Protein 3BM3 (pdb70)

Foldseek 3Di:
DDQFDADLVDQLCVRQDALVVLLVVLCVVVVLVVLLVQAQHADPVGDHSFLLVSLVSLVSSVVSRVVSLVSSLVVCVVVVHDPVSSVVVVVVVCQVSSFVNSLVSVVVNCVSLVWAWDAPDADDLDPPDRHHAGQRIKTRYVVVCVVPQLQIEGEHEEEAPPPVLVVQLVNQVSCCVRPNLSHAYEYEYNHLPDALVSQVCVVRRHQAYEYSQNNLVVSLVVLVPPPPVVRDSVSRNVRYYYPRCVNVVSVVSNVVD/DDWDADVVDDLCVSQDALLVLLVVLCVVVVVVVLLVQAQHADPVRHHSFLLVSLCSLVSSVVVRVVSLVNSLVVVVVVVHDNVVSVVVVVVVCQVSSFVNSLSSVVVNLVSLVWAWDAQDFDDLDPPDPHHAGQRIKGNYPVVCQVPQLLIEGEHEEEAPPPVLVVQLVSQCSCCVRPNLSHAYEYEYNHLPDALVSLVCVVRRHQAYEYNQNNLVVSLVVLVPDDDPVRPSVSSNVRYYYPRCVNVVSVVSNVVD

B-factor: mean 18.1, std 7.59, range [2.66, 56.76]

Sequence (513 aa):
VRNLVIDITKKPTQNIPPTNEIIEEAITELNVDELLDRRLFEKDESGEVITPSRIAKLEEEKAFEIYKEYEKQVREAYLSAGYSREKLEQSFQQARFSSRGGKAFEIIFTKLLNKKFGIRYEHDRVIKKIYDYITEGEKKPAFIIPSVRTFLNDPSSAILITTVKRKVRERWREAVGEAQILRNKFGDEINFWFVGFDEEFTIYSAIIALDNGIDRRVYVIDGRYDSLIEEIKRISDPNFNEEDKYIQKIRRFSDIFDDIIQFLNKHRNLVIDITKKPTQNIPPTNEEIIEEEEAITELNVDELLDRLFEKDESGEVITPSRRIAKLEEEKKAFEIYKKEEYEKQVREAYLSSAGYSREKLEQSFQQARFSRGGKAFEIIFTKLLNKFGIRYEHDRVIKIYDYITEEGEKPAFIIPSVVRTFLNDPSSSAILITVKRKVRERWREAVGEAQILRNKFGDEINFWFVGFDEEFTIYSAIALDNGIDRVYVIDGRYDSLIEEIKRISDPNFNEDKYIQKIRRFSDIFDDIIQQFLNKH

Structure (mmCIF, N/CA/C/O backbone):
data_3BM3
#
_entry.id   3BM3
#
_cell.length_a   46.884
_cell.length_b   96.060
_cell.length_c   127.069
_cell.angle_alpha   90.00
_cell.angle_beta   90.00
_cell.angle_gamma   90.00
#
_symmetry.space_group_name_H-M   'P 21 21 21'
#
loop_
_entity.id
_entity.type
_entity.pdbx_description
1 polymer "DNA (5'-D(*CP*AP*TP*CP*CP*AP*GP*GP*TP*AP*C)-3')"
2 polymer "DNA (5'-D(*GP*GP*TP*AP*CP*CP*TP*GP*GP*AP*T)-3')"
3 polymer 'PspGI restriction endonuclease'
4 non-polymer 'CITRIC ACID'
5 water water
#
loop_
_atom_site.group_PDB
_atom_site.id
_atom_site.type_symbol
_atom_site.label_atom_id
_atom_site.label_alt_id
_atom_site.label_comp_id
_atom_site.label_asym_id
_atom_site.label_entity_id
_atom_site.label_seq_id
_atom_site.pdbx_PDB_ins_code
_atom_site.Cartn_x
_atom_site.Cartn_y
_atom_site.Cartn_z
_atom_site.occupancy
_atom_site.B_iso_or_equiv
_atom_site.auth_seq_id
_atom_site.auth_comp_id
_atom_site.auth_asym_id
_atom_site.auth_atom_id
_atom_site.pdbx_PDB_model_num
ATOM 446 N N . VAL C 3 2 ? 3.478 36.705 31.750 1.00 34.27 2 VAL A N 1
ATOM 447 C CA . VAL C 3 2 ? 3.088 37.152 30.380 1.00 33.47 2 VAL A CA 1
ATOM 448 C C . VAL C 3 2 ? 1.931 36.307 29.854 1.00 32.97 2 VAL A C 1
ATOM 449 O O . VAL C 3 2 ? 1.714 35.184 30.324 1.00 33.54 2 VAL A O 1
ATOM 453 N N . ARG C 3 3 ? 1.193 36.826 28.872 1.00 31.38 3 ARG A N 1
ATOM 454 C CA . ARG C 3 3 ? 0.099 36.035 28.294 1.00 30.10 3 ARG A CA 1
ATOM 455 C C . ARG C 3 3 ? 0.593 34.837 27.481 1.00 28.64 3 ARG A C 1
ATOM 456 O O . ARG C 3 3 ? 1.717 34.807 27.016 1.00 26.86 3 ARG A O 1
ATOM 464 N N . ASN C 3 4 ? -0.268 33.835 27.339 1.00 27.05 4 ASN A N 1
ATOM 465 C CA . ASN C 3 4 ? -0.003 32.725 26.451 1.00 26.56 4 ASN A CA 1
ATOM 466 C C . ASN C 3 4 ? -0.301 33.146 25.028 1.00 24.70 4 ASN A C 1
ATOM 467 O O . ASN C 3 4 ? -1.444 33.400 24.675 1.00 23.83 4 ASN A O 1
ATOM 472 N N . LEU C 3 5 ? 0.738 33.237 24.207 1.00 23.02 5 LEU A N 1
ATOM 473 C CA . LEU C 3 5 ? 0.570 33.673 22.830 1.00 21.30 5 LEU A CA 1
ATOM 474 C C . LEU C 3 5 ? -0.120 32.622 21.999 1.00 21.31 5 LEU A C 1
ATOM 475 O O . LEU C 3 5 ? 0.081 31.436 22.206 1.00 20.23 5 LEU A O 1
ATOM 480 N N . VAL C 3 6 ? -0.904 33.082 21.036 1.00 20.91 6 VAL A N 1
ATOM 481 C CA . VAL C 3 6 ? -1.373 32.248 19.959 1.00 21.58 6 VAL A CA 1
ATOM 482 C C . VAL C 3 6 ? -0.317 32.401 18.893 1.00 20.84 6 VAL A C 1
ATOM 483 O O . VAL C 3 6 ? -0.018 33.509 18.416 1.00 21.71 6 VAL A O 1
ATOM 487 N N . ILE C 3 7 ? 0.314 31.294 18.590 1.00 20.00 7 ILE A N 1
ATOM 488 C CA . ILE C 3 7 ? 1.473 31.315 17.737 1.00 19.75 7 ILE A CA 1
ATOM 489 C C . ILE C 3 7 ? 1.091 30.703 16.416 1.00 19.63 7 ILE A C 1
ATOM 490 O O . ILE C 3 7 ? 0.663 29.549 16.361 1.00 21.04 7 ILE A O 1
ATOM 495 N N . ASP C 3 8 ? 1.231 31.483 15.355 1.00 17.93 8 ASP A N 1
ATOM 496 C CA . ASP C 3 8 ? 0.968 31.013 14.016 1.00 18.06 8 ASP A CA 1
ATOM 497 C C . ASP C 3 8 ? 2.292 30.672 13.383 1.00 17.14 8 ASP A C 1
ATOM 498 O O . ASP C 3 8 ? 3.032 31.540 12.991 1.00 16.59 8 ASP A O 1
ATOM 503 N N . ILE C 3 9 ? 2.589 29.378 13.276 1.00 18.07 9 ILE A N 1
ATOM 504 C CA . ILE C 3 9 ? 3.894 28.945 12.784 1.00 18.77 9 ILE A CA 1
ATOM 505 C C . ILE C 3 9 ? 4.079 29.143 11.285 1.00 18.77 9 ILE A C 1
ATOM 506 O O . ILE C 3 9 ? 5.159 28.891 10.784 1.00 20.55 9 ILE A O 1
ATOM 511 N N . THR C 3 10 ? 3.046 29.598 10.575 1.00 19.83 10 THR A N 1
ATOM 512 C CA . THR C 3 10 ? 3.195 29.933 9.160 1.00 19.77 10 THR A CA 1
ATOM 513 C C . THR C 3 10 ? 3.755 31.354 8.971 1.00 19.87 10 THR A C 1
ATOM 514 O O . THR C 3 10 ? 4.035 31.768 7.851 1.00 20.74 10 THR A O 1
ATOM 518 N N . LYS C 3 11 ? 3.895 32.097 10.059 1.00 19.46 11 LYS A N 1
ATOM 519 C CA . LYS C 3 11 ? 4.551 33.424 10.017 1.00 19.37 11 LYS A CA 1
ATOM 520 C C . LYS C 3 11 ? 6.037 33.295 10.333 1.00 18.66 11 LYS A C 1
ATOM 521 O O . LYS C 3 11 ? 6.483 32.245 10.777 1.00 18.74 11 LYS A O 1
ATOM 527 N N . LYS C 3 12 ? 6.794 34.365 10.082 1.00 17.93 12 LYS A N 1
ATOM 528 C CA . LYS C 3 12 ? 8.167 34.429 10.567 1.00 17.68 12 LYS A CA 1
ATOM 529 C C . LYS C 3 12 ? 8.044 34.331 12.090 1.00 16.13 12 LYS A C 1
ATOM 530 O O . LYS C 3 12 ? 7.088 34.847 12.682 1.00 17.01 12 LYS A O 1
ATOM 536 N N . PRO C 3 13 ? 8.958 33.610 12.734 1.00 14.80 13 PRO A N 1
ATOM 537 C CA . PRO C 3 13 ? 8.787 33.376 14.167 1.00 14.07 13 PRO A CA 1
ATOM 538 C C . PRO C 3 13 ? 8.605 34.647 14.988 1.00 13.57 13 PRO A C 1
ATOM 539 O O . PRO C 3 13 ? 7.745 34.727 15.842 1.00 13.62 13 PRO A O 1
ATOM 543 N N . THR C 3 14 ? 9.392 35.671 14.686 1.00 13.28 14 THR A N 1
ATOM 544 C CA . THR C 3 14 ? 9.365 36.859 15.488 1.00 12.56 14 THR A CA 1
ATOM 545 C C . THR C 3 14 ? 8.104 37.669 15.276 1.00 12.86 14 THR A C 1
ATOM 546 O O . THR C 3 14 ? 7.789 38.571 16.077 1.00 13.95 14 THR A O 1
ATOM 550 N N . GLN C 3 15 ? 7.385 37.385 14.195 1.00 13.81 15 GLN A N 1
ATOM 551 C CA . GLN C 3 15 ? 6.093 38.068 13.954 1.00 14.71 15 GLN A CA 1
ATOM 552 C C . GLN C 3 15 ? 5.011 37.624 14.924 1.00 14.50 15 GLN A C 1
ATOM 553 O O . GLN C 3 15 ? 3.943 38.248 14.984 1.00 15.54 15 GLN A O 1
ATOM 559 N N . ASN C 3 16 ? 5.290 36.550 15.657 1.00 12.78 16 ASN A N 1
ATOM 560 C CA . ASN C 3 16 ? 4.457 36.078 16.752 1.00 13.49 16 ASN A CA 1
ATOM 561 C C . ASN C 3 16 ? 4.758 36.701 18.107 1.00 14.79 16 ASN A C 1
ATOM 562 O O . ASN C 3 16 ? 4.024 36.472 19.082 1.00 15.37 16 ASN A O 1
ATOM 567 N N . ILE C 3 17 ? 5.829 37.475 18.175 1.00 13.94 17 ILE A N 1
ATOM 568 C CA . ILE C 3 17 ? 6.213 38.135 19.402 1.00 14.47 17 ILE A CA 1
ATOM 569 C C . ILE C 3 17 ? 5.624 39.537 19.405 1.00 14.37 17 ILE A C 1
ATOM 570 O O . ILE C 3 17 ? 5.867 40.316 18.485 1.00 13.90 17 ILE A O 1
ATOM 575 N N . PRO C 3 18 ? 4.851 39.872 20.439 1.00 14.50 18 PRO A N 1
ATOM 576 C CA . PRO C 3 18 ? 4.255 41.189 20.504 1.00 14.78 18 PRO A CA 1
ATOM 577 C C . PRO C 3 18 ? 5.271 42.310 20.298 1.00 14.68 18 PRO A C 1
ATOM 578 O O . PRO C 3 18 ? 6.441 42.151 20.659 1.00 13.86 18 PRO A O 1
ATOM 582 N N . PRO C 3 19 ? 4.846 43.401 19.664 1.00 14.89 19 PRO A N 1
ATOM 583 C CA . PRO C 3 19 ? 5.833 44.452 19.383 1.00 15.14 19 PRO A CA 1
ATOM 584 C C . PRO C 3 19 ? 6.379 45.112 20.637 1.00 14.92 19 PRO A C 1
ATOM 585 O O . PRO C 3 19 ? 5.769 45.069 21.700 1.00 15.14 19 PRO A O 1
ATOM 589 N N . THR C 3 20 ? 7.548 45.704 20.495 1.00 14.64 20 THR A N 1
ATOM 590 C CA . THR C 3 20 ? 8.248 46.284 21.623 1.00 14.12 20 THR A CA 1
ATOM 591 C C . THR C 3 20 ? 7.376 47.293 22.374 1.00 14.02 20 THR A C 1
ATOM 592 O O . THR C 3 20 ? 7.384 47.304 23.593 1.00 14.44 20 THR A O 1
ATOM 596 N N . ASN C 3 21 ? 6.638 48.118 21.654 1.00 15.65 21 ASN A N 1
ATOM 597 C CA . ASN C 3 21 ? 5.782 49.113 22.315 1.00 17.07 21 ASN A CA 1
ATOM 598 C C . ASN C 3 21 ? 4.821 48.430 23.284 1.00 16.22 21 ASN A C 1
ATOM 599 O O . ASN C 3 21 ? 4.644 48.874 24.427 1.00 17.72 21 ASN A O 1
ATOM 604 N N . GLU C 3 22 ? 4.227 47.317 22.852 1.00 15.99 22 GLU A N 1
ATOM 605 C CA . GLU C 3 22 ? 3.301 46.579 23.704 1.00 16.38 22 GLU A CA 1
ATOM 606 C C . GLU C 3 22 ? 3.993 45.977 24.912 1.00 15.05 22 GLU A C 1
ATOM 607 O O . GLU C 3 22 ? 3.462 46.015 26.028 1.00 14.69 22 GLU A O 1
ATOM 613 N N . ILE C 3 23 ? 5.192 45.449 24.693 1.00 14.13 23 ILE A N 1
ATOM 614 C CA . ILE C 3 23 ? 5.956 44.855 25.758 1.00 14.52 23 ILE A CA 1
ATOM 615 C C . ILE C 3 23 ? 6.373 45.916 26.758 1.00 14.37 23 ILE A C 1
ATOM 616 O O . ILE C 3 23 ? 6.317 45.683 27.954 1.00 15.11 23 ILE A O 1
ATOM 621 N N . ILE C 3 24 ? 6.768 47.086 26.262 1.00 14.93 24 ILE A N 1
ATOM 622 C CA . ILE C 3 24 ? 7.156 48.190 27.136 1.00 16.05 24 ILE A CA 1
ATOM 623 C C . ILE C 3 24 ? 5.948 48.609 27.984 1.00 16.03 24 ILE A C 1
ATOM 624 O O . ILE C 3 24 ? 6.062 48.849 29.211 1.00 14.64 24 ILE A O 1
ATOM 629 N N . GLU C 3 25 ? 4.784 48.686 27.344 1.00 16.67 25 GLU A N 1
ATOM 630 C CA . GLU C 3 25 ? 3.553 49.038 28.101 1.00 18.64 25 GLU A CA 1
ATOM 631 C C . GLU C 3 25 ? 3.263 47.991 29.160 1.00 18.24 25 GLU A C 1
ATOM 632 O O . GLU C 3 25 ? 2.909 48.334 30.286 1.00 18.76 25 GLU A O 1
ATOM 638 N N . GLU C 3 26 ? 3.436 46.718 28.814 1.00 18.03 26 GLU A N 1
ATOM 639 C CA . GLU C 3 26 ? 3.253 45.639 29.770 1.00 18.99 26 GLU A CA 1
ATOM 640 C C . GLU C 3 26 ? 4.198 45.802 30.957 1.00 18.18 26 GLU A C 1
ATOM 641 O O . GLU C 3 26 ? 3.789 45.666 32.125 1.00 18.59 26 GLU A O 1
ATOM 647 N N . ALA C 3 27 ? 5.454 46.098 30.646 1.00 17.60 27 ALA A N 1
ATOM 648 C CA . ALA C 3 27 ? 6.486 46.307 31.654 1.00 16.89 27 ALA A CA 1
ATOM 649 C C . ALA C 3 27 ? 6.139 47.509 32.525 1.00 16.98 27 ALA A C 1
ATOM 650 O O . ALA C 3 27 ? 6.329 47.458 33.724 1.00 16.99 27 ALA A O 1
ATOM 652 N N . ILE C 3 28 ? 5.706 48.597 31.890 1.00 17.10 28 ILE A N 1
ATOM 653 C CA . ILE C 3 28 ? 5.306 49.809 32.624 1.00 17.78 28 ILE A CA 1
ATOM 654 C C . ILE C 3 28 ? 4.237 49.469 33.663 1.00 18.01 28 ILE A C 1
ATOM 655 O O . ILE C 3 28 ? 4.306 49.915 34.830 1.00 18.09 28 ILE A O 1
ATOM 660 N N . THR C 3 29 ? 3.248 48.690 33.241 1.00 18.60 29 THR A N 1
ATOM 661 C CA . THR C 3 29 ? 2.161 48.276 34.122 1.00 20.32 29 THR A CA 1
ATOM 662 C C . THR C 3 29 ? 2.706 47.432 35.266 1.00 21.70 29 THR A C 1
ATOM 663 O O . THR C 3 29 ? 2.493 47.739 36.446 1.00 22.40 29 THR A O 1
ATOM 667 N N . GLU C 3 30 ? 3.449 46.398 34.900 1.00 22.61 30 GLU A N 1
ATOM 668 C CA . GLU C 3 30 ? 4.026 45.477 35.864 1.00 23.75 30 GLU A CA 1
ATOM 669 C C . GLU C 3 30 ? 4.890 46.140 36.922 1.00 23.27 30 GLU A C 1
ATOM 670 O O . GLU C 3 30 ? 4.756 45.814 38.107 1.00 23.82 30 GLU A O 1
ATOM 676 N N . LEU C 3 31 ? 5.722 47.097 36.510 1.00 22.31 31 LEU A N 1
ATOM 677 C CA . LEU C 3 31 ? 6.622 47.814 37.411 1.00 22.14 31 LEU A CA 1
ATOM 678 C C . LEU C 3 31 ? 5.976 49.029 38.083 1.00 21.81 31 LEU A C 1
ATOM 679 O O . LEU C 3 31 ? 6.617 49.701 38.883 1.00 22.27 31 LEU A O 1
ATOM 684 N N . ASN C 3 32 ? 4.733 49.316 37.741 1.00 21.25 32 ASN A N 1
ATOM 685 C CA . ASN C 3 32 ? 4.108 50.594 38.078 1.00 21.76 32 ASN A CA 1
ATOM 686 C C . ASN C 3 32 ? 5.070 51.762 37.867 1.00 21.38 32 ASN A C 1
ATOM 687 O O . ASN C 3 32 ? 5.331 52.587 38.752 1.00 20.33 32 ASN A O 1
ATOM 692 N N . VAL C 3 33 ? 5.591 51.822 36.657 1.00 20.04 33 VAL A N 1
ATOM 693 C CA . VAL C 3 33 ? 6.492 52.895 36.260 1.00 20.17 33 VAL A CA 1
ATOM 694 C C . VAL C 3 33 ? 5.836 54.270 36.347 1.00 20.22 33 VAL A C 1
ATOM 695 O O . VAL C 3 33 ? 6.504 55.257 36.613 1.00 20.01 33 VAL A O 1
ATOM 699 N N . ASP C 3 34 ? 4.535 54.347 36.132 1.00 20.90 34 ASP A N 1
ATOM 700 C CA . ASP C 3 34 ? 3.877 55.638 36.205 1.00 22.02 34 ASP A CA 1
ATOM 701 C C . ASP C 3 34 ? 3.960 56.181 37.622 1.00 21.88 34 ASP A C 1
ATOM 702 O O . ASP C 3 34 ? 4.116 57.376 37.803 1.00 21.40 34 ASP A O 1
ATOM 707 N N . GLU C 3 35 ? 3.948 55.297 38.610 1.00 21.74 35 GLU A N 1
ATOM 708 C CA . GLU C 3 35 ? 4.116 55.743 39.993 1.00 22.48 35 GLU A CA 1
ATOM 709 C C . GLU C 3 35 ? 5.576 56.078 40.301 1.00 21.72 35 GLU A C 1
ATOM 710 O O . GLU C 3 35 ? 5.845 57.006 41.066 1.00 21.46 35 GLU A O 1
ATOM 716 N N . LEU C 3 36 ? 6.521 55.345 39.724 1.00 20.78 36 LEU A N 1
ATOM 717 C CA . LEU C 3 36 ? 7.944 55.704 39.816 1.00 21.00 36 LEU A CA 1
ATOM 718 C C . LEU C 3 36 ? 8.214 57.084 39.204 1.00 20.27 36 LEU A C 1
ATOM 719 O O . LEU C 3 36 ? 8.912 57.909 39.783 1.00 19.08 36 LEU A O 1
ATOM 724 N N . LEU C 3 37 ? 7.669 57.327 38.015 1.00 20.01 37 LEU A N 1
ATOM 725 C CA . LEU C 3 37 ? 7.863 58.620 37.362 1.00 20.19 37 LEU A CA 1
ATOM 726 C C . LEU C 3 37 ? 7.289 59.759 38.205 1.00 20.07 37 LEU A C 1
ATOM 727 O O . LEU C 3 37 ? 7.867 60.838 38.257 1.00 19.52 37 LEU A O 1
ATOM 732 N N . ASP C 3 38 ? 6.172 59.510 38.880 1.00 20.23 38 ASP A N 1
ATOM 733 C CA . ASP C 3 38 ? 5.591 60.483 39.825 1.00 20.81 38 ASP A CA 1
ATOM 734 C C . ASP C 3 38 ? 6.546 60.848 40.963 1.00 20.91 38 ASP A C 1
ATOM 735 O O . ASP C 3 38 ? 6.395 61.898 41.595 1.00 21.27 38 ASP A O 1
ATOM 740 N N A ARG C 3 39 ? 7.497 59.958 41.227 0.50 21.02 39 ARG A N 1
ATOM 741 N N B ARG C 3 39 ? 7.491 59.955 41.241 0.50 20.96 39 ARG A N 1
ATOM 742 C CA A ARG C 3 39 ? 8.439 60.095 42.326 0.50 21.31 39 ARG A CA 1
ATOM 743 C CA B ARG C 3 39 ? 8.438 60.107 42.339 0.50 21.19 39 ARG A CA 1
ATOM 744 C C A ARG C 3 39 ? 9.856 60.413 41.825 0.50 20.64 39 ARG A C 1
ATOM 745 C C B ARG C 3 39 ? 9.855 60.419 41.829 0.50 20.57 39 ARG A C 1
ATOM 746 O O A ARG C 3 39 ? 10.830 60.222 42.543 0.50 20.33 39 ARG A O 1
ATOM 747 O O B ARG C 3 39 ? 10.831 60.226 42.544 0.50 20.26 39 ARG A O 1
ATOM 762 N N . LEU C 3 40 ? 9.956 60.914 40.601 1.00 20.59 40 LEU A N 1
ATOM 763 C CA . LEU C 3 40 ? 11.257 61.178 39.965 1.00 20.69 40 LEU A CA 1
ATOM 764 C C . LEU C 3 40 ? 12.081 62.146 40.833 1.00 20.96 40 LEU A C 1
ATOM 765 O O . LEU C 3 40 ? 11.554 63.167 41.302 1.00 20.27 40 LEU A O 1
ATOM 770 N N . PHE C 3 41 ? 13.338 61.765 41.063 1.00 20.76 41 PHE A N 1
ATOM 771 C CA . PHE C 3 41 ? 14.345 62.537 41.812 1.00 21.84 41 PHE A CA 1
ATOM 772 C C . PHE C 3 41 ? 14.097 62.560 43.315 1.00 23.57 41 PHE A C 1
ATOM 773 O O . PHE C 3 41 ? 14.769 63.289 44.062 1.00 23.85 41 PHE A O 1
ATOM 781 N N . GLU C 3 42 ? 13.157 61.726 43.748 1.00 24.90 42 GLU A N 1
ATOM 782 C CA . GLU C 3 42 ? 12.873 61.534 45.150 1.00 26.73 42 GLU A CA 1
ATOM 783 C C . GLU C 3 42 ? 13.440 60.168 45.537 1.00 28.04 42 GLU A C 1
ATOM 784 O O . GLU C 3 42 ? 13.709 59.330 44.680 1.00 26.08 42 GLU A O 1
ATOM 790 N N . LYS C 3 43 ? 13.668 59.951 46.827 1.00 30.05 43 LYS A N 1
ATOM 791 C CA . LYS C 3 43 ? 14.142 58.650 47.303 1.00 32.38 43 LYS A CA 1
ATOM 792 C C . LYS C 3 43 ? 13.023 57.613 47.231 1.00 33.64 43 LYS A C 1
ATOM 793 O O . LYS C 3 43 ? 11.863 57.936 47.481 1.00 34.47 43 LYS A O 1
ATOM 799 N N . ASP C 3 44 ? 13.371 56.380 46.869 1.00 35.07 44 ASP A N 1
ATOM 800 C CA . ASP C 3 44 ? 12.435 55.249 46.946 1.00 36.41 44 ASP A CA 1
ATOM 801 C C . ASP C 3 44 ? 12.489 54.619 48.348 1.00 37.44 44 ASP A C 1
ATOM 802 O O . ASP C 3 44 ? 13.268 55.059 49.201 1.00 37.65 44 ASP A O 1
ATOM 807 N N . GLU C 3 45 ? 11.671 53.591 48.573 1.00 38.81 45 GLU A N 1
ATOM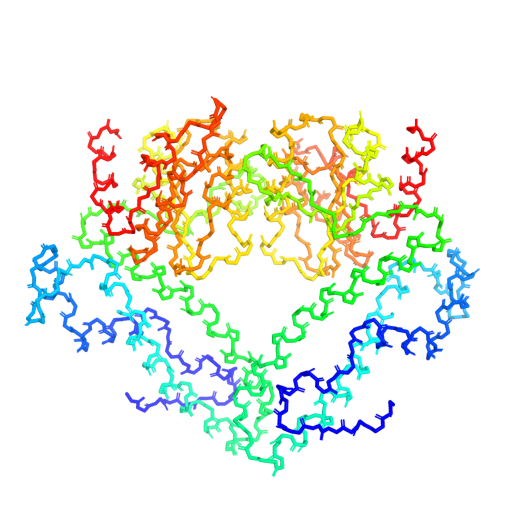 808 C CA . GLU C 3 45 ? 11.647 52.887 49.871 1.00 39.61 45 GLU A CA 1
ATOM 809 C C . GLU C 3 45 ? 13.043 52.348 50.253 1.00 39.79 45 GLU A C 1
ATOM 810 O O . GLU C 3 45 ? 13.493 52.524 51.394 1.00 40.48 45 GLU A O 1
ATOM 816 N N . SER C 3 46 ? 13.736 51.735 49.295 1.00 39.92 46 SER A N 1
ATOM 817 C CA . SER C 3 46 ? 15.074 51.162 49.537 1.00 39.59 46 SER A CA 1
ATOM 818 C C . SER C 3 46 ? 16.138 52.218 49.898 1.00 38.76 46 SER A C 1
ATOM 819 O O . SER C 3 46 ? 17.189 51.878 50.432 1.00 38.98 46 SER A O 1
ATOM 822 N N . GLY C 3 47 ? 15.874 53.487 49.597 1.00 37.77 47 GLY A N 1
ATOM 823 C CA . GLY C 3 47 ? 16.808 54.566 49.918 1.00 36.64 47 GLY A CA 1
ATOM 824 C C . GLY C 3 47 ? 17.464 55.232 48.713 1.00 35.70 47 GLY A C 1
ATOM 825 O O . GLY C 3 47 ? 17.998 56.343 48.839 1.00 36.04 47 GLY A O 1
ATOM 826 N N . GLU C 3 48 ? 17.421 54.572 47.550 1.00 34.01 48 GLU A N 1
ATOM 827 C CA . GLU C 3 48 ? 18.059 55.098 46.334 1.00 32.34 48 GLU A CA 1
ATOM 828 C C . GLU C 3 48 ? 17.140 56.106 45.671 1.00 29.89 48 GLU A C 1
ATOM 829 O O . GLU C 3 48 ? 15.937 55.866 45.560 1.00 29.20 48 GLU A O 1
ATOM 835 N N . VAL C 3 49 ? 17.720 57.211 45.202 1.00 26.61 49 VAL A N 1
ATOM 836 C CA . VAL C 3 49 ? 16.999 58.214 44.428 1.00 23.97 49 VAL A CA 1
ATOM 837 C C . VAL C 3 49 ? 16.466 57.595 43.146 1.00 21.09 49 VAL A C 1
ATOM 838 O O . VAL C 3 49 ? 17.168 56.855 42.467 1.00 19.67 49 VAL A O 1
ATOM 842 N N . ILE C 3 50 ? 15.212 57.901 42.844 1.00 18.55 50 ILE A N 1
ATOM 843 C CA . ILE C 3 50 ? 14.574 57.485 41.599 1.00 16.46 50 ILE A CA 1
ATOM 844 C C . ILE C 3 50 ? 15.038 58.408 40.499 1.00 15.75 50 ILE A C 1
ATOM 845 O O . ILE C 3 50 ? 14.647 59.562 40.426 1.00 16.76 50 ILE A O 1
ATOM 850 N N . THR C 3 51 ? 15.923 57.902 39.667 1.00 13.05 51 THR A N 1
ATOM 851 C CA . THR C 3 51 ? 16.455 58.712 38.584 1.00 12.34 51 THR A CA 1
ATOM 852 C C . THR C 3 51 ? 15.937 58.197 37.247 1.00 11.29 51 THR A C 1
ATOM 853 O O . THR C 3 51 ? 15.547 57.030 37.139 1.00 11.56 51 THR A O 1
ATOM 857 N N . PRO C 3 52 ? 15.964 59.062 36.211 1.00 12.16 52 PRO A N 1
ATOM 858 C CA . PRO C 3 52 ? 15.641 58.586 34.882 1.00 11.77 52 PRO A CA 1
ATOM 859 C C . PRO C 3 52 ? 16.449 57.364 34.478 1.00 12.71 52 PRO A C 1
ATOM 860 O O . PRO C 3 52 ? 15.898 56.436 33.878 1.00 12.77 52 PRO A O 1
ATOM 864 N N . SER C 3 53 ? 17.748 57.355 34.778 1.00 12.11 53 SER A N 1
ATOM 865 C CA . SER C 3 53 ? 18.595 56.249 34.332 1.00 12.19 53 SER A CA 1
ATOM 866 C C . SER C 3 53 ? 18.132 54.962 35.036 1.00 12.09 53 SER A C 1
ATOM 867 O O . SER C 3 53 ? 18.041 53.918 34.410 1.00 12.95 53 SER A O 1
ATOM 870 N N . ARG C 3 54 ? 17.840 55.037 36.332 1.00 12.48 54 ARG A N 1
ATOM 871 C CA . ARG C 3 54 ? 17.375 53.850 37.030 1.00 13.32 54 ARG A CA 1
ATOM 872 C C . ARG C 3 54 ? 16.036 53.346 36.516 1.00 12.68 54 ARG A C 1
ATOM 873 O O . ARG C 3 54 ? 15.840 52.156 36.401 1.00 13.68 54 ARG A O 1
ATOM 881 N N . ILE C 3 55 ? 15.111 54.248 36.224 1.00 12.41 55 ILE A N 1
ATOM 882 C CA . ILE C 3 55 ? 13.828 53.852 35.697 1.00 13.33 55 ILE A CA 1
ATOM 883 C C . ILE C 3 55 ? 14.030 53.246 34.338 1.00 12.84 55 ILE A C 1
ATOM 884 O O . ILE C 3 55 ? 13.435 52.202 34.001 1.00 14.15 55 ILE A O 1
ATOM 889 N N . ALA C 3 56 ? 14.865 53.888 33.537 1.00 13.99 56 ALA A N 1
ATOM 890 C CA . ALA C 3 56 ? 15.143 53.390 32.183 1.00 14.10 56 ALA A CA 1
ATOM 891 C C . ALA C 3 56 ? 15.740 52.004 32.207 1.00 15.08 56 ALA A C 1
ATOM 892 O O . ALA C 3 56 ? 15.288 51.119 31.480 1.00 16.32 56 ALA A O 1
ATOM 894 N N . LYS C 3 57 ? 16.698 51.797 33.099 1.00 15.07 57 LYS A N 1
ATOM 895 C CA . LYS C 3 57 ? 17.378 50.519 33.194 1.00 16.67 57 LYS A CA 1
ATOM 896 C C . LYS C 3 57 ? 16.411 49.443 33.691 1.00 17.01 57 LYS A C 1
ATOM 897 O O . LYS C 3 57 ? 16.400 48.331 33.167 1.00 16.19 57 LYS A O 1
ATOM 919 N N . LEU C 3 59 ? 13.100 49.458 33.529 1.00 16.96 59 LEU A N 1
ATOM 920 C CA . LEU C 3 59 ? 12.078 49.253 32.531 1.00 16.73 59 LEU A CA 1
ATOM 921 C C . LEU C 3 59 ? 12.634 48.435 31.363 1.00 16.33 59 LEU A C 1
ATOM 922 O O . LEU C 3 59 ? 11.972 47.510 30.851 1.00 16.61 59 LEU A O 1
ATOM 927 N N A GLU C 3 60 ? 13.838 48.782 30.960 0.50 16.21 60 GLU A N 1
ATOM 928 N N B GLU C 3 60 ? 13.849 48.767 30.921 0.50 16.67 60 GLU A N 1
ATOM 929 C CA A GLU C 3 60 ? 14.512 48.058 29.916 0.50 15.91 60 GLU A CA 1
ATOM 930 C CA B GLU C 3 60 ? 14.508 48.007 29.841 0.50 16.80 60 GLU A CA 1
ATOM 931 C C A GLU C 3 60 ? 14.643 46.574 30.288 0.50 16.09 60 GLU A C 1
ATOM 932 C C B GLU C 3 60 ? 14.693 46.545 30.261 0.50 16.56 60 GLU A C 1
ATOM 933 O O A GLU C 3 60 ? 14.305 45.692 29.505 0.50 15.64 60 GLU A O 1
ATOM 934 O O B GLU C 3 60 ? 14.457 45.636 29.469 0.50 16.23 60 GLU A O 1
ATOM 945 N N . GLU C 3 61 ? 15.090 46.317 31.512 1.00 15.74 61 GLU A N 1
ATOM 946 C CA . GLU C 3 61 ? 15.337 44.951 31.971 1.00 16.23 61 GLU A CA 1
ATOM 947 C C . GLU C 3 61 ? 14.032 44.163 32.026 1.00 15.93 61 GLU A C 1
ATOM 948 O O . GLU C 3 61 ? 13.967 43.020 31.561 1.00 15.83 61 GLU A O 1
ATOM 954 N N . LYS C 3 62 ? 12.975 44.777 32.547 1.00 15.81 62 LYS A N 1
ATOM 955 C CA . LYS C 3 62 ? 11.684 44.116 32.657 1.00 15.34 62 LYS A CA 1
ATOM 956 C C . LYS C 3 62 ? 11.099 43.813 31.294 1.00 15.47 62 LYS A C 1
ATOM 957 O O . LYS C 3 62 ? 10.610 42.695 31.065 1.00 15.48 62 LYS A O 1
ATOM 963 N N . ALA C 3 63 ? 11.190 44.775 30.376 1.00 14.69 63 ALA A N 1
ATOM 964 C CA . ALA C 3 63 ? 10.695 44.573 29.001 1.00 14.61 63 ALA A CA 1
ATOM 965 C C . ALA C 3 63 ? 11.470 43.439 28.376 1.00 14.53 63 ALA A C 1
ATOM 966 O O . ALA C 3 63 ? 10.887 42.617 27.684 1.00 15.12 63 ALA A O 1
ATOM 968 N N . PHE C 3 64 ? 12.770 43.382 28.633 1.00 14.36 64 PHE A N 1
ATOM 969 C CA . PHE C 3 64 ? 13.611 42.272 28.081 1.00 14.94 64 PHE A CA 1
ATOM 970 C C . PHE C 3 64 ? 13.156 40.925 28.646 1.00 14.94 64 PHE A C 1
ATOM 971 O O . PHE C 3 64 ? 12.993 39.941 27.930 1.00 14.39 64 PHE A O 1
ATOM 979 N N . GLU C 3 65 ? 12.918 40.881 29.939 1.00 14.55 65 GLU A N 1
ATOM 980 C CA . GLU C 3 65 ? 12.418 39.664 30.544 1.00 15.35 65 GLU A CA 1
ATOM 981 C C . GLU C 3 65 ? 11.083 39.210 29.929 1.00 14.14 65 GLU A C 1
ATOM 982 O O . GLU C 3 65 ? 10.894 38.019 29.636 1.00 14.78 65 GLU A O 1
ATOM 988 N N . ILE C 3 66 ? 10.167 40.137 29.695 1.00 13.02 66 ILE A N 1
ATOM 989 C CA . ILE C 3 66 ? 8.910 39.812 29.062 1.00 12.91 66 ILE A CA 1
ATOM 990 C C . ILE C 3 66 ? 9.147 39.311 27.649 1.00 12.67 66 ILE A C 1
ATOM 991 O O . ILE C 3 66 ? 8.605 38.263 27.246 1.00 12.99 66 ILE A O 1
ATOM 996 N N . TYR C 3 67 ? 9.951 40.059 26.909 1.00 12.40 67 TYR A N 1
ATOM 997 C CA . TYR C 3 67 ? 10.330 39.642 25.570 1.00 11.87 67 TYR A CA 1
ATOM 998 C C . TYR C 3 67 ? 10.829 38.184 25.621 1.00 13.17 67 TYR A C 1
ATOM 999 O O . TYR C 3 67 ? 10.444 37.351 24.827 1.00 12.63 67 TYR A O 1
ATOM 1008 N N . LYS C 3 68 ? 11.733 37.889 26.537 1.00 13.34 68 LYS A N 1
ATOM 1009 C CA . LYS C 3 68 ? 12.319 36.536 26.536 1.00 14.62 68 LYS A CA 1
ATOM 1010 C C . LYS C 3 68 ? 11.298 35.458 26.824 1.00 14.60 68 LYS A C 1
ATOM 1011 O O . LYS C 3 68 ? 11.403 34.349 26.315 1.00 13.36 68 LYS A O 1
ATOM 1017 N N . GLU C 3 69 ? 10.316 35.771 27.660 1.00 14.36 69 GLU A N 1
ATOM 1018 C CA . GLU C 3 69 ? 9.237 34.838 27.919 1.00 15.65 69 GLU A CA 1
ATOM 1019 C C . GLU C 3 69 ? 8.458 34.573 26.656 1.00 14.67 69 GLU A C 1
ATOM 1020 O O . GLU C 3 69 ? 8.104 33.436 26.363 1.00 14.77 69 GLU A O 1
ATOM 1026 N N . TYR C 3 70 ? 8.176 35.622 25.906 1.00 13.46 70 TYR A N 1
ATOM 1027 C CA . TYR C 3 70 ? 7.497 35.456 24.622 1.00 13.24 70 TYR A CA 1
ATOM 1028 C C . TYR C 3 70 ? 8.372 34.708 23.630 1.00 12.64 70 TYR A C 1
ATOM 1029 O O . TYR C 3 70 ? 7.907 33.825 22.927 1.00 12.72 70 TYR A O 1
ATOM 1038 N N . GLU C 3 71 ? 9.647 35.054 23.603 1.00 12.21 71 GLU A N 1
ATOM 1039 C CA . GLU C 3 71 ? 10.596 34.389 22.702 1.00 12.98 71 GLU A CA 1
ATOM 1040 C C . GLU C 3 71 ? 10.595 32.891 22.984 1.00 12.84 71 GLU A C 1
ATOM 1041 O O . GLU C 3 71 ? 10.641 32.082 22.074 1.00 11.76 71 GLU A O 1
ATOM 1047 N N . LYS C 3 72 ? 10.548 32.525 24.266 1.00 12.64 72 LYS A N 1
ATOM 1048 C CA . LYS C 3 72 ? 10.572 31.118 24.682 1.00 13.34 72 LYS A CA 1
ATOM 1049 C C . LYS C 3 72 ? 9.321 30.420 24.193 1.00 12.47 72 LYS A C 1
ATOM 1050 O O . LYS C 3 72 ? 9.369 29.308 23.662 1.00 12.51 72 LYS A O 1
ATOM 1056 N N . GLN C 3 73 ? 8.175 31.075 24.329 1.00 12.80 73 GLN A N 1
ATOM 1057 C CA . GLN C 3 73 ? 6.949 30.496 23.797 1.00 13.25 73 GLN A CA 1
ATOM 1058 C C . GLN C 3 73 ? 7.036 30.234 22.307 1.00 12.97 73 GLN A C 1
ATOM 1059 O O . GLN C 3 73 ? 6.639 29.178 21.808 1.00 13.12 73 GLN A O 1
ATOM 1065 N N . VAL C 3 74 ? 7.544 31.223 21.587 1.00 12.38 74 VAL A N 1
ATOM 1066 C CA . VAL C 3 74 ? 7.666 31.133 20.149 1.00 12.52 74 VAL A CA 1
ATOM 1067 C C . VAL C 3 74 ? 8.686 30.057 19.773 1.00 11.68 74 VAL A C 1
ATOM 1068 O O . VAL C 3 74 ? 8.449 29.235 18.891 1.00 12.20 74 VAL A O 1
ATOM 1072 N N . ARG C 3 75 ? 9.799 30.019 20.493 1.00 11.90 75 ARG A N 1
ATOM 1073 C CA . ARG C 3 75 ? 10.808 29.001 20.277 1.00 11.97 75 ARG A CA 1
ATOM 1074 C C . ARG C 3 75 ? 10.215 27.605 20.394 1.00 12.82 75 ARG A C 1
ATOM 1075 O O . ARG C 3 75 ? 10.370 26.740 19.505 1.00 13.88 75 ARG A O 1
ATOM 1083 N N . GLU C 3 76 ? 9.513 27.378 21.495 1.00 12.75 76 GLU A N 1
ATOM 1084 C CA . GLU C 3 76 ? 8.924 26.064 21.710 1.00 14.41 76 GLU A CA 1
ATOM 1085 C C . GLU C 3 76 ? 7.972 25.674 20.582 1.00 14.08 76 GLU A C 1
ATOM 1086 O O . GLU C 3 76 ? 7.970 24.528 20.121 1.00 14.41 76 GLU A O 1
ATOM 1092 N N . ALA C 3 77 ? 7.175 26.619 20.107 1.00 13.05 77 ALA A N 1
ATOM 1093 C CA . ALA C 3 77 ? 6.207 26.343 19.055 1.00 13.60 77 ALA A CA 1
ATOM 1094 C C . ALA C 3 77 ? 6.914 25.983 17.773 1.00 13.85 77 ALA A C 1
ATOM 1095 O O . ALA C 3 77 ? 6.517 25.017 17.097 1.00 14.67 77 ALA A O 1
ATOM 1097 N N . TYR C 3 78 ? 7.960 26.746 17.428 1.00 14.11 78 TYR A N 1
ATOM 1098 C CA . TYR C 3 78 ? 8.700 26.501 16.185 1.00 13.23 78 TYR A CA 1
ATOM 1099 C C . TYR C 3 78 ? 9.527 25.224 16.258 1.00 13.86 78 TYR A C 1
ATOM 1100 O O . TYR C 3 78 ? 9.648 24.521 15.270 1.00 14.85 78 TYR A O 1
ATOM 1109 N N . LEU C 3 79 ? 10.061 24.902 17.425 1.00 13.60 79 LEU A N 1
ATOM 1110 C CA . LEU C 3 79 ? 10.817 23.649 17.559 1.00 14.08 79 LEU A CA 1
ATOM 1111 C C . LEU C 3 79 ? 9.851 22.485 17.401 1.00 14.04 79 LEU A C 1
ATOM 1112 O O . LEU C 3 79 ? 10.181 21.476 16.746 1.00 14.10 79 LEU A O 1
ATOM 1117 N N . SER C 3 80 ? 8.659 22.609 17.974 1.00 14.81 80 SER A N 1
ATOM 1118 C CA . SER C 3 80 ? 7.643 21.542 17.795 1.00 16.45 80 SER A CA 1
ATOM 1119 C C . SER C 3 80 ? 7.281 21.317 16.335 1.00 17.29 80 SER A C 1
ATOM 1120 O O . SER C 3 80 ? 6.959 20.186 15.921 1.00 18.08 80 SER A O 1
ATOM 1123 N N . ALA C 3 81 ? 7.299 22.402 15.568 1.00 16.91 81 ALA A N 1
ATOM 1124 C CA . ALA C 3 81 ? 7.082 22.403 14.116 1.00 17.99 81 ALA A CA 1
ATOM 1125 C C . ALA C 3 81 ? 8.283 21.956 13.285 1.00 18.14 81 ALA A C 1
ATOM 1126 O O . ALA C 3 81 ? 8.192 21.889 12.046 1.00 20.16 81 ALA A O 1
ATOM 1128 N N . GLY C 3 82 ? 9.428 21.693 13.909 1.00 17.81 82 GLY A N 1
ATOM 1129 C CA . GLY C 3 82 ? 10.606 21.255 13.155 1.00 18.06 82 GLY A CA 1
ATOM 1130 C C . GLY C 3 82 ? 11.346 22.352 12.408 1.00 17.73 82 GLY A C 1
ATOM 1131 O O . GLY C 3 82 ? 12.187 22.083 11.536 1.00 18.93 82 GLY A O 1
ATOM 1132 N N . TYR C 3 83 ? 11.116 23.606 12.805 1.00 17.36 83 TYR A N 1
ATOM 1133 C CA . TYR C 3 83 ? 11.752 24.742 12.172 1.00 16.84 83 TYR A CA 1
ATOM 1134 C C . TYR C 3 83 ? 13.273 24.772 12.386 1.00 16.12 83 TYR A C 1
ATOM 1135 O O . TYR C 3 83 ? 13.748 24.416 13.440 1.00 16.06 83 TYR A O 1
ATOM 1144 N N . SER C 3 84 ? 14.012 25.252 11.394 1.00 16.24 84 SER A N 1
ATOM 1145 C CA . SER C 3 84 ? 15.484 25.327 11.469 1.00 15.92 84 SER A CA 1
ATOM 1146 C C . SER C 3 84 ? 15.896 26.062 12.727 1.00 15.60 84 SER A C 1
ATOM 1147 O O . SER C 3 84 ? 15.583 27.244 12.875 1.00 15.41 84 SER A O 1
ATOM 1150 N N . ARG C 3 85 ? 16.590 25.371 13.616 1.00 15.03 85 ARG A N 1
ATOM 1151 C CA . ARG C 3 85 ? 17.020 25.998 14.869 1.00 15.24 85 ARG A CA 1
ATOM 1152 C C . ARG C 3 85 ? 17.991 27.137 14.647 1.00 14.43 85 ARG A C 1
ATOM 1153 O O . ARG C 3 85 ? 17.929 28.146 15.340 1.00 14.71 85 ARG A O 1
ATOM 1161 N N . GLU C 3 86 ? 18.927 26.932 13.727 1.00 14.45 86 GLU A N 1
ATOM 1162 C CA . GLU C 3 86 ? 19.904 27.948 13.407 1.00 15.22 86 GLU A CA 1
ATOM 1163 C C . GLU C 3 86 ? 19.180 29.201 12.900 1.00 13.95 86 GLU A C 1
ATOM 1164 O O . GLU C 3 86 ? 19.498 30.312 13.295 1.00 14.00 86 GLU A O 1
ATOM 1170 N N . LYS C 3 87 ? 18.206 29.012 12.022 1.00 13.21 87 LYS A N 1
ATOM 1171 C CA . LYS C 3 87 ? 17.498 30.167 11.476 1.00 13.25 87 LYS A CA 1
ATOM 1172 C C . LYS C 3 87 ? 16.634 30.833 12.534 1.00 12.10 87 LYS A C 1
ATOM 1173 O O . LYS C 3 87 ? 16.590 32.047 12.629 1.00 10.98 87 LYS A O 1
ATOM 1179 N N . LEU C 3 88 ? 16.015 30.023 13.370 1.00 11.55 88 LEU A N 1
ATOM 1180 C CA . LEU C 3 88 ? 15.188 30.523 14.449 1.00 11.13 88 LEU A CA 1
ATOM 1181 C C . LEU C 3 88 ? 16.008 31.404 15.395 1.00 10.64 88 LEU A C 1
ATOM 1182 O O . LEU C 3 88 ? 15.633 32.538 15.741 1.00 10.63 88 LEU A O 1
ATOM 1187 N N . GLU C 3 89 ? 17.127 30.865 15.827 1.00 10.72 89 GLU A N 1
ATOM 1188 C CA . GLU C 3 89 ? 17.971 31.583 16.776 1.00 11.13 89 GLU A CA 1
ATOM 1189 C C . GLU C 3 89 ? 18.600 32.810 16.139 1.00 10.76 89 GLU A C 1
ATOM 1190 O O . GLU C 3 89 ? 18.781 33.833 16.811 1.00 10.32 89 GLU A O 1
ATOM 1196 N N . GLN C 3 90 ? 18.868 32.746 14.836 1.00 9.58 90 GLN A N 1
ATOM 1197 C CA . GLN C 3 90 ? 19.433 33.922 14.181 1.00 10.08 90 GLN A CA 1
ATOM 1198 C C . GLN C 3 90 ? 18.355 34.993 14.180 1.00 8.55 90 GLN A C 1
ATOM 1199 O O . GLN C 3 90 ? 18.610 36.161 14.478 1.00 10.24 90 GLN A O 1
ATOM 1205 N N . SER C 3 91 ? 17.146 34.585 13.811 1.00 9.04 91 SER A N 1
ATOM 1206 C CA . SER C 3 91 ? 16.003 35.505 13.772 1.00 9.42 91 SER A CA 1
ATOM 1207 C C . SER C 3 91 ? 15.753 36.151 15.118 1.00 8.78 91 SER A C 1
ATOM 1208 O O . SER C 3 91 ? 15.542 37.361 15.204 1.00 9.95 91 SER A O 1
ATOM 1211 N N . PHE C 3 92 ? 15.846 35.370 16.187 1.00 9.81 92 PHE A N 1
ATOM 1212 C CA . PHE C 3 92 ? 15.674 35.918 17.496 1.00 9.69 92 PHE A CA 1
ATOM 1213 C C . PHE C 3 92 ? 16.792 36.900 17.847 1.00 10.37 92 PHE A C 1
ATOM 1214 O O . PHE C 3 92 ? 16.501 37.932 18.404 1.00 10.30 92 PHE A O 1
ATOM 1222 N N . GLN C 3 93 ? 18.052 36.569 17.534 1.00 9.31 93 GLN A N 1
ATOM 1223 C CA . GLN C 3 93 ? 19.163 37.487 17.811 1.00 9.99 93 GLN A CA 1
ATOM 1224 C C . GLN C 3 93 ? 18.917 38.794 17.082 1.00 9.26 93 GLN A C 1
ATOM 1225 O O . GLN C 3 93 ? 19.101 39.853 17.634 1.00 9.56 93 GLN A O 1
ATOM 1231 N N . GLN C 3 94 ? 18.527 38.699 15.820 1.00 8.58 94 GLN A N 1
ATOM 1232 C CA . GLN C 3 94 ? 18.270 39.888 15.013 1.00 8.90 94 GLN A CA 1
ATOM 1233 C C . GLN C 3 94 ? 17.116 40.711 15.589 1.00 10.03 94 GLN A C 1
ATOM 1234 O O . GLN C 3 94 ? 17.169 41.937 15.630 1.00 10.23 94 GLN A O 1
ATOM 1240 N N . ALA C 3 95 ? 16.079 40.020 16.048 1.00 9.96 95 ALA A N 1
ATOM 1241 C CA . ALA C 3 95 ? 14.982 40.666 16.795 1.00 10.39 95 ALA A CA 1
ATOM 1242 C C . ALA C 3 95 ? 15.484 41.352 18.034 1.00 10.67 95 ALA A C 1
ATOM 1243 O O . ALA C 3 95 ? 15.100 42.471 18.326 1.00 11.97 95 ALA A O 1
ATOM 1245 N N . ARG C 3 96 ? 16.377 40.704 18.787 1.00 9.71 96 ARG A N 1
ATOM 1246 C CA . ARG C 3 96 ? 16.892 41.261 20.016 1.00 10.46 96 ARG A CA 1
ATOM 1247 C C . ARG C 3 96 ? 17.695 42.511 19.744 1.00 9.99 96 ARG A C 1
ATOM 1248 O O . ARG C 3 96 ? 17.570 43.432 20.498 1.00 11.64 96 ARG A O 1
ATOM 1256 N N . PHE C 3 97 ? 18.494 42.545 18.677 1.00 10.14 97 PHE A N 1
ATOM 1257 C CA . PHE C 3 97 ? 19.257 43.747 18.351 1.00 10.18 97 PHE A CA 1
ATOM 1258 C C . PHE C 3 97 ? 18.274 44.876 18.067 1.00 10.36 97 PHE A C 1
ATOM 1259 O O . PHE C 3 97 ? 18.326 45.935 18.674 1.00 10.98 97 PHE A O 1
ATOM 1267 N N A SER C 3 98 ? 17.374 44.636 17.125 0.50 10.57 98 SER A N 1
ATOM 1268 N N B SER C 3 98 ? 17.368 44.628 17.132 0.50 10.69 98 SER A N 1
ATOM 1269 C CA A SER C 3 98 ? 16.446 45.686 16.696 0.50 10.52 98 SER A CA 1
ATOM 1270 C CA B SER C 3 98 ? 16.428 45.660 16.666 0.50 10.81 98 SER A CA 1
ATOM 1271 C C A SER C 3 98 ? 15.567 46.132 17.876 0.50 10.88 98 SER A C 1
ATOM 1272 C C B SER C 3 98 ? 15.491 46.124 17.801 0.50 11.07 98 SER A C 1
ATOM 1273 O O A SER C 3 98 ? 15.458 47.333 18.181 0.50 10.95 98 SER A O 1
ATOM 1274 O O B SER C 3 98 ? 15.241 47.334 17.979 0.50 11.20 98 SER A O 1
ATOM 1279 N N . ARG C 3 99 ? 14.978 45.164 18.563 1.00 10.66 99 ARG A N 1
ATOM 1280 C CA . ARG C 3 99 ? 14.097 45.454 19.705 1.00 10.37 99 ARG A CA 1
ATOM 1281 C C . ARG C 3 99 ? 14.771 46.085 20.897 1.00 10.60 99 ARG A C 1
ATOM 1282 O O . ARG C 3 99 ? 14.201 46.942 21.546 1.00 11.13 99 ARG A O 1
ATOM 1290 N N . GLY C 3 100 ? 16.007 45.697 21.171 1.00 10.85 100 GLY A N 1
ATOM 1291 C CA . GLY C 3 100 ? 16.707 46.254 22.285 1.00 11.96 100 GLY A CA 1
ATOM 1292 C C . GLY C 3 100 ? 16.928 47.734 21.984 1.00 11.47 100 GLY A C 1
ATOM 1293 O O . GLY C 3 100 ? 16.796 48.566 22.882 1.00 12.34 100 GLY A O 1
ATOM 1294 N N . GLY C 3 101 ? 17.263 48.066 20.743 1.00 10.68 101 GLY A N 1
ATOM 1295 C CA . GLY C 3 101 ? 17.413 49.491 20.390 1.00 11.20 101 GLY A CA 1
ATOM 1296 C C . GLY C 3 101 ? 16.096 50.209 20.485 1.00 11.80 101 GLY A C 1
ATOM 1297 O O . GLY C 3 101 ? 15.975 51.299 21.084 1.00 11.74 101 GLY A O 1
ATOM 1298 N N . LYS C 3 102 ? 15.071 49.611 19.919 1.00 11.89 102 LYS A N 1
ATOM 1299 C CA . LYS C 3 102 ? 13.763 50.259 19.925 1.00 13.06 102 LYS A CA 1
ATOM 1300 C C . LYS C 3 102 ? 13.280 50.449 21.357 1.00 13.89 102 LYS A C 1
ATOM 1301 O O . LYS C 3 102 ? 12.698 51.483 21.697 1.00 12.52 102 LYS A O 1
ATOM 1307 N N . ALA C 3 103 ? 13.480 49.447 22.198 1.00 13.60 103 ALA A N 1
ATOM 1308 C CA . ALA C 3 103 ? 13.014 49.516 23.583 1.00 14.06 103 ALA A CA 1
ATOM 1309 C C . ALA C 3 103 ? 13.612 50.734 24.286 1.00 12.97 103 ALA A C 1
ATOM 1310 O O . ALA C 3 103 ? 12.898 51.504 24.960 1.00 11.83 103 ALA A O 1
ATOM 1312 N N . PHE C 3 104 ? 14.903 50.965 24.072 1.00 12.86 104 PHE A N 1
ATOM 1313 C CA . PHE C 3 104 ? 15.564 52.075 24.723 1.00 13.41 104 PHE A CA 1
ATOM 1314 C C . PHE C 3 104 ? 14.997 53.420 24.234 1.00 13.25 104 PHE A C 1
ATOM 1315 O O . PHE C 3 104 ? 14.683 54.301 25.020 1.00 12.55 104 PHE A O 1
ATOM 1323 N N . GLU C 3 105 ? 14.727 53.496 22.938 1.00 12.55 105 GLU A N 1
ATOM 1324 C CA . GLU C 3 105 ? 14.183 54.687 22.341 1.00 12.98 105 GLU A CA 1
ATOM 1325 C C . GLU C 3 105 ? 12.784 54.933 22.865 1.00 11.98 105 GLU A C 1
ATOM 1326 O O . GLU C 3 105 ? 12.428 56.054 23.216 1.00 12.08 105 GLU A O 1
ATOM 1332 N N . ILE C 3 106 ? 11.988 53.872 22.998 1.00 11.62 106 ILE A N 1
ATOM 1333 C CA . ILE C 3 106 ? 10.655 54.046 23.583 1.00 11.61 106 ILE A CA 1
ATOM 1334 C C . ILE C 3 106 ? 10.686 54.536 25.027 1.00 11.80 106 ILE A C 1
ATOM 1335 O O . ILE C 3 106 ? 9.963 55.455 25.405 1.00 11.40 106 ILE A O 1
ATOM 1340 N N . ILE C 3 107 ? 11.538 53.905 25.816 1.00 11.03 107 ILE A N 1
ATOM 1341 C CA . ILE C 3 107 ? 11.740 54.291 27.191 1.00 12.59 107 ILE A CA 1
ATOM 1342 C C . ILE C 3 107 ? 12.126 55.764 27.273 1.00 13.15 107 ILE A C 1
ATOM 1343 O O . ILE C 3 107 ? 11.568 56.515 28.064 1.00 13.30 107 ILE A O 1
ATOM 1348 N N . PHE C 3 108 ? 13.038 56.188 26.405 1.00 11.46 108 PHE A N 1
ATOM 1349 C CA . PHE C 3 108 ? 13.458 57.568 26.350 1.00 12.62 108 PHE A CA 1
ATOM 1350 C C . PHE C 3 108 ? 12.244 58.473 26.125 1.00 12.97 108 PHE A C 1
ATOM 1351 O O . PHE C 3 108 ? 12.110 59.500 26.811 1.00 13.78 108 PHE A O 1
ATOM 1359 N N . THR C 3 109 ? 11.350 58.103 25.201 1.00 11.91 109 THR A N 1
ATOM 1360 C CA . THR C 3 109 ? 10.156 58.912 24.939 1.00 14.03 109 THR A CA 1
ATOM 1361 C C . THR C 3 109 ? 9.242 59.014 26.149 1.00 13.61 109 THR A C 1
ATOM 1362 O O . THR C 3 109 ? 8.614 60.026 26.373 1.00 13.30 109 THR A O 1
ATOM 1366 N N . LYS C 3 110 ? 9.145 57.936 26.904 1.00 13.94 110 LYS A N 1
ATOM 1367 C CA . LYS C 3 110 ? 8.310 57.934 28.089 1.00 14.89 110 LYS A CA 1
ATOM 1368 C C . LYS C 3 110 ? 8.805 58.974 29.067 1.00 14.31 110 LYS A C 1
ATOM 1369 O O . LYS C 3 110 ? 8.002 59.664 29.731 1.00 14.90 110 LYS A O 1
ATOM 1375 N N . LEU C 3 111 ? 10.130 59.056 29.177 1.00 13.73 111 LEU A N 1
ATOM 1376 C CA . LEU C 3 111 ? 10.765 60.074 30.039 1.00 12.38 111 LEU A CA 1
ATOM 1377 C C . LEU C 3 111 ? 10.556 61.474 29.482 1.00 12.49 111 LEU A C 1
ATOM 1378 O O . LEU C 3 111 ? 10.163 62.369 30.202 1.00 11.01 111 LEU A O 1
ATOM 1383 N N . LEU C 3 112 ? 10.733 61.632 28.166 1.00 11.56 112 LEU A N 1
ATOM 1384 C CA . LEU C 3 112 ? 10.458 62.915 27.539 1.00 12.63 112 LEU A CA 1
ATOM 1385 C C . LEU C 3 112 ? 9.029 63.383 27.859 1.00 13.12 112 LEU A C 1
ATOM 1386 O O . LEU C 3 112 ? 8.800 64.515 28.246 1.00 13.01 112 LEU A O 1
ATOM 1391 N N . ASN C 3 113 ? 8.071 62.489 27.708 1.00 13.26 113 ASN A N 1
ATOM 1392 C CA . ASN C 3 113 ? 6.669 62.820 27.924 1.00 14.58 113 ASN A CA 1
ATOM 1393 C C . ASN C 3 113 ? 6.440 63.305 29.327 1.00 14.75 113 ASN A C 1
ATOM 1394 O O . ASN C 3 113 ? 5.746 64.297 29.545 1.00 15.08 113 ASN A O 1
ATOM 1399 N N A LYS C 3 114 ? 7.044 62.603 30.281 0.50 15.15 114 LYS A N 1
ATOM 1400 N N B LYS C 3 114 ? 7.044 62.603 30.280 0.50 15.12 114 LYS A N 1
ATOM 1401 C CA A LYS C 3 114 ? 6.877 62.915 31.691 0.50 16.15 114 LYS A CA 1
ATOM 1402 C CA B LYS C 3 114 ? 6.876 62.917 31.690 0.50 16.08 114 LYS A CA 1
ATOM 1403 C C A LYS C 3 114 ? 7.329 64.339 31.988 0.50 15.93 114 LYS A C 1
ATOM 1404 C C B LYS C 3 114 ? 7.328 64.340 31.986 0.50 15.90 114 LYS A C 1
ATOM 1405 O O A LYS C 3 114 ? 6.672 65.044 32.750 0.50 16.20 114 LYS A O 1
ATOM 1406 O O B LYS C 3 114 ? 6.670 65.046 32.747 0.50 16.18 114 LYS A O 1
ATOM 1417 N N . PHE C 3 115 ? 8.422 64.764 31.352 1.00 15.72 115 PHE A N 1
ATOM 1418 C CA . PHE C 3 115 ? 8.952 66.097 31.526 1.00 16.88 115 PHE A CA 1
ATOM 1419 C C . PHE C 3 115 ? 8.284 67.140 30.642 1.00 16.47 115 PHE A C 1
ATOM 1420 O O . PHE C 3 115 ? 8.616 68.315 30.746 1.00 17.61 115 PHE A O 1
ATOM 1428 N N . GLY C 3 116 ? 7.345 66.718 29.800 1.00 15.75 116 GLY A N 1
ATOM 1429 C CA . GLY C 3 116 ? 6.636 67.609 28.882 1.00 15.31 116 GLY A CA 1
ATOM 1430 C C . GLY C 3 116 ? 7.526 68.094 27.768 1.00 14.17 116 GLY A C 1
ATOM 1431 O O . GLY C 3 116 ? 7.301 69.160 27.225 1.00 14.36 116 GLY A O 1
ATOM 1432 N N . ILE C 3 117 ? 8.577 67.342 27.461 1.00 12.44 117 ILE A N 1
ATOM 1433 C CA . ILE C 3 117 ? 9.498 67.735 26.422 1.00 13.45 117 ILE A CA 1
ATOM 1434 C C . ILE C 3 117 ? 8.877 67.300 25.137 1.00 13.84 117 ILE A C 1
ATOM 1435 O O . ILE C 3 117 ? 8.681 66.101 24.914 1.00 15.48 117 ILE A O 1
ATOM 1440 N N . ARG C 3 118 ? 8.618 68.262 24.268 1.00 14.86 118 ARG A N 1
ATOM 1441 C CA . ARG C 3 118 ? 8.128 67.935 22.952 1.00 16.30 118 ARG A CA 1
ATOM 1442 C C . ARG C 3 118 ? 9.262 67.447 22.112 1.00 16.03 118 ARG A C 1
ATOM 1443 O O . ARG C 3 118 ? 10.381 67.934 22.214 1.00 16.42 118 ARG A O 1
ATOM 1451 N N . TYR C 3 119 ? 8.953 66.470 21.288 1.00 15.83 119 TYR A N 1
ATOM 1452 C CA . TYR C 3 119 ? 9.951 65.846 20.458 1.00 15.50 119 TYR A CA 1
ATOM 1453 C C . TYR C 3 119 ? 9.282 65.312 19.210 1.00 15.88 119 TYR A C 1
ATOM 1454 O O . TYR C 3 119 ? 8.065 65.177 19.133 1.00 15.44 119 TYR A O 1
ATOM 1463 N N . GLU C 3 120 ? 10.119 65.004 18.242 1.00 15.52 120 GLU A N 1
ATOM 1464 C CA . GLU C 3 120 ? 9.738 64.174 17.143 1.00 16.66 120 GLU A CA 1
ATOM 1465 C C . GLU C 3 120 ? 10.774 63.090 16.977 1.00 17.64 120 GLU A C 1
ATOM 1466 O O . GLU C 3 120 ? 11.966 63.305 17.149 1.00 17.29 120 GLU A O 1
ATOM 1472 N N . HIS C 3 121 ? 10.282 61.917 16.597 1.00 19.21 121 HIS A N 1
ATOM 1473 C CA . HIS C 3 121 ? 11.101 60.762 16.328 1.00 20.26 121 HIS A CA 1
ATOM 1474 C C . HIS C 3 121 ? 10.757 60.340 14.909 1.00 20.45 121 HIS A C 1
ATOM 1475 O O . HIS C 3 121 ? 9.697 60.669 14.398 1.00 20.23 121 HIS A O 1
ATOM 1482 N N . ASP C 3 122 ? 11.662 59.636 14.265 1.00 21.36 122 ASP A N 1
ATOM 1483 C CA . ASP C 3 122 ? 11.436 59.173 12.906 1.00 21.43 122 ASP A CA 1
ATOM 1484 C C . ASP C 3 122 ? 11.410 60.289 11.877 1.00 21.17 122 ASP A C 1
ATOM 1485 O O . ASP C 3 122 ? 10.860 60.111 10.779 1.00 21.81 122 ASP A O 1
ATOM 1490 N N . ARG C 3 123 ? 11.998 61.447 12.189 1.00 19.89 123 ARG A N 1
ATOM 1491 C CA . ARG C 3 123 ? 12.011 62.505 11.199 1.00 19.82 123 ARG A CA 1
ATOM 1492 C C . ARG C 3 123 ? 13.342 62.480 10.466 1.00 18.96 123 ARG A C 1
ATOM 1493 O O . ARG C 3 123 ? 14.381 62.297 11.071 1.00 20.78 123 ARG A O 1
ATOM 1501 N N . VAL C 3 124 ? 13.272 62.605 9.152 1.00 18.14 124 VAL A N 1
ATOM 1502 C CA . VAL C 3 124 ? 14.430 62.661 8.309 1.00 17.79 124 VAL A CA 1
ATOM 1503 C C . VAL C 3 124 ? 14.734 64.114 8.007 1.00 18.03 124 VAL A C 1
ATOM 1504 O O . VAL C 3 124 ? 13.851 64.891 7.562 1.00 18.01 124 VAL A O 1
ATOM 1508 N N . ILE C 3 125 ? 15.982 64.499 8.282 1.00 16.61 125 ILE A N 1
ATOM 1509 C CA . ILE C 3 125 ? 16.461 65.821 7.969 1.00 16.34 125 ILE A CA 1
ATOM 1510 C C . ILE C 3 125 ? 17.075 65.714 6.582 1.00 16.45 125 ILE A C 1
ATOM 1511 O O . ILE C 3 125 ? 18.123 65.122 6.400 1.00 15.84 125 ILE A O 1
ATOM 1516 N N A LYS C 3 126 ? 16.389 66.264 5.594 0.50 16.65 126 LYS A N 1
ATOM 1517 N N B LYS C 3 126 ? 16.386 66.261 5.596 0.50 16.75 126 LYS A N 1
ATOM 1518 C CA A LYS C 3 126 ? 16.838 66.121 4.213 0.50 16.95 126 LYS A CA 1
ATOM 1519 C CA B LYS C 3 126 ? 16.829 66.123 4.215 0.50 17.15 126 LYS A CA 1
ATOM 1520 C C A LYS C 3 126 ? 18.103 66.924 4.020 0.50 16.37 126 LYS A C 1
ATOM 1521 C C B LYS C 3 126 ? 18.098 66.926 4.015 0.50 16.47 126 LYS A C 1
ATOM 1522 O O A LYS C 3 126 ? 18.237 68.037 4.528 0.50 16.61 126 LYS A O 1
ATOM 1523 O O B LYS C 3 126 ? 18.231 68.042 4.517 0.50 16.71 126 LYS A O 1
ATOM 1534 N N . ILE C 3 127 ? 19.054 66.321 3.320 1.00 15.76 127 ILE A N 1
ATOM 1535 C CA . ILE C 3 127 ? 20.343 66.924 3.100 1.00 14.71 127 ILE A CA 1
ATOM 1536 C C . ILE C 3 127 ? 20.470 67.491 1.718 1.00 15.20 127 ILE A C 1
ATOM 1537 O O . ILE C 3 127 ? 21.122 68.527 1.540 1.00 15.64 127 ILE A O 1
ATOM 1542 N N . TYR C 3 128 ? 19.888 66.786 0.758 1.00 16.40 128 TYR A N 1
ATOM 1543 C CA . TYR C 3 128 ? 19.910 67.163 -0.650 1.00 17.63 128 TYR A CA 1
ATOM 1544 C C . TYR C 3 128 ? 18.513 67.389 -1.164 1.00 19.93 128 TYR A C 1
ATOM 1545 O O . TYR C 3 128 ? 17.608 66.636 -0.833 1.00 20.33 128 TYR A O 1
ATOM 1554 N N . ASP C 3 129 ? 18.361 68.408 -2.012 1.00 22.53 129 ASP A N 1
ATOM 1555 C CA . ASP C 3 129 ? 17.071 68.741 -2.609 1.00 25.50 129 ASP A CA 1
ATOM 1556 C C . ASP C 3 129 ? 16.616 67.571 -3.471 1.00 26.15 129 ASP A C 1
ATOM 1557 O O . ASP C 3 129 ? 15.416 67.318 -3.619 1.00 27.13 129 ASP A O 1
ATOM 1562 N N . TYR C 3 130 ? 17.588 66.828 -3.983 1.00 26.31 130 TYR A N 1
ATOM 1563 C CA . TYR C 3 130 ? 17.364 65.877 -5.075 1.00 26.99 130 TYR A CA 1
ATOM 1564 C C . TYR C 3 130 ? 17.320 64.412 -4.645 1.00 27.84 130 TYR A C 1
ATOM 1565 O O . TYR C 3 130 ? 17.125 63.532 -5.486 1.00 28.76 130 TYR A O 1
ATOM 1574 N N . ILE C 3 131 ? 17.524 64.168 -3.351 1.00 28.21 131 ILE A N 1
ATOM 1575 C CA . ILE C 3 131 ? 17.440 62.841 -2.723 1.00 28.84 131 ILE A CA 1
ATOM 1576 C C . ILE C 3 131 ? 16.496 63.023 -1.522 1.00 28.75 131 ILE A C 1
ATOM 1577 O O . ILE C 3 131 ? 16.605 64.021 -0.811 1.00 29.31 131 ILE A O 1
ATOM 1582 N N . THR C 3 132 ? 15.555 62.108 -1.312 1.00 28.09 132 THR A N 1
ATOM 1583 C CA . THR C 3 132 ? 14.636 62.228 -0.161 1.00 27.56 132 THR A CA 1
ATOM 1584 C C . THR C 3 132 ? 15.297 61.718 1.121 1.00 26.95 132 THR A C 1
ATOM 1585 O O . THR C 3 132 ? 14.898 62.100 2.217 1.00 26.24 132 THR A O 1
ATOM 1589 N N . GLU C 3 133 ? 16.299 60.861 0.982 1.00 25.23 133 GLU A N 1
ATOM 1590 C CA . GLU C 3 133 ? 16.964 60.300 2.152 1.00 25.43 133 GLU A CA 1
ATOM 1591 C C . GLU C 3 133 ? 17.837 61.338 2.848 1.00 23.44 133 GLU A C 1
ATOM 1592 O O . GLU C 3 133 ? 18.326 62.274 2.220 1.00 24.51 133 GLU A O 1
ATOM 1598 N N . GLY C 3 134 ? 18.025 61.177 4.152 1.00 20.36 134 GLY A N 1
ATOM 1599 C CA . GLY C 3 134 ? 18.731 62.181 4.915 1.00 18.81 134 GLY A CA 1
ATOM 1600 C C . GLY C 3 134 ? 19.184 61.641 6.239 1.00 17.58 134 GLY A C 1
ATOM 1601 O O . GLY C 3 134 ? 19.300 60.430 6.433 1.00 17.42 134 GLY A O 1
ATOM 1602 N N . GLU C 3 135 ? 19.465 62.555 7.148 1.00 16.15 135 GLU A N 1
ATOM 1603 C CA . GLU C 3 135 ? 19.908 62.184 8.453 1.00 15.64 135 GLU A CA 1
ATOM 1604 C C . GLU C 3 135 ? 18.727 62.043 9.411 1.00 16.56 135 GLU A C 1
ATOM 1605 O O . GLU C 3 135 ? 17.707 62.748 9.288 1.00 16.97 135 GLU A O 1
ATOM 1611 N N A LYS C 3 136 ? 18.868 61.127 10.363 0.50 16.75 136 LYS A N 1
ATOM 1612 N N B LYS C 3 136 ? 18.873 61.127 10.364 0.50 16.91 136 LYS A N 1
ATOM 1613 C CA A LYS C 3 136 ? 17.749 60.717 11.191 0.50 17.01 136 LYS A CA 1
ATOM 1614 C CA B LYS C 3 136 ? 17.763 60.712 11.204 0.50 17.33 136 LYS A CA 1
ATOM 1615 C C A LYS C 3 136 ? 18.165 60.586 12.660 0.50 16.85 136 LYS A C 1
ATOM 1616 C C B LYS C 3 136 ? 18.180 60.586 12.665 0.50 17.01 136 LYS A C 1
ATOM 1617 O O A LYS C 3 136 ? 18.334 59.486 13.195 0.50 16.63 136 LYS A O 1
ATOM 1618 O O B LYS C 3 136 ? 18.367 59.488 13.200 0.50 16.79 136 LYS A O 1
ATOM 1629 N N . PRO C 3 137 ? 18.316 61.736 13.326 1.00 16.51 137 PRO A N 1
ATOM 1630 C CA . PRO C 3 137 ? 18.541 61.682 14.747 1.00 16.43 137 PRO A CA 1
ATOM 1631 C C . PRO C 3 137 ? 17.374 60.914 15.373 1.00 15.50 137 PRO A C 1
ATOM 1632 O O . PRO C 3 137 ? 16.233 60.988 14.884 1.00 15.30 137 PRO A O 1
ATOM 1636 N N . ALA C 3 138 ? 17.645 60.191 16.449 1.00 14.78 138 ALA A N 1
ATOM 1637 C CA . ALA C 3 138 ? 16.583 59.515 17.176 1.00 15.19 138 ALA A CA 1
ATOM 1638 C C . ALA C 3 138 ? 15.513 60.492 17.586 1.00 14.59 138 ALA A C 1
ATOM 1639 O O . ALA C 3 138 ? 14.340 60.208 17.447 1.00 14.72 138 ALA A O 1
ATOM 1641 N N . PHE C 3 139 ? 15.930 61.647 18.099 1.00 12.84 139 PHE A N 1
ATOM 1642 C CA . PHE C 3 139 ? 14.992 62.660 18.518 1.00 13.29 139 PHE A CA 1
ATOM 1643 C C . PHE C 3 139 ? 15.428 64.019 18.048 1.00 12.63 139 PHE A C 1
ATOM 1644 O O . PHE C 3 139 ? 16.604 64.338 18.021 1.00 13.92 139 PHE A O 1
ATOM 1652 N N . ILE C 3 140 ? 14.437 64.794 17.673 1.00 12.79 140 ILE A N 1
ATOM 1653 C CA . ILE C 3 140 ? 14.627 66.187 17.399 1.00 12.95 140 ILE A CA 1
ATOM 1654 C C . ILE C 3 140 ? 13.746 66.908 18.374 1.00 13.67 140 ILE A C 1
ATOM 1655 O O . ILE C 3 140 ? 12.540 66.667 18.444 1.00 13.52 140 ILE A O 1
ATOM 1660 N N . ILE C 3 141 ? 14.351 67.811 19.133 1.00 13.27 141 ILE A N 1
ATOM 1661 C CA . ILE C 3 141 ? 13.631 68.542 20.149 1.00 13.75 141 ILE A CA 1
ATOM 1662 C C . ILE C 3 141 ? 13.597 70.014 19.784 1.00 13.31 141 ILE A C 1
ATOM 1663 O O . ILE C 3 141 ? 14.641 70.619 19.617 1.00 12.36 141 ILE A O 1
ATOM 1668 N N . PRO C 3 142 ? 12.394 70.595 19.637 1.00 13.59 142 PRO A N 1
ATOM 1669 C CA . PRO C 3 142 ? 11.068 69.991 19.831 1.00 15.14 142 PRO A CA 1
ATOM 1670 C C . PRO C 3 142 ? 10.466 69.341 18.590 1.00 15.45 142 PRO A C 1
ATOM 1671 O O . PRO C 3 142 ? 9.533 68.523 18.701 1.00 16.47 142 PRO A O 1
ATOM 1675 N N . SER C 3 143 ? 10.968 69.713 17.418 1.00 16.33 143 SER A N 1
ATOM 1676 C CA . SER C 3 143 ? 10.406 69.244 16.176 1.00 16.25 143 SER A CA 1
ATOM 1677 C C . SER C 3 143 ? 11.359 69.532 15.054 1.00 16.08 143 SER A C 1
ATOM 1678 O O . SER C 3 143 ? 12.192 70.432 15.143 1.00 16.05 143 SER A O 1
ATOM 1681 N N . VAL C 3 144 ? 11.201 68.783 13.979 1.00 16.08 144 VAL A N 1
ATOM 1682 C CA . VAL C 3 144 ? 11.989 69.046 12.782 1.00 17.86 144 VAL A CA 1
ATOM 1683 C C . VAL C 3 144 ? 11.667 70.428 12.196 1.00 17.69 144 VAL A C 1
ATOM 1684 O O . VAL C 3 144 ? 12.567 71.115 11.719 1.00 18.10 144 VAL A O 1
ATOM 1688 N N . ARG C 3 145 ? 10.412 70.866 12.267 1.00 18.60 145 ARG A N 1
ATOM 1689 C CA . ARG C 3 145 ? 10.117 72.211 11.726 1.00 18.79 145 ARG A CA 1
ATOM 1690 C C . ARG C 3 145 ? 10.906 73.274 12.455 1.00 17.78 145 ARG A C 1
ATOM 1691 O O . ARG C 3 145 ? 11.500 74.154 11.835 1.00 17.20 145 ARG A O 1
ATOM 1699 N N . THR C 3 146 ? 10.965 73.157 13.772 1.00 17.57 146 THR A N 1
ATOM 1700 C CA . THR C 3 146 ? 11.734 74.094 14.576 1.00 16.69 146 THR A CA 1
ATOM 1701 C C . THR C 3 146 ? 13.219 74.063 14.280 1.00 16.49 146 THR A C 1
ATOM 1702 O O . THR C 3 146 ? 13.863 75.105 14.169 1.00 16.22 146 THR A O 1
ATOM 1706 N N . PHE C 3 147 ? 13.757 72.863 14.121 1.00 15.82 147 PHE A N 1
ATOM 1707 C CA . PHE C 3 147 ? 15.133 72.714 13.686 1.00 15.56 147 PHE A CA 1
ATOM 1708 C C . PHE C 3 147 ? 15.413 73.417 12.362 1.00 15.99 147 PHE A C 1
ATOM 1709 O O . PHE C 3 147 ? 16.366 74.174 12.256 1.00 16.36 147 PHE A O 1
ATOM 1717 N N . LEU C 3 148 ? 14.597 73.140 11.358 1.00 15.66 148 LEU A N 1
ATOM 1718 C CA . LEU C 3 148 ? 14.802 73.709 10.039 1.00 16.99 148 LEU A CA 1
ATOM 1719 C C . LEU C 3 148 ? 14.589 75.211 10.086 1.00 17.28 148 LEU A C 1
ATOM 1720 O O . LEU C 3 148 ? 15.312 75.944 9.416 1.00 19.06 148 LEU A O 1
ATOM 1725 N N . ASN C 3 149 ? 13.619 75.670 10.881 1.00 17.70 149 ASN A N 1
ATOM 1726 C CA . ASN C 3 149 ? 13.444 77.127 11.056 1.00 18.06 149 ASN A CA 1
ATOM 1727 C C . ASN C 3 149 ? 14.709 77.817 11.608 1.00 17.94 149 ASN A C 1
ATOM 1728 O O . ASN C 3 149 ? 15.112 78.904 11.156 1.00 17.94 149 ASN A O 1
ATOM 1733 N N . ASP C 3 150 ? 15.306 77.185 12.611 1.00 17.78 150 ASP A N 1
ATOM 1734 C CA . ASP C 3 150 ? 16.474 77.700 13.297 1.00 17.68 150 ASP A CA 1
ATOM 1735 C C . ASP C 3 150 ? 17.204 76.545 13.947 1.00 17.46 150 ASP A C 1
ATOM 1736 O O . ASP C 3 150 ? 16.877 76.192 15.084 1.00 16.82 150 ASP A O 1
ATOM 1741 N N . PRO C 3 151 ? 18.192 75.970 13.232 1.00 17.13 151 PRO A N 1
ATOM 1742 C CA . PRO C 3 151 ? 18.955 74.848 13.793 1.00 17.29 151 PRO A CA 1
ATOM 1743 C C . PRO C 3 151 ? 19.518 75.072 15.176 1.00 17.61 151 PRO A C 1
ATOM 1744 O O . PRO C 3 151 ? 19.592 74.135 15.962 1.00 18.08 151 PRO A O 1
ATOM 1748 N N . SER C 3 152 ? 19.869 76.320 15.517 1.00 17.36 152 SER A N 1
ATOM 1749 C CA . SER C 3 152 ? 20.434 76.596 16.834 1.00 17.37 152 SER A CA 1
ATOM 1750 C C . SER C 3 152 ? 19.426 76.459 17.968 1.00 16.58 152 SER A C 1
ATOM 1751 O O . SER C 3 152 ? 19.825 76.404 19.118 1.00 17.30 152 SER A O 1
ATOM 1754 N N . SER C 3 153 ? 18.139 76.385 17.621 1.00 16.21 153 SER A N 1
ATOM 1755 C CA . SER C 3 153 ? 17.038 76.439 18.573 1.00 16.62 153 SER A CA 1
ATOM 1756 C C . SER C 3 153 ? 16.512 75.059 18.921 1.00 15.61 153 SER A C 1
ATOM 1757 O O . SER C 3 153 ? 15.630 74.926 19.748 1.00 15.59 153 SER A O 1
ATOM 1760 N N . ALA C 3 154 ? 17.043 74.035 18.254 1.00 14.46 154 ALA A N 1
ATOM 1761 C CA . ALA C 3 154 ? 16.582 72.643 18.441 1.00 14.02 154 ALA A CA 1
ATOM 1762 C C . ALA C 3 154 ? 17.761 71.785 18.870 1.00 13.38 154 ALA A C 1
ATOM 1763 O O . ALA C 3 154 ? 18.933 72.145 18.676 1.00 13.05 154 ALA A O 1
ATOM 1765 N N . ILE C 3 155 ? 17.420 70.636 19.439 1.00 12.90 155 ILE A N 1
ATOM 1766 C CA . ILE C 3 155 ? 18.413 69.664 19.851 1.00 12.97 155 ILE A CA 1
ATOM 1767 C C . ILE C 3 155 ? 18.213 68.427 19.010 1.00 12.64 155 ILE A C 1
ATOM 1768 O O . ILE C 3 155 ? 17.099 67.933 18.908 1.00 12.60 155 ILE A O 1
ATOM 1773 N N . LEU C 3 156 ? 19.310 67.927 18.440 1.00 12.50 156 LEU A N 1
ATOM 1774 C CA . LEU C 3 156 ? 19.321 66.649 17.780 1.00 12.63 156 LEU A CA 1
ATOM 1775 C C . LEU C 3 156 ? 19.961 65.688 18.767 1.00 13.10 156 LEU A C 1
ATOM 1776 O O . LEU C 3 156 ? 21.057 65.939 19.298 1.00 12.43 156 LEU A O 1
ATOM 1781 N N . ILE C 3 157 ? 19.267 64.585 19.003 1.00 12.32 157 ILE A N 1
ATOM 1782 C CA . ILE C 3 157 ? 19.745 63.599 19.948 1.00 12.99 157 ILE A CA 1
ATOM 1783 C C . ILE C 3 157 ? 19.837 62.264 19.265 1.00 13.34 157 ILE A C 1
ATOM 1784 O O . ILE C 3 157 ? 18.841 61.796 18.680 1.00 12.44 157 ILE A O 1
ATOM 1789 N N A THR C 3 158 ? 21.025 61.680 19.302 0.50 13.00 158 THR A N 1
ATOM 1790 N N B THR C 3 158 ? 21.023 61.681 19.295 0.50 13.03 158 THR A N 1
ATOM 1791 C CA A THR C 3 158 ? 21.249 60.342 18.798 0.50 14.26 158 THR A CA 1
ATOM 1792 C CA B THR C 3 158 ? 21.224 60.334 18.802 0.50 14.33 158 THR A CA 1
ATOM 1793 C C A THR C 3 158 ? 21.334 59.457 20.034 0.50 13.50 158 THR A C 1
ATOM 1794 C C B THR C 3 158 ? 21.315 59.463 20.041 0.50 13.55 158 THR A C 1
ATOM 1795 O O A THR C 3 158 ? 21.944 59.834 21.033 0.50 13.72 158 THR A O 1
ATOM 1796 O O B THR C 3 158 ? 21.911 59.850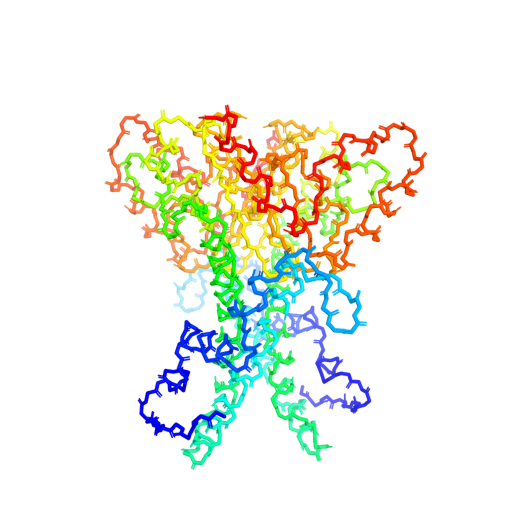 21.044 0.50 13.76 158 THR A O 1
ATOM 1803 N N . VAL C 3 159 ? 20.664 58.309 19.987 1.00 13.61 159 VAL A N 1
ATOM 1804 C CA . VAL C 3 159 ? 20.542 57.459 21.114 1.00 13.70 159 VAL A CA 1
ATOM 1805 C C . VAL C 3 159 ? 20.984 56.059 20.695 1.00 12.61 159 VAL A C 1
ATOM 1806 O O . VAL C 3 159 ? 20.572 55.577 19.647 1.00 12.04 159 VAL A O 1
ATOM 1810 N N . LYS C 3 160 ? 21.861 55.463 21.484 1.00 12.29 160 LYS A N 1
ATOM 1811 C CA . LYS C 3 160 ? 22.284 54.069 21.305 1.00 11.88 160 LYS A CA 1
ATOM 1812 C C . LYS C 3 160 ? 22.263 53.328 22.619 1.00 11.44 160 LYS A C 1
ATOM 1813 O O . LYS C 3 160 ? 22.456 53.942 23.645 1.00 12.14 160 LYS A O 1
ATOM 1819 N N . ARG C 3 161 ? 22.007 52.024 22.568 1.00 11.33 161 ARG A N 1
ATOM 1820 C CA . ARG C 3 161 ? 22.045 51.193 23.753 1.00 11.39 161 ARG A CA 1
ATOM 1821 C C . ARG C 3 161 ? 23.524 50.875 23.953 1.00 11.08 161 ARG A C 1
ATOM 1822 O O . ARG C 3 161 ? 24.282 51.751 24.400 1.00 11.19 161 ARG A O 1
ATOM 1830 N N . LYS C 3 162 ? 23.950 49.653 23.681 1.00 10.16 162 LYS A N 1
ATOM 1831 C CA . LYS C 3 162 ? 25.391 49.428 23.603 1.00 10.33 162 LYS A CA 1
ATOM 1832 C C . LYS C 3 162 ? 25.943 50.134 22.361 1.00 9.86 162 LYS A C 1
ATOM 1833 O O . LYS C 3 162 ? 25.290 50.212 21.331 1.00 10.87 162 LYS A O 1
ATOM 1839 N N . VAL C 3 163 ? 27.167 50.626 22.488 1.00 9.94 163 VAL A N 1
ATOM 1840 C CA . VAL C 3 163 ? 27.742 51.548 21.532 1.00 10.25 163 VAL A CA 1
ATOM 1841 C C . VAL C 3 163 ? 28.783 50.880 20.623 1.00 9.38 163 VAL A C 1
ATOM 1842 O O . VAL C 3 163 ? 28.787 51.135 19.417 1.00 9.61 163 VAL A O 1
ATOM 1846 N N . ARG C 3 164 ? 29.653 50.040 21.200 1.00 8.92 164 ARG A N 1
ATOM 1847 C CA . ARG C 3 164 ? 30.778 49.503 20.489 1.00 9.40 164 ARG A CA 1
ATOM 1848 C C . ARG C 3 164 ? 31.488 50.628 19.718 1.00 10.04 164 ARG A C 1
ATOM 1849 O O . ARG C 3 164 ? 31.706 51.720 20.268 1.00 9.88 164 ARG A O 1
ATOM 1857 N N . GLU C 3 165 ? 31.809 50.386 18.445 1.00 10.39 165 GLU A N 1
ATOM 1858 C CA . GLU C 3 165 ? 32.451 51.359 17.597 1.00 10.68 165 GLU A CA 1
ATOM 1859 C C . GLU C 3 165 ? 31.440 52.310 16.944 1.00 10.00 165 GLU A C 1
ATOM 1860 O O . GLU C 3 165 ? 31.822 53.202 16.196 1.00 10.16 165 GLU A O 1
ATOM 1866 N N . ARG C 3 166 ? 30.143 52.057 17.137 1.00 9.61 166 ARG A N 1
ATOM 1867 C CA . ARG C 3 166 ? 29.082 52.710 16.399 1.00 9.15 166 ARG A CA 1
ATOM 1868 C C . ARG C 3 166 ? 28.900 54.183 16.743 1.00 10.10 166 ARG A C 1
ATOM 1869 O O . A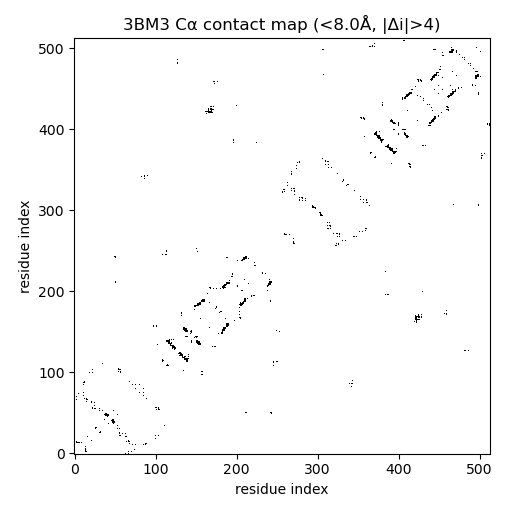RG C 3 166 ? 28.173 54.918 16.080 1.00 10.04 166 ARG A O 1
ATOM 1877 N N . TRP C 3 167 ? 29.557 54.628 17.803 1.00 9.07 167 TRP A N 1
ATOM 1878 C CA . TRP C 3 167 ? 29.619 56.050 18.098 1.00 9.45 167 TRP A CA 1
ATOM 1879 C C . TRP C 3 167 ? 30.143 56.854 16.928 1.00 8.75 167 TRP A C 1
ATOM 1880 O O . TRP C 3 167 ? 29.774 57.996 16.778 1.00 9.98 167 TRP A O 1
ATOM 1891 N N . ARG C 3 168 ? 31.013 56.271 16.100 1.00 9.23 168 ARG A N 1
ATOM 1892 C CA . ARG C 3 168 ? 31.493 57.024 14.941 1.00 9.69 168 ARG A CA 1
ATOM 1893 C C . ARG C 3 168 ? 30.355 57.362 13.969 1.00 9.90 168 ARG A C 1
ATOM 1894 O O . ARG C 3 168 ? 30.480 58.293 13.206 1.00 10.66 168 ARG A O 1
ATOM 1902 N N . GLU C 3 169 ? 29.256 56.590 13.995 1.00 9.23 169 GLU A N 1
ATOM 1903 C CA . GLU C 3 169 ? 28.079 56.900 13.217 1.00 9.48 169 GLU A CA 1
ATOM 1904 C C . GLU C 3 169 ? 27.551 58.265 13.599 1.00 9.84 169 GLU A C 1
ATOM 1905 O O . GLU C 3 169 ? 27.112 59.013 12.757 1.00 9.60 169 GLU A O 1
ATOM 1911 N N . ALA C 3 170 ? 27.609 58.562 14.897 1.00 9.49 170 ALA A N 1
ATOM 1912 C CA . ALA C 3 170 ? 27.098 59.839 15.396 1.00 10.31 170 ALA A CA 1
ATOM 1913 C C . ALA C 3 170 ? 27.994 60.971 14.927 1.00 10.37 170 ALA A C 1
ATOM 1914 O O . ALA C 3 170 ? 27.488 62.035 14.541 1.00 10.76 170 ALA A O 1
ATOM 1916 N N . VAL C 3 171 ? 29.307 60.743 14.920 1.00 9.80 171 VAL A N 1
ATOM 1917 C CA . VAL C 3 171 ? 30.279 61.722 14.444 1.00 10.27 171 VAL A CA 1
ATOM 1918 C C . VAL C 3 171 ? 29.990 61.949 12.963 1.00 10.63 171 VAL A C 1
ATOM 1919 O O . VAL C 3 171 ? 29.924 63.061 12.509 1.00 10.84 171 VAL A O 1
ATOM 1923 N N . GLY C 3 172 ? 29.710 60.870 12.247 1.00 9.43 172 GLY A N 1
ATOM 1924 C CA . GLY C 3 172 ? 29.375 60.935 10.822 1.00 10.08 172 GLY A CA 1
ATOM 1925 C C . GLY C 3 172 ? 28.123 61.735 10.590 1.00 10.07 172 GLY A C 1
ATOM 1926 O O . GLY C 3 172 ? 28.084 62.641 9.752 1.00 11.01 172 GLY A O 1
ATOM 1927 N N . GLU C 3 173 ? 27.069 61.409 11.334 1.00 10.09 173 GLU A N 1
ATOM 1928 C CA . GLU C 3 173 ? 25.815 62.111 11.229 1.00 10.98 173 GLU A CA 1
ATOM 1929 C C . GLU C 3 173 ? 26.000 63.618 11.508 1.00 10.62 173 GLU A C 1
ATOM 1930 O O . GLU C 3 173 ? 25.525 64.493 10.778 1.00 10.78 173 GLU A O 1
ATOM 1936 N N . ALA C 3 174 ? 26.718 63.895 12.575 1.00 11.21 174 ALA A N 1
ATOM 1937 C CA . ALA C 3 174 ? 26.982 65.274 12.999 1.00 11.36 174 ALA A CA 1
ATOM 1938 C C . ALA C 3 174 ? 27.710 66.018 11.887 1.00 11.22 174 ALA A C 1
ATOM 1939 O O . ALA C 3 174 ? 27.406 67.183 11.605 1.00 12.44 174 ALA A O 1
ATOM 1941 N N . GLN C 3 175 ? 28.662 65.358 11.247 1.00 11.01 175 GLN A N 1
ATOM 1942 C CA . GLN C 3 175 ? 29.439 66.015 10.197 1.00 11.61 175 GLN A CA 1
ATOM 1943 C C . GLN C 3 175 ? 28.526 66.350 9.026 1.00 12.06 175 GLN A C 1
ATOM 1944 O O . GLN C 3 175 ? 28.551 67.455 8.497 1.00 11.45 175 GLN A O 1
ATOM 1950 N N . ILE C 3 176 ? 27.706 65.389 8.628 1.00 11.39 176 ILE A N 1
ATOM 1951 C CA . ILE C 3 176 ? 26.787 65.611 7.523 1.00 11.72 176 ILE A CA 1
ATOM 1952 C C . ILE C 3 176 ? 25.863 66.797 7.817 1.00 11.71 176 ILE A C 1
ATOM 1953 O O . ILE C 3 176 ? 25.677 67.673 6.984 1.00 12.80 176 ILE A O 1
ATOM 1958 N N . LEU C 3 177 ? 25.350 66.846 9.044 1.00 10.88 177 LEU A N 1
ATOM 1959 C CA . LEU C 3 177 ? 24.440 67.912 9.479 1.00 11.60 177 LEU A CA 1
ATOM 1960 C C . LEU C 3 177 ? 25.153 69.250 9.614 1.00 11.72 177 LEU A C 1
ATOM 1961 O O . LEU C 3 177 ? 24.631 70.272 9.175 1.00 12.35 177 LEU A O 1
ATOM 1966 N N . ARG C 3 178 ? 26.354 69.234 10.169 1.00 11.88 178 ARG A N 1
ATOM 1967 C CA . ARG C 3 178 ? 27.142 70.463 10.299 1.00 12.63 178 ARG A CA 1
ATOM 1968 C C . ARG C 3 178 ? 27.544 71.015 8.956 1.00 14.00 178 ARG A C 1
ATOM 1969 O O . ARG C 3 178 ? 27.571 72.251 8.749 1.00 13.90 178 ARG A O 1
ATOM 1977 N N . ASN C 3 179 ? 27.855 70.119 8.038 1.00 13.45 179 ASN A N 1
ATOM 1978 C CA . ASN C 3 179 ? 28.182 70.536 6.698 1.00 14.31 179 ASN A CA 1
ATOM 1979 C C . ASN C 3 179 ? 27.011 71.286 6.104 1.00 15.50 179 ASN A C 1
ATOM 1980 O O . ASN C 3 179 ? 27.191 72.367 5.520 1.00 16.23 179 ASN A O 1
ATOM 1985 N N . LYS C 3 180 ? 25.802 70.765 6.290 1.00 15.84 180 LYS A N 1
ATOM 1986 C CA . LYS C 3 180 ? 24.629 71.347 5.673 1.00 16.78 180 LYS A CA 1
ATOM 1987 C C . LYS C 3 180 ? 24.121 72.584 6.417 1.00 16.58 180 LYS A C 1
ATOM 1988 O O . LYS C 3 180 ? 23.759 73.597 5.789 1.00 17.16 180 LYS A O 1
ATOM 1994 N N . PHE C 3 181 ? 24.102 72.498 7.741 1.00 16.01 181 PHE A N 1
ATOM 1995 C CA . PHE C 3 181 ? 23.414 73.489 8.579 1.00 16.78 181 PHE A CA 1
ATOM 1996 C C . PHE C 3 181 ? 24.322 74.405 9.369 1.00 17.43 181 PHE A C 1
ATOM 1997 O O . PHE C 3 181 ? 23.833 75.354 9.998 1.00 17.86 181 PHE A O 1
ATOM 2005 N N . GLY C 3 182 ? 25.613 74.133 9.348 1.00 16.94 182 GLY A N 1
ATOM 2006 C CA . GLY C 3 182 ? 26.589 74.911 10.095 1.00 17.62 182 GLY A CA 1
ATOM 2007 C C . GLY C 3 182 ? 26.831 74.409 11.482 1.00 17.74 182 GLY A C 1
ATOM 2008 O O . GLY C 3 182 ? 26.191 73.480 11.978 1.00 16.66 182 GLY A O 1
ATOM 2009 N N . ASP C 3 183 ? 27.783 75.051 12.128 1.00 18.85 183 ASP A N 1
ATOM 2010 C CA . ASP C 3 183 ? 28.273 74.575 13.393 1.00 20.38 183 ASP A CA 1
ATOM 2011 C C . ASP C 3 183 ? 27.429 74.985 14.571 1.00 19.66 183 ASP A C 1
ATOM 2012 O O . ASP C 3 183 ? 27.786 74.654 15.677 1.00 21.99 183 ASP A O 1
ATOM 2017 N N . GLU C 3 184 ? 26.314 75.676 14.340 1.00 19.39 184 GLU A N 1
ATOM 2018 C CA . GLU C 3 184 ? 25.430 76.121 15.418 1.00 20.11 184 GLU A CA 1
ATOM 2019 C C . GLU C 3 184 ? 24.348 75.089 15.781 1.00 18.51 184 GLU A C 1
ATOM 2020 O O . GLU C 3 184 ? 23.513 75.322 16.670 1.00 18.70 184 GLU A O 1
ATOM 2026 N N . ILE C 3 185 ? 24.358 73.946 15.111 1.00 16.96 185 ILE A N 1
ATOM 2027 C CA . ILE C 3 185 ? 23.459 72.886 15.536 1.00 16.12 185 ILE A CA 1
ATOM 2028 C C . ILE C 3 185 ? 23.858 72.405 16.935 1.00 15.12 185 ILE A C 1
ATOM 2029 O O . ILE C 3 185 ? 24.986 72.639 17.398 1.00 15.28 185 ILE A O 1
ATOM 2034 N N . ASN C 3 186 ? 22.899 71.763 17.601 1.00 13.43 186 ASN A N 1
ATOM 2035 C CA . ASN C 3 186 ? 23.085 71.170 18.905 1.00 12.92 186 ASN A CA 1
ATOM 2036 C C . ASN C 3 186 ? 22.887 69.677 18.715 1.00 11.99 186 ASN A C 1
ATOM 2037 O O . ASN C 3 186 ? 21.801 69.225 18.429 1.00 12.47 186 ASN A O 1
ATOM 2042 N N . PHE C 3 187 ? 23.966 68.939 18.859 1.00 11.63 187 PHE A N 1
ATOM 2043 C CA . PHE C 3 187 ? 23.931 67.515 18.567 1.00 11.92 187 PHE A CA 1
ATOM 2044 C C . PHE C 3 187 ? 24.438 66.789 19.790 1.00 12.52 187 PHE A C 1
ATOM 2045 O O . PHE C 3 187 ? 25.605 66.972 20.178 1.00 12.15 187 PHE A O 1
ATOM 2053 N N . TRP C 3 188 ? 23.554 66.002 20.417 1.00 11.61 188 TRP A N 1
ATOM 2054 C CA . TRP C 3 188 ? 23.884 65.348 21.661 1.00 11.58 188 TRP A CA 1
ATOM 2055 C C . TRP C 3 188 ? 23.841 63.851 21.440 1.00 12.27 188 TRP A C 1
ATOM 2056 O O . TRP C 3 188 ? 22.999 63.357 20.720 1.00 11.82 188 TRP A O 1
ATOM 2067 N N . PHE C 3 189 ? 24.758 63.151 22.086 1.00 11.12 189 PHE A N 1
ATOM 2068 C CA . PHE C 3 189 ? 24.840 61.710 21.964 1.00 11.18 189 PHE A CA 1
ATOM 2069 C C . PHE C 3 189 ? 24.492 61.116 23.299 1.00 10.35 189 PHE A C 1
ATOM 2070 O O . PHE C 3 189 ? 25.021 61.503 24.347 1.00 11.16 189 PHE A O 1
ATOM 2078 N N . VAL C 3 190 ? 23.661 60.090 23.238 1.00 11.23 190 VAL A N 1
ATOM 2079 C CA . VAL C 3 190 ? 23.283 59.322 24.409 1.00 11.21 190 VAL A CA 1
ATOM 2080 C C . VAL C 3 190 ? 23.621 57.853 24.163 1.00 11.62 190 VAL A C 1
ATOM 2081 O O . VAL C 3 190 ? 23.174 57.286 23.185 1.00 11.86 19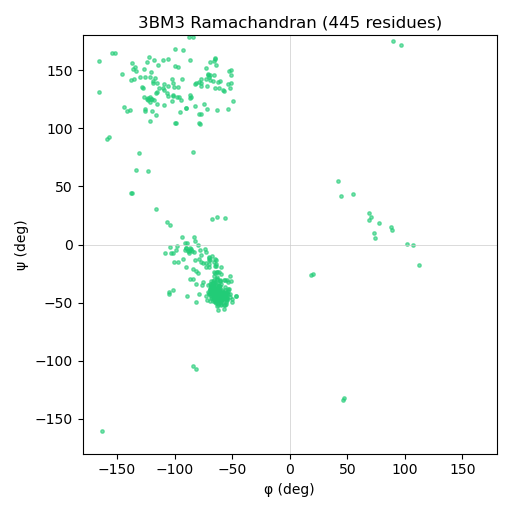0 VAL A O 1
ATOM 2085 N N . GLY C 3 191 ? 24.398 57.280 25.075 1.00 12.03 191 GLY A N 1
ATOM 2086 C CA . GLY C 3 191 ? 24.725 55.879 25.036 1.00 12.84 191 GLY A CA 1
ATOM 2087 C C . GLY C 3 191 ? 24.229 55.295 26.318 1.00 14.52 191 GLY A C 1
ATOM 2088 O O . GLY C 3 191 ? 24.135 55.993 27.338 1.00 18.31 191 GLY A O 1
ATOM 2089 N N . PHE C 3 192 ? 23.822 54.048 26.279 1.00 14.26 192 PHE A N 1
ATOM 2090 C CA . PHE C 3 192 ? 23.320 53.405 27.472 1.00 14.30 192 PHE A CA 1
ATOM 2091 C C . PHE C 3 192 ? 24.172 52.155 27.691 1.00 14.10 192 PHE A C 1
ATOM 2092 O O . PHE C 3 192 ? 23.704 51.023 27.640 1.00 14.69 192 PHE A O 1
ATOM 2100 N N . ASP C 3 193 ? 25.453 52.413 27.928 1.00 12.69 193 ASP A N 1
ATOM 2101 C CA . ASP C 3 193 ? 26.496 51.406 27.793 1.00 12.96 193 ASP A CA 1
ATOM 2102 C C . ASP C 3 193 ? 27.473 51.615 28.895 1.00 13.19 193 ASP A C 1
ATOM 2103 O O . ASP C 3 193 ? 28.168 52.621 28.951 1.00 12.78 193 ASP A O 1
ATOM 2108 N N . GLU C 3 194 ? 27.545 50.629 29.763 1.00 14.01 194 GLU A N 1
ATOM 2109 C CA . GLU C 3 194 ? 28.443 50.663 30.898 1.00 15.84 194 GLU A CA 1
ATOM 2110 C C . GLU C 3 194 ? 29.907 50.559 30.473 1.00 15.83 194 GLU A C 1
ATOM 2111 O O . GLU C 3 194 ? 30.787 50.832 31.283 1.00 18.81 194 GLU A O 1
ATOM 2117 N N . GLU C 3 195 ? 30.176 50.192 29.210 1.00 15.46 195 GLU A N 1
ATOM 2118 C CA . GLU C 3 195 ? 31.534 50.086 28.699 1.00 16.67 195 GLU A CA 1
ATOM 2119 C C . GLU C 3 195 ? 31.881 51.224 27.752 1.00 14.87 195 GLU A C 1
ATOM 2120 O O . GLU C 3 195 ? 32.834 51.158 27.011 1.00 15.41 195 GLU A O 1
ATOM 2126 N N . PHE C 3 196 ? 31.113 52.299 27.831 1.00 14.25 196 PHE A N 1
ATOM 2127 C CA . PHE C 3 196 ? 31.374 53.481 27.019 1.00 13.87 196 PHE A CA 1
ATOM 2128 C C . PHE C 3 196 ? 32.803 53.966 27.297 1.00 12.87 196 PHE A C 1
ATOM 2129 O O . PHE C 3 196 ? 33.186 54.089 28.434 1.00 13.23 196 PHE A O 1
ATOM 2137 N N . THR C 3 197 ? 33.570 54.251 26.249 1.00 12.60 197 THR A N 1
ATOM 2138 C CA . THR C 3 197 ? 34.996 54.538 26.391 1.00 12.69 197 THR A CA 1
ATOM 2139 C C . THR C 3 197 ? 35.330 56.026 26.446 1.00 13.39 197 THR A C 1
ATOM 2140 O O . THR C 3 197 ? 34.636 56.869 25.893 1.00 12.87 197 THR A O 1
ATOM 2144 N N . ILE C 3 198 ? 36.437 56.315 27.118 1.00 12.92 198 ILE A N 1
ATOM 2145 C CA . ILE C 3 198 ? 36.947 57.689 27.196 1.00 13.70 198 ILE A CA 1
ATOM 2146 C C . ILE C 3 198 ? 37.281 58.225 25.827 1.00 12.04 198 ILE A C 1
ATOM 2147 O O . ILE C 3 198 ? 36.950 59.360 25.525 1.00 11.89 198 ILE A O 1
ATOM 2152 N N . TYR C 3 199 ? 37.907 57.421 24.989 1.00 11.55 199 TYR A N 1
ATOM 2153 C CA . TYR C 3 199 ? 38.292 57.902 23.664 1.00 11.85 199 TYR A CA 1
ATOM 2154 C C . TYR C 3 199 ? 37.051 58.351 22.921 1.00 10.56 199 TYR A C 1
ATOM 2155 O O . TYR C 3 199 ? 37.052 59.412 22.306 1.00 10.74 199 TYR A O 1
ATOM 2164 N N . SER C 3 200 ? 35.990 57.538 22.983 1.00 10.45 200 SER A N 1
ATOM 2165 C CA . SER C 3 200 ? 34.805 57.855 22.211 1.00 10.96 200 SER A CA 1
ATOM 2166 C C . SER C 3 200 ? 34.245 59.195 22.669 1.00 11.53 200 SER A C 1
ATOM 2167 O O . SER C 3 200 ? 33.837 60.014 21.848 1.00 11.53 200 SER A O 1
ATOM 2170 N N . ALA C 3 201 ? 34.268 59.425 23.978 1.00 11.34 201 ALA A N 1
ATOM 2171 C CA . ALA C 3 201 ? 33.721 60.672 24.545 1.00 11.32 201 ALA A CA 1
ATOM 2172 C C . ALA C 3 201 ? 34.531 61.853 24.024 1.00 11.50 201 ALA A C 1
ATOM 2173 O O . ALA C 3 201 ? 34.004 62.834 23.487 1.00 11.83 201 ALA A O 1
ATOM 2175 N N A ILE C 3 202 ? 35.839 61.755 24.194 0.50 11.25 202 ILE A N 1
ATOM 2176 N N B ILE C 3 202 ? 35.840 61.759 24.199 0.50 11.41 202 ILE A N 1
ATOM 2177 C CA A ILE C 3 202 ? 36.743 62.844 23.821 0.50 11.25 202 ILE A CA 1
ATOM 2178 C CA B ILE C 3 202 ? 36.741 62.852 23.824 0.50 11.54 202 ILE A CA 1
ATOM 2179 C C A ILE C 3 202 ? 36.704 63.116 22.317 0.50 11.12 202 ILE A C 1
ATOM 2180 C C B ILE C 3 202 ? 36.711 63.118 22.316 0.50 11.27 202 ILE A C 1
ATOM 2181 O O A ILE C 3 202 ? 36.530 64.240 21.880 0.50 10.74 202 ILE A O 1
ATOM 2182 O O B ILE C 3 202 ? 36.548 64.243 21.877 0.50 10.87 202 ILE A O 1
ATOM 2191 N N . ALA C 3 203 ? 36.873 62.069 21.515 1.00 11.25 203 ALA A N 1
ATOM 2192 C CA . ALA C 3 203 ? 36.830 62.203 20.066 1.00 11.77 203 ALA A CA 1
ATOM 2193 C C . ALA C 3 203 ? 35.485 62.806 19.608 1.00 10.79 203 ALA A C 1
ATOM 2194 O O . ALA C 3 203 ? 35.453 63.676 18.792 1.00 11.96 203 ALA A O 1
ATOM 2212 N N . LEU C 3 205 ? 33.415 64.748 21.315 1.00 11.60 205 LEU A N 1
ATOM 2213 C CA . LEU C 3 205 ? 33.330 66.140 21.720 1.00 11.38 205 LEU A CA 1
ATOM 2214 C C . LEU C 3 205 ? 34.239 67.072 20.891 1.00 11.95 205 LEU A C 1
ATOM 2215 O O . LEU C 3 205 ? 33.978 68.291 20.776 1.00 12.99 205 LEU A O 1
ATOM 2220 N N . ASP C 3 206 ? 35.314 66.522 20.343 1.00 11.16 206 ASP A N 1
ATOM 2221 C CA . ASP C 3 206 ? 36.226 67.268 19.511 1.00 11.63 206 ASP A CA 1
ATOM 2222 C C . ASP C 3 206 ? 35.812 67.277 18.066 1.00 12.26 206 ASP A C 1
ATOM 2223 O O . ASP C 3 206 ? 36.420 67.973 17.244 1.00 13.28 206 ASP A O 1
ATOM 2228 N N . ASN C 3 207 ? 34.760 66.515 17.759 1.00 12.77 207 ASN A N 1
ATOM 2229 C CA . ASN C 3 207 ? 34.371 66.244 16.377 1.00 12.83 207 ASN A CA 1
ATOM 2230 C C . ASN C 3 207 ? 32.874 66.300 16.126 1.00 14.39 207 ASN A C 1
ATOM 2231 O O . ASN C 3 207 ? 32.318 65.475 15.397 1.00 15.17 207 ASN A O 1
ATOM 2236 N N . GLY C 3 208 ? 32.239 67.332 16.676 1.00 13.30 208 GLY A N 1
ATOM 2237 C CA . GLY C 3 208 ? 30.902 67.694 16.276 1.00 13.88 208 GLY A CA 1
ATOM 2238 C C . GLY C 3 208 ? 29.763 67.292 17.169 1.00 13.88 208 GLY A C 1
ATOM 2239 O O . GLY C 3 208 ? 28.602 67.611 16.877 1.00 14.10 208 GLY A O 1
ATOM 2240 N N . ILE C 3 209 ? 30.088 66.635 18.265 1.00 12.26 209 ILE A N 1
ATOM 2241 C CA . ILE C 3 209 ? 29.088 66.268 19.245 1.00 12.68 209 ILE A CA 1
ATOM 2242 C C . ILE C 3 209 ? 29.237 67.258 20.382 1.00 11.64 209 ILE A C 1
ATOM 2243 O O . ILE C 3 209 ? 30.325 67.417 20.940 1.00 12.36 209 ILE A O 1
ATOM 2248 N N . ASP C 3 210 ? 28.148 67.940 20.697 1.00 11.29 210 ASP A N 1
ATOM 2249 C CA . ASP C 3 210 ? 28.195 68.976 21.727 1.00 11.32 210 ASP A CA 1
ATOM 2250 C C . ASP C 3 210 ? 28.200 68.486 23.135 1.00 11.35 210 ASP A C 1
ATOM 2251 O O . ASP C 3 210 ? 28.805 69.107 23.986 1.00 12.68 210 ASP A O 1
ATOM 2256 N N A ARG C 3 211 ? 27.477 67.389 23.373 0.50 12.19 211 ARG A N 1
ATOM 2257 N N B ARG C 3 211 ? 27.494 67.383 23.358 0.50 12.25 211 ARG A N 1
ATOM 2258 C CA A ARG C 3 211 ? 27.264 66.824 24.703 0.50 11.39 211 ARG A CA 1
ATOM 2259 C CA B ARG C 3 211 ? 27.392 66.772 24.660 0.50 11.62 211 ARG A CA 1
ATOM 2260 C C A ARG C 3 211 ? 27.185 65.309 24.578 0.50 11.27 211 ARG A C 1
ATOM 2261 C C B ARG C 3 211 ? 27.299 65.287 24.512 0.50 11.22 211 ARG A C 1
ATOM 2262 O O A ARG C 3 211 ? 26.563 64.789 23.643 0.50 10.49 211 ARG A O 1
ATOM 2263 O O B ARG C 3 211 ? 26.780 64.765 23.522 0.50 10.34 211 ARG A O 1
ATOM 2278 N N . VAL C 3 212 ? 27.806 64.617 25.526 1.00 11.23 212 VAL A N 1
ATOM 2279 C CA . VAL C 3 212 ? 27.821 63.166 25.539 1.00 11.25 212 VAL A CA 1
ATOM 2280 C C . VAL C 3 212 ? 27.153 62.746 26.811 1.00 11.55 212 VAL A C 1
ATOM 2281 O O . VAL C 3 212 ? 27.596 63.162 27.878 1.00 11.21 212 VAL A O 1
ATOM 2285 N N . TYR C 3 213 ? 26.130 61.905 26.704 1.00 10.86 213 TYR A N 1
ATOM 2286 C CA . TYR C 3 213 ? 25.419 61.373 27.860 1.00 10.45 213 TYR A CA 1
ATOM 2287 C C . TYR C 3 213 ? 25.695 59.901 28.031 1.00 12.12 213 TYR A C 1
ATOM 2288 O O . TYR C 3 213 ? 25.662 59.150 27.069 1.00 11.23 213 TYR A O 1
ATOM 2297 N N . VAL C 3 214 ? 25.974 59.506 29.252 1.00 11.58 214 VAL A N 1
ATOM 2298 C CA . VAL C 3 214 ? 26.439 58.165 29.537 1.00 12.59 214 VAL A CA 1
ATOM 2299 C C . VAL C 3 214 ? 25.508 57.572 30.597 1.00 12.34 214 VAL A C 1
ATOM 2300 O O . VAL C 3 214 ? 24.992 58.268 31.446 1.00 11.79 214 VAL A O 1
ATOM 2304 N N . ILE C 3 215 ? 25.238 56.276 30.514 1.00 11.71 215 ILE A N 1
ATOM 2305 C CA . ILE C 3 215 ? 24.413 55.629 31.492 1.00 12.51 215 ILE A CA 1
ATOM 2306 C C . ILE C 3 215 ? 24.994 55.995 32.867 1.00 11.00 215 ILE A C 1
ATOM 2307 O O . ILE C 3 215 ? 26.194 56.021 33.044 1.00 10.71 215 ILE A O 1
ATOM 2312 N N . ASP C 3 216 ? 24.132 56.273 33.835 1.00 11.74 216 ASP A N 1
ATOM 2313 C CA . ASP C 3 216 ? 24.592 56.881 35.078 1.00 12.63 216 ASP A CA 1
ATOM 2314 C C . ASP C 3 216 ? 25.704 56.104 35.728 1.00 12.64 216 ASP A C 1
ATOM 2315 O O . ASP C 3 216 ? 26.647 56.708 36.239 1.00 14.90 216 ASP A O 1
ATOM 2320 N N . GLY C 3 217 ? 25.591 54.771 35.690 1.00 13.09 217 GLY A N 1
ATOM 2321 C CA . GLY C 3 217 ? 26.555 53.852 36.296 1.00 13.75 217 GLY A CA 1
ATOM 2322 C C . GLY C 3 217 ? 27.967 53.951 35.775 1.00 13.73 217 GLY A C 1
ATOM 2323 O O . GLY C 3 217 ? 28.912 53.503 36.414 1.00 14.23 217 GLY A O 1
ATOM 2324 N N . ARG C 3 218 ? 28.126 54.536 34.591 1.00 12.80 218 ARG A N 1
ATOM 2325 C CA . ARG C 3 218 ? 29.449 54.670 33.975 1.00 13.71 218 ARG A CA 1
ATOM 2326 C C . ARG C 3 218 ? 30.052 56.051 34.152 1.00 12.88 218 ARG A C 1
ATOM 2327 O O . ARG C 3 218 ? 31.228 56.246 33.961 1.00 13.22 218 ARG A O 1
ATOM 2335 N N . TYR C 3 219 ? 29.241 57.022 34.545 1.00 13.60 219 TYR A N 1
ATOM 2336 C CA . TYR C 3 219 ? 29.678 58.402 34.597 1.00 14.16 219 TYR A CA 1
ATOM 2337 C C . TYR C 3 219 ? 30.903 58.547 35.484 1.00 13.99 219 TYR A C 1
ATOM 2338 O O . TYR C 3 219 ? 31.926 59.060 35.071 1.00 13.04 219 TYR A O 1
ATOM 2347 N N . ASP C 3 220 ? 30.792 58.103 36.722 1.00 13.90 220 ASP A N 1
ATOM 2348 C CA . ASP C 3 220 ? 31.893 58.319 37.669 1.00 14.69 220 ASP A CA 1
ATOM 2349 C C . ASP C 3 220 ? 33.216 57.716 37.216 1.00 14.16 220 ASP A C 1
ATOM 2350 O O . ASP C 3 220 ? 34.264 58.358 37.290 1.00 15.31 220 ASP A O 1
ATOM 2355 N N . SER C 3 221 ? 33.189 56.473 36.755 1.00 14.87 221 SER A N 1
ATOM 2356 C CA . SER C 3 221 ? 34.429 55.799 36.368 1.00 14.75 221 SER A CA 1
ATOM 2357 C C . SER C 3 221 ? 34.990 56.441 35.102 1.00 14.77 221 SER A C 1
ATOM 2358 O O . SER C 3 221 ? 36.194 56.548 34.947 1.00 14.53 221 SER A O 1
ATOM 2361 N N . LEU C 3 222 ? 34.111 56.893 34.213 1.00 15.18 222 LEU A N 1
ATOM 2362 C CA . LEU C 3 222 ? 34.559 57.541 32.996 1.00 15.54 222 LEU A CA 1
ATOM 2363 C C . LEU C 3 222 ? 35.258 58.834 33.326 1.00 15.90 222 LEU A C 1
ATOM 2364 O O . LEU C 3 222 ? 36.356 59.097 32.821 1.00 16.71 222 LEU A O 1
ATOM 2369 N N . ILE C 3 223 ? 34.652 59.632 34.195 1.00 16.32 223 ILE A N 1
ATOM 2370 C CA . ILE C 3 223 ? 35.261 60.881 34.626 1.00 17.40 223 ILE A CA 1
ATOM 2371 C C . ILE C 3 223 ? 36.588 60.610 35.345 1.00 17.51 223 ILE A C 1
ATOM 2372 O O . ILE C 3 223 ? 37.574 61.326 35.131 1.00 17.12 223 ILE A O 1
ATOM 2377 N N . GLU C 3 224 ? 36.642 59.552 36.143 1.00 17.65 224 GLU A N 1
ATOM 2378 C CA . GLU C 3 224 ? 37.866 59.208 36.852 1.00 18.66 224 GLU A CA 1
ATOM 2379 C C . GLU C 3 224 ? 38.987 58.899 35.865 1.00 18.82 224 GLU A C 1
ATOM 2380 O O . GLU C 3 224 ? 40.124 59.332 36.052 1.00 18.82 224 GLU A O 1
ATOM 2386 N N . GLU C 3 225 ? 38.668 58.139 34.816 1.00 18.64 225 GLU A N 1
ATOM 2387 C CA . GLU C 3 225 ? 39.634 57.863 33.762 1.00 19.65 225 GLU A CA 1
ATOM 2388 C C . GLU C 3 225 ? 40.153 59.149 33.147 1.00 19.88 225 GLU A C 1
ATOM 2389 O O . GLU C 3 225 ? 41.354 59.307 32.936 1.00 19.81 225 GLU A O 1
ATOM 2395 N N . ILE C 3 226 ? 39.243 60.066 32.849 1.00 19.65 226 ILE A N 1
ATOM 2396 C CA . ILE C 3 226 ? 39.616 61.352 32.303 1.00 20.20 226 ILE A CA 1
ATOM 2397 C C . ILE C 3 226 ? 40.579 62.080 33.257 1.00 21.12 226 ILE A C 1
ATOM 2398 O O . ILE C 3 226 ? 41.628 62.584 32.847 1.00 20.68 226 ILE A O 1
ATOM 2403 N N . LYS C 3 227 ? 40.228 62.085 34.534 1.00 21.17 227 LYS A N 1
ATOM 2404 C CA . LYS C 3 227 ? 41.029 62.779 35.554 1.00 22.58 227 LYS A CA 1
ATOM 2405 C C . LYS C 3 227 ? 42.411 62.164 35.719 1.00 22.90 227 LYS A C 1
ATOM 2406 O O . LYS C 3 227 ? 43.341 62.842 36.163 1.00 23.47 227 LYS A O 1
ATOM 2412 N N . ARG C 3 228 ? 42.542 60.886 35.370 1.00 23.29 228 ARG A N 1
ATOM 2413 C CA . ARG C 3 228 ? 43.798 60.153 35.498 1.00 24.32 228 ARG A CA 1
ATOM 2414 C C . ARG C 3 228 ? 44.713 60.334 34.299 1.00 24.19 228 ARG A C 1
ATOM 2415 O O . ARG C 3 228 ? 45.835 59.814 34.287 1.00 24.37 228 ARG A O 1
ATOM 2423 N N . ILE C 3 229 ? 44.251 61.050 33.275 1.00 23.65 229 ILE A N 1
ATOM 2424 C CA . ILE C 3 229 ? 45.158 61.458 32.215 1.00 24.51 229 ILE A CA 1
ATOM 2425 C C . ILE C 3 229 ? 46.035 62.551 32.849 1.00 24.64 229 ILE A C 1
ATOM 2426 O O . ILE C 3 229 ? 45.527 63.568 33.327 1.00 25.84 229 ILE A O 1
ATOM 2431 N N . SER C 3 230 ? 47.330 62.307 32.944 1.00 25.05 230 SER A N 1
ATOM 2432 C CA . SER C 3 230 ? 48.198 63.215 33.721 1.00 25.25 230 SER A CA 1
ATOM 2433 C C . SER C 3 230 ? 48.981 64.167 32.849 1.00 23.73 230 SER A C 1
ATOM 2434 O O . SER C 3 230 ? 49.651 65.060 33.352 1.00 25.07 230 SER A O 1
ATOM 2437 N N . ASP C 3 231 ? 48.911 63.973 31.546 1.00 21.42 231 ASP A N 1
ATOM 2438 C CA . ASP C 3 231 ? 49.582 64.868 30.621 1.00 20.04 231 ASP A CA 1
ATOM 2439 C C . ASP C 3 231 ? 48.944 66.245 30.792 1.00 19.52 231 ASP A C 1
ATOM 2440 O O . ASP C 3 231 ? 47.747 66.400 30.563 1.00 19.42 231 ASP A O 1
ATOM 2445 N N . PRO C 3 232 ? 49.715 67.237 31.253 1.00 19.52 232 PRO A N 1
ATOM 2446 C CA . PRO C 3 232 ? 49.104 68.556 31.506 1.00 20.08 232 PRO A CA 1
ATOM 2447 C C . PRO C 3 232 ? 48.562 69.279 30.272 1.00 20.19 232 PRO A C 1
ATOM 2448 O O . PRO C 3 232 ? 47.850 70.263 30.409 1.00 20.57 232 PRO A O 1
ATOM 2452 N N . ASN C 3 233 ? 48.893 68.806 29.076 1.00 19.50 233 ASN A N 1
ATOM 2453 C CA . ASN C 3 233 ? 48.385 69.395 27.867 1.00 20.03 233 ASN A CA 1
ATOM 2454 C C . ASN C 3 233 ? 46.939 68.973 27.610 1.00 20.38 233 ASN A C 1
ATOM 2455 O O . ASN C 3 233 ? 46.305 69.464 26.664 1.00 21.67 233 ASN A O 1
ATOM 2460 N N . PHE C 3 234 ? 46.452 68.020 28.401 1.00 19.87 234 PHE A N 1
ATOM 2461 C CA . PHE C 3 234 ? 45.070 67.582 28.302 1.00 19.97 234 PHE A CA 1
ATOM 2462 C C . PHE C 3 234 ? 44.231 68.435 29.227 1.00 20.10 234 PHE A C 1
ATOM 2463 O O . PHE C 3 234 ? 44.453 68.442 30.445 1.00 19.60 234 PHE A O 1
ATOM 2471 N N . ASN C 3 235 ? 43.291 69.166 28.630 1.00 20.88 235 ASN A N 1
ATOM 2472 C CA . ASN C 3 235 ? 42.396 70.055 29.357 1.00 21.36 235 ASN A CA 1
ATOM 2473 C C . ASN C 3 235 ? 41.128 69.272 29.710 1.00 21.18 235 ASN A C 1
ATOM 2474 O O . ASN C 3 235 ? 40.168 69.262 28.964 1.00 20.43 235 ASN A O 1
ATOM 2479 N N A GLU C 3 236 ? 41.156 68.581 30.842 0.50 21.89 236 GLU A N 1
ATOM 2480 N N B GLU C 3 236 ? 41.151 68.641 30.873 0.50 21.76 236 GLU A N 1
ATOM 2481 C CA A GLU C 3 236 ? 40.035 67.722 31.247 0.50 22.60 236 GLU A CA 1
ATOM 2482 C CA B GLU C 3 236 ? 40.075 67.749 31.305 0.50 22.41 236 GLU A CA 1
ATOM 2483 C C A GLU C 3 236 ? 38.730 68.502 31.401 0.50 22.76 236 GLU A C 1
ATOM 2484 C C B GLU C 3 236 ? 38.748 68.487 31.441 0.50 22.66 236 GLU A C 1
ATOM 2485 O O A GLU C 3 236 ? 37.656 67.996 31.048 0.50 21.89 236 GLU A O 1
ATOM 2486 O O B GLU C 3 236 ? 37.685 67.948 31.104 0.50 21.88 236 GLU A O 1
ATOM 2497 N N . ASP C 3 237 ? 38.816 69.726 31.920 1.00 22.95 237 ASP A N 1
ATOM 2498 C CA . ASP C 3 237 ? 37.613 70.509 32.210 1.00 24.02 237 ASP A CA 1
ATOM 2499 C C . ASP C 3 237 ? 36.752 70.743 30.981 1.00 23.65 237 ASP A C 1
ATOM 2500 O O . ASP C 3 237 ? 35.518 70.665 31.059 1.00 23.82 237 ASP A O 1
ATOM 2505 N N . LYS C 3 238 ? 37.414 71.008 29.863 1.00 23.28 238 LYS A N 1
ATOM 2506 C CA . LYS C 3 238 ? 36.756 71.220 28.587 1.00 23.83 238 LYS A CA 1
ATOM 2507 C C . LYS C 3 238 ? 35.820 70.055 28.249 1.00 22.33 238 LYS A C 1
ATOM 2508 O O . LYS C 3 238 ? 34.717 70.249 27.728 1.00 23.50 238 LYS A O 1
ATOM 2514 N N . TYR C 3 239 ? 36.252 68.845 28.570 1.00 19.98 239 TYR A N 1
ATOM 2515 C CA . TYR C 3 239 ? 35.506 67.658 28.239 1.00 18.42 239 TYR A CA 1
ATOM 2516 C C . TYR C 3 239 ? 34.509 67.269 29.305 1.00 18.21 239 TYR A C 1
ATOM 2517 O O . TYR C 3 239 ? 33.366 66.907 29.003 1.00 17.61 239 TYR A O 1
ATOM 2526 N N . ILE C 3 240 ? 34.968 67.331 30.551 1.00 17.20 240 ILE A N 1
ATOM 2527 C CA . ILE C 3 240 ? 34.159 66.910 31.686 1.00 17.47 240 ILE A CA 1
ATOM 2528 C C . ILE C 3 240 ? 32.836 67.672 31.716 1.00 16.59 240 ILE A C 1
ATOM 2529 O O . ILE C 3 240 ? 31.785 67.084 32.025 1.00 16.38 240 ILE A O 1
ATOM 2534 N N . GLN C 3 241 ? 32.863 68.942 31.341 1.00 15.67 241 GLN A N 1
ATOM 2535 C CA . GLN C 3 241 ? 31.655 69.759 31.339 1.00 15.88 241 GLN A CA 1
ATOM 2536 C C . GLN C 3 241 ? 30.602 69.313 30.331 1.00 14.41 241 GLN A C 1
ATOM 2537 O O . GLN C 3 241 ? 29.427 69.566 30.534 1.00 15.02 241 GLN A O 1
ATOM 2543 N N . LYS C 3 242 ? 31.062 68.674 29.263 1.00 13.47 242 LYS A N 1
ATOM 2544 C CA . LYS C 3 242 ? 30.223 68.240 28.163 1.00 13.11 242 LYS A CA 1
ATOM 2545 C C . LYS C 3 242 ? 29.846 66.764 28.281 1.00 12.63 242 LYS A C 1
ATOM 2546 O O . LYS C 3 242 ? 29.138 66.260 27.428 1.00 12.22 242 LYS A O 1
ATOM 2552 N N . ILE C 3 243 ? 30.321 66.075 29.309 1.00 11.20 243 ILE A N 1
ATOM 2553 C CA . ILE C 3 243 ? 29.972 64.673 29.520 1.00 11.21 243 ILE A CA 1
ATOM 2554 C C . ILE C 3 243 ? 29.019 64.666 30.684 1.00 11.49 243 ILE A C 1
ATOM 2555 O O . ILE C 3 243 ? 29.306 65.252 31.693 1.00 11.67 243 ILE A O 1
ATOM 2560 N N . ARG C 3 244 ? 27.890 63.989 30.521 1.00 10.89 244 ARG A N 1
ATOM 2561 C CA . ARG C 3 244 ? 26.807 64.086 31.475 1.00 11.62 244 ARG A CA 1
ATOM 2562 C C . ARG C 3 244 ? 26.232 62.710 31.733 1.00 11.84 244 ARG A C 1
ATOM 2563 O O . ARG C 3 244 ? 26.306 61.822 30.895 1.00 11.93 244 ARG A O 1
ATOM 2571 N N . ARG C 3 245 ? 25.612 62.559 32.891 1.00 11.60 245 ARG A N 1
ATOM 2572 C CA . ARG C 3 245 ? 24.832 61.373 33.145 1.00 12.13 245 ARG A CA 1
ATOM 2573 C C . ARG C 3 245 ? 23.571 61.407 32.302 1.00 11.14 245 ARG A C 1
ATOM 2574 O O . ARG C 3 245 ? 22.953 62.447 32.099 1.00 11.27 245 ARG A O 1
ATOM 2582 N N . PHE C 3 246 ? 23.142 60.227 31.875 1.00 10.60 246 PHE A N 1
ATOM 2583 C CA . PHE C 3 246 ? 21.861 60.069 31.215 1.00 10.81 246 PHE A CA 1
ATOM 2584 C C . PHE C 3 246 ? 20.740 60.795 31.951 1.00 9.33 246 PHE A C 1
ATOM 2585 O O . PHE C 3 246 ? 19.922 61.476 31.360 1.00 9.80 246 PHE A O 1
ATOM 2593 N N . SER C 3 247 ? 20.719 60.666 33.262 1.00 10.82 247 SER A N 1
ATOM 2594 C CA . SER C 3 247 ? 19.643 61.270 34.002 1.00 10.74 247 SER A CA 1
ATOM 2595 C C . SER C 3 247 ? 19.553 62.757 33.818 1.00 10.85 247 SER A C 1
ATOM 2596 O O . SER C 3 247 ? 18.486 63.351 34.036 1.00 12.07 247 SER A O 1
ATOM 2599 N N . ASP C 3 248 ? 20.681 63.380 33.480 1.00 10.30 248 ASP A N 1
ATOM 2600 C CA . ASP C 3 248 ? 20.748 64.825 33.379 1.00 11.15 248 ASP A CA 1
ATOM 2601 C C . ASP C 3 248 ? 20.135 65.353 32.106 1.00 10.69 248 ASP A C 1
ATOM 2602 O O . ASP C 3 248 ? 19.886 66.569 31.987 1.00 11.28 248 ASP A O 1
ATOM 2607 N N . ILE C 3 249 ? 19.904 64.485 31.123 1.00 11.18 249 ILE A N 1
ATOM 2608 C CA . ILE C 3 249 ? 19.558 65.009 29.819 1.00 10.93 249 ILE A CA 1
ATOM 2609 C C . ILE C 3 249 ? 18.198 65.721 29.853 1.00 11.06 249 ILE A C 1
ATOM 2610 O O . ILE C 3 249 ? 17.967 66.646 29.121 1.00 11.17 249 ILE A O 1
ATOM 2615 N N . PHE C 3 250 ? 17.309 65.290 30.713 1.00 11.40 250 PHE A N 1
ATOM 2616 C CA . PHE C 3 250 ? 15.953 65.808 30.721 1.00 12.23 250 PHE A CA 1
ATOM 2617 C C . PHE C 3 250 ? 15.899 67.246 31.183 1.00 12.36 250 PHE A C 1
ATOM 2618 O O . PHE C 3 250 ? 15.342 68.111 30.487 1.00 13.65 250 PHE A O 1
ATOM 2626 N N . ASP C 3 251 ? 16.557 67.529 32.291 1.00 13.09 251 ASP A N 1
ATOM 2627 C CA . ASP C 3 251 ? 16.650 68.901 32.747 1.00 14.23 251 ASP A CA 1
ATOM 2628 C C . ASP C 3 251 ? 17.510 69.722 31.786 1.00 13.63 251 ASP A C 1
ATOM 2629 O O . ASP C 3 251 ? 17.239 70.882 31.542 1.00 13.37 251 ASP A O 1
ATOM 2634 N N . ASP C 3 252 ? 18.546 69.111 31.201 1.00 12.59 252 ASP A N 1
ATOM 2635 C CA . ASP C 3 252 ? 19.388 69.819 30.229 1.00 12.72 252 ASP A CA 1
ATOM 2636 C C . ASP C 3 252 ? 18.546 70.280 29.046 1.00 11.73 252 ASP A C 1
ATOM 2637 O O . ASP C 3 252 ? 18.714 71.386 28.530 1.00 11.92 252 ASP A O 1
ATOM 2642 N N . ILE C 3 253 ? 17.634 69.428 28.606 1.00 11.81 253 ILE A N 1
ATOM 2643 C CA . ILE C 3 253 ? 16.762 69.785 27.501 1.00 12.12 253 ILE A CA 1
ATOM 2644 C C . ILE C 3 253 ? 15.846 70.930 27.940 1.00 12.47 253 ILE A C 1
ATOM 2645 O O . ILE C 3 253 ? 15.671 71.922 27.236 1.00 13.30 253 ILE A O 1
ATOM 2650 N N . ILE C 3 254 ? 15.267 70.769 29.121 1.00 13.62 254 ILE A N 1
ATOM 2651 C CA . ILE C 3 254 ? 14.383 71.814 29.695 1.00 14.31 254 ILE A CA 1
ATOM 2652 C C . ILE C 3 254 ? 15.128 73.152 29.731 1.00 15.15 254 ILE A C 1
ATOM 2653 O O . ILE C 3 254 ? 14.592 74.189 29.328 1.00 15.62 254 ILE A O 1
ATOM 2658 N N . GLN C 3 255 ? 16.358 73.145 30.217 1.00 15.58 255 GLN A N 1
ATOM 2659 C CA . GLN C 3 255 ? 17.121 74.393 30.345 1.00 16.72 255 GLN A CA 1
ATOM 2660 C C . GLN C 3 255 ? 17.503 74.965 28.988 1.00 17.09 255 GLN A C 1
ATOM 2661 O O . GLN C 3 255 ? 17.505 76.181 28.771 1.00 16.45 255 GLN A O 1
ATOM 2667 N N . PHE C 3 256 ? 17.841 74.078 28.070 1.00 17.22 256 PHE A N 1
ATOM 2668 C CA . PHE C 3 256 ? 18.091 74.490 26.717 1.00 18.77 256 PHE A CA 1
ATOM 2669 C C . PHE C 3 256 ? 16.858 75.161 26.129 1.00 19.12 256 PHE A C 1
ATOM 2670 O O . PHE C 3 256 ? 16.957 76.235 25.575 1.00 21.12 256 PHE A O 1
ATOM 2678 N N . LEU C 3 257 ? 15.697 74.536 26.255 1.00 20.54 257 LEU A N 1
ATOM 2679 C CA . LEU C 3 257 ? 14.475 75.074 25.630 1.00 21.77 257 LEU A CA 1
ATOM 2680 C C . LEU C 3 257 ? 14.063 76.385 26.293 1.00 23.00 257 LEU A C 1
ATOM 2681 O O . LEU C 3 257 ? 13.620 77.293 25.608 1.00 22.51 257 LEU A O 1
ATOM 2686 N N . ASN C 3 258 ? 14.254 76.475 27.610 1.00 24.33 258 ASN A N 1
ATOM 2687 C CA . ASN C 3 258 ? 13.997 77.715 28.368 1.00 26.26 258 ASN A CA 1
ATOM 2688 C C . ASN C 3 258 ? 14.870 78.882 27.894 1.00 27.90 258 ASN A C 1
ATOM 2689 O O . ASN C 3 258 ? 14.469 80.052 28.006 1.00 28.43 258 ASN A O 1
ATOM 2694 N N . LYS C 3 259 ? 16.075 78.568 27.426 1.00 29.02 259 LYS A N 1
ATOM 2695 C CA . LYS C 3 259 ? 17.014 79.576 26.941 1.00 31.15 259 LYS A CA 1
ATOM 2696 C C . LYS C 3 259 ? 16.739 79.944 25.485 1.00 32.13 259 LYS A C 1
ATOM 2697 O O . LYS C 3 259 ? 16.979 81.077 25.073 1.00 32.76 259 LYS A O 1
ATOM 2703 N N . HIS C 3 260 ? 16.216 78.997 24.714 1.00 33.21 260 HIS A N 1
ATOM 2704 C CA . HIS C 3 260 ? 16.073 79.184 23.266 1.00 34.21 260 HIS A CA 1
ATOM 2705 C C . HIS C 3 260 ? 14.648 79.546 22.842 1.00 35.08 260 HIS A C 1
ATOM 2706 O O . HIS C 3 260 ? 14.316 79.466 21.649 1.00 36.31 260 HIS A O 1
ATOM 2713 N N . ARG D 3 3 ? 39.283 18.957 7.561 1.00 35.22 3 ARG B N 1
ATOM 2714 C CA . ARG D 3 3 ? 38.176 18.197 8.223 1.00 35.47 3 ARG B CA 1
ATOM 2715 C C . ARG D 3 3 ? 38.267 18.212 9.764 1.00 34.20 3 ARG B C 1
ATOM 2716 O O . ARG D 3 3 ? 37.998 19.239 10.363 1.00 33.70 3 ARG B O 1
ATOM 2724 N N . ASN D 3 4 ? 38.651 17.100 10.400 1.00 33.12 4 ASN B N 1
ATOM 2725 C CA . ASN D 3 4 ? 38.237 16.839 11.795 1.00 31.84 4 ASN B CA 1
ATOM 2726 C C . ASN D 3 4 ? 38.991 17.614 12.864 1.00 30.36 4 ASN B C 1
ATOM 2727 O O . ASN D 3 4 ? 40.176 17.396 13.094 1.00 30.00 4 ASN B O 1
ATOM 2732 N N . LEU D 3 5 ? 38.271 18.522 13.520 1.00 28.21 5 LEU B N 1
ATOM 2733 C CA . LEU D 3 5 ? 38.818 19.347 14.576 1.00 26.99 5 LEU B CA 1
ATOM 2734 C C . LEU D 3 5 ? 38.913 18.598 15.891 1.00 26.60 5 LEU B C 1
ATOM 2735 O O . LEU D 3 5 ? 38.003 17.873 16.288 1.00 25.92 5 LEU B O 1
ATOM 2740 N N . VAL D 3 6 ? 40.015 18.836 16.583 1.00 25.99 6 VAL B N 1
ATOM 2741 C CA . VAL D 3 6 ? 40.123 18.504 17.977 1.00 26.35 6 VAL B CA 1
ATOM 2742 C C . VAL D 3 6 ? 39.302 19.546 18.730 1.00 25.93 6 VAL B C 1
ATOM 2743 O O . VAL D 3 6 ? 39.556 20.748 18.606 1.00 27.61 6 VAL B O 1
ATOM 2747 N N . ILE D 3 7 ? 38.304 19.081 19.471 1.00 24.63 7 ILE B N 1
ATOM 2748 C CA . ILE D 3 7 ? 37.413 19.945 20.244 1.00 24.19 7 ILE B CA 1
ATOM 2749 C C . ILE D 3 7 ? 37.847 19.919 21.697 1.00 23.10 7 ILE B C 1
ATOM 2750 O O . ILE D 3 7 ? 38.144 18.866 22.244 1.00 23.02 7 ILE B O 1
ATOM 2755 N N . ASP D 3 8 ? 37.899 21.077 22.316 1.00 20.61 8 ASP B N 1
ATOM 2756 C CA . ASP D 3 8 ? 38.130 21.180 23.743 1.00 20.69 8 ASP B CA 1
ATOM 2757 C C . ASP D 3 8 ? 36.931 21.911 24.301 1.00 21.04 8 ASP B C 1
ATOM 2758 O O . ASP D 3 8 ? 36.815 23.121 24.072 1.00 19.60 8 ASP B O 1
ATOM 2763 N N . ILE D 3 9 ? 36.017 21.209 24.999 1.00 21.39 9 ILE B N 1
ATOM 2764 C CA . ILE D 3 9 ? 34.788 21.863 25.501 1.00 22.42 9 ILE B CA 1
ATOM 2765 C C . ILE D 3 9 ? 34.992 22.805 26.672 1.00 22.33 9 ILE B C 1
ATOM 2766 O O . ILE D 3 9 ? 34.051 23.500 27.073 1.00 23.57 9 ILE B O 1
ATOM 2771 N N . THR D 3 10 ? 36.194 22.875 27.231 1.00 21.16 10 THR B N 1
ATOM 2772 C CA . THR D 3 10 ? 36.455 23.870 28.266 1.00 21.48 10 THR B CA 1
ATOM 2773 C C . THR D 3 10 ? 36.612 25.244 27.612 1.00 20.88 10 THR B C 1
ATOM 2774 O O . THR D 3 10 ? 36.588 26.252 28.297 1.00 22.17 10 THR B O 1
ATOM 2778 N N . LYS D 3 11 ? 36.809 25.254 26.295 1.00 19.47 11 LYS B N 1
ATOM 2779 C CA . LYS D 3 11 ? 36.933 26.486 25.544 1.00 19.14 11 LYS B CA 1
ATOM 2780 C C . LYS D 3 11 ? 35.558 26.974 25.151 1.00 17.77 11 LYS B C 1
ATOM 2781 O O . LYS D 3 11 ? 34.595 26.211 25.114 1.00 16.41 11 LYS B O 1
ATOM 2787 N N . LYS D 3 12 ? 35.477 28.266 24.869 1.00 17.38 12 LYS B N 1
ATOM 2788 C CA . LYS D 3 12 ? 34.283 28.823 24.278 1.00 17.87 12 LYS B CA 1
ATOM 2789 C C . LYS D 3 12 ? 34.159 28.118 22.939 1.00 15.97 12 LYS B C 1
ATOM 2790 O O . LYS D 3 12 ? 35.172 27.863 22.285 1.00 14.56 12 LYS B O 1
ATOM 2796 N N . PRO D 3 13 ? 32.937 27.752 22.538 1.00 15.99 13 PRO B N 1
ATOM 2797 C CA . PRO D 3 13 ? 32.815 26.879 21.357 1.00 14.79 13 PRO B CA 1
ATOM 2798 C C . PRO D 3 13 ? 33.570 27.377 20.133 1.00 13.74 13 PRO B C 1
ATOM 2799 O O . PRO D 3 13 ? 34.280 26.623 19.473 1.00 12.08 13 PRO B O 1
ATOM 2803 N N . THR D 3 14 ? 33.446 28.671 19.837 1.00 13.25 14 THR B N 1
ATOM 2804 C CA . THR D 3 14 ? 34.023 29.194 18.620 1.00 14.32 14 THR B CA 1
ATOM 2805 C C . THR D 3 14 ? 35.554 29.220 18.653 1.00 13.14 14 THR B C 1
ATOM 2806 O O . THR D 3 14 ? 36.211 29.261 17.632 1.00 13.26 14 THR B O 1
ATOM 2810 N N . GLN D 3 15 ? 36.133 29.154 19.837 1.00 14.53 15 GLN B N 1
ATOM 2811 C CA . GLN D 3 15 ? 37.585 29.065 19.962 1.00 14.77 15 GLN B CA 1
ATOM 2812 C C . GLN D 3 15 ? 38.141 27.753 19.393 1.00 14.32 15 GLN B C 1
ATOM 2813 O O . GLN D 3 15 ? 39.324 27.641 19.172 1.00 14.50 15 GLN B O 1
ATOM 2819 N N . ASN D 3 16 ? 37.267 26.782 19.158 1.00 13.51 16 ASN B N 1
ATOM 2820 C CA . ASN D 3 16 ? 37.647 25.520 18.510 1.00 13.28 16 ASN B CA 1
ATOM 2821 C C . ASN D 3 16 ? 37.704 25.630 17.011 1.00 13.97 16 ASN B C 1
ATOM 2822 O O . ASN D 3 16 ? 38.211 24.744 16.365 1.00 13.88 16 ASN B O 1
ATOM 2827 N N . ILE D 3 17 ? 37.161 26.721 16.481 1.00 12.75 17 ILE B N 1
ATOM 2828 C CA . ILE D 3 17 ? 37.152 26.967 15.046 1.00 13.37 17 ILE B CA 1
ATOM 2829 C C . ILE D 3 17 ? 38.469 27.662 14.636 1.00 13.44 17 ILE B C 1
ATOM 2830 O O . ILE D 3 17 ? 38.872 28.679 15.233 1.00 13.58 17 ILE B O 1
ATOM 2835 N N . PRO D 3 18 ? 39.172 27.082 13.653 1.00 14.61 18 PRO B N 1
ATOM 2836 C CA . PRO D 3 18 ? 40.399 27.656 13.183 1.00 14.72 18 PRO B CA 1
ATOM 2837 C C . PRO D 3 18 ? 40.243 29.127 12.839 1.00 15.20 18 PRO B C 1
ATOM 2838 O O . PRO D 3 18 ? 39.154 29.578 12.455 1.00 14.91 18 PRO B O 1
ATOM 2842 N N . PRO D 3 19 ? 41.323 29.881 12.983 1.00 15.13 19 PRO B N 1
ATOM 2843 C CA . PRO D 3 19 ? 41.223 31.294 12.695 1.00 14.43 19 PRO B CA 1
ATOM 2844 C C . PRO D 3 19 ? 40.912 31.580 11.248 1.00 13.01 19 PRO B C 1
ATOM 2845 O O . PRO D 3 19 ? 41.234 30.786 10.353 1.00 11.54 19 PRO B O 1
ATOM 2849 N N . THR D 3 20 ? 40.303 32.737 11.018 1.00 12.35 20 THR B N 1
ATOM 2850 C CA . THR D 3 20 ? 39.903 33.077 9.664 1.00 12.28 20 THR B CA 1
ATOM 2851 C C . THR D 3 20 ? 41.056 33.032 8.659 1.00 12.83 20 THR B C 1
ATOM 2852 O O . THR D 3 20 ? 40.896 32.573 7.522 1.00 12.28 20 THR B O 1
ATOM 2856 N N . ASN D 3 21 ? 42.231 33.527 9.063 1.00 12.28 21 ASN B N 1
ATOM 2857 C CA . ASN D 3 21 ? 43.356 33.501 8.160 1.00 13.83 21 ASN B CA 1
ATOM 2858 C C . ASN D 3 21 ? 43.644 32.086 7.657 1.00 13.48 21 ASN B C 1
ATOM 2859 O O . ASN D 3 21 ? 43.879 31.858 6.472 1.00 13.56 21 ASN B O 1
ATOM 2864 N N A GLU D 3 22 ? 43.620 31.128 8.578 0.50 13.62 22 GLU B N 1
ATOM 2865 N N B GLU D 3 22 ? 43.611 31.128 8.575 0.50 13.85 22 GLU B N 1
ATOM 2866 C CA A GLU D 3 22 ? 43.831 29.726 8.208 0.50 14.00 22 GLU B CA 1
ATOM 2867 C CA B GLU D 3 22 ? 43.834 29.725 8.212 0.50 14.43 22 GLU B CA 1
ATOM 2868 C C A GLU D 3 22 ? 42.788 29.260 7.210 0.50 14.27 22 GLU B C 1
ATOM 2869 C C B GLU D 3 22 ? 42.778 29.204 7.249 0.50 14.48 22 GLU B C 1
ATOM 2870 O O A GLU D 3 22 ? 43.122 28.579 6.236 0.50 14.05 22 GLU B O 1
ATOM 2871 O O B GLU D 3 22 ? 43.091 28.425 6.343 0.50 14.05 22 GLU B O 1
ATOM 2882 N N . ILE D 3 23 ? 41.528 29.605 7.471 1.00 13.92 23 ILE B N 1
ATOM 2883 C CA . ILE D 3 23 ? 40.428 29.187 6.620 1.00 14.64 23 ILE B CA 1
ATOM 2884 C C . ILE D 3 23 ? 40.539 29.822 5.239 1.00 13.65 23 ILE B C 1
ATOM 2885 O O . ILE D 3 23 ? 40.306 29.169 4.206 1.00 15.11 23 ILE B O 1
ATOM 2890 N N . ILE D 3 24 ? 40.940 31.089 5.207 1.00 14.66 24 ILE B N 1
ATOM 2891 C CA . ILE D 3 24 ? 41.178 31.751 3.937 1.00 15.42 24 ILE B CA 1
ATOM 2892 C C . ILE D 3 24 ? 42.291 31.031 3.158 1.00 16.01 24 ILE B C 1
ATOM 2893 O O . ILE D 3 24 ? 42.154 30.784 1.963 1.00 16.07 24 ILE B O 1
ATOM 2898 N N A GLU D 3 25 ? 43.375 30.679 3.846 0.50 16.60 25 GLU B N 1
ATOM 2899 N N B GLU D 3 25 ? 43.370 30.671 3.835 0.50 16.44 25 GLU B N 1
ATOM 2900 C CA A GLU D 3 25 ? 44.482 29.961 3.205 0.50 17.53 25 GLU B CA 1
ATOM 2901 C CA B GLU D 3 25 ? 44.487 30.017 3.156 0.50 17.23 25 GLU B CA 1
ATOM 2902 C C A GLU D 3 25 ? 43.973 28.635 2.644 0.50 17.56 25 GLU B C 1
ATOM 2903 C C B GLU D 3 25 ? 44.096 28.660 2.616 0.50 17.36 25 GLU B C 1
ATOM 2904 O O A GLU D 3 25 ? 44.247 28.297 1.487 0.50 17.62 25 GLU B O 1
ATOM 2905 O O B GLU D 3 25 ? 44.597 28.230 1.570 0.50 17.17 25 GLU B O 1
ATOM 2916 N N A GLU D 3 26 ? 43.217 27.903 3.456 0.50 17.68 26 GLU B N 1
ATOM 2917 N N B GLU D 3 26 ? 43.207 27.993 3.335 0.50 17.45 26 GLU B N 1
ATOM 2918 C CA A GLU D 3 26 ? 42.546 26.680 3.001 0.50 17.77 26 GLU B CA 1
ATOM 2919 C CA B GLU D 3 26 ? 42.663 26.718 2.893 0.50 17.74 26 GLU B CA 1
ATOM 2920 C C A GLU D 3 26 ? 41.773 26.956 1.709 0.50 17.81 26 GLU B C 1
ATOM 2921 C C B GLU D 3 26 ? 41.737 26.929 1.695 0.50 17.76 26 GLU B C 1
ATOM 2922 O O A GLU D 3 26 ? 41.951 26.258 0.698 0.50 18.13 26 GLU B O 1
ATOM 2923 O O B GLU D 3 26 ? 41.764 26.151 0.728 0.50 18.17 26 GLU B O 1
ATOM 2934 N N . ALA D 3 27 ? 40.936 27.990 1.742 1.00 17.52 27 ALA B N 1
ATOM 2935 C CA . ALA D 3 27 ? 40.072 28.342 0.613 1.00 17.11 27 ALA B CA 1
ATOM 2936 C C . ALA D 3 27 ? 40.894 28.683 -0.619 1.00 17.54 27 ALA B C 1
ATOM 2937 O O . ALA D 3 27 ? 40.543 28.287 -1.745 1.00 15.16 27 ALA B O 1
ATOM 2939 N N . ILE D 3 28 ? 41.983 29.414 -0.394 1.00 16.69 28 ILE B N 1
ATOM 2940 C CA . ILE D 3 28 ? 42.885 29.799 -1.463 1.00 18.36 28 ILE B CA 1
ATOM 2941 C C . ILE D 3 28 ? 43.489 28.549 -2.104 1.00 18.97 28 ILE B C 1
ATOM 2942 O O . ILE D 3 28 ? 43.524 28.432 -3.319 1.00 19.51 28 ILE B O 1
ATOM 2947 N N . THR D 3 29 ? 43.939 27.615 -1.278 1.00 20.12 29 THR B N 1
ATOM 2948 C CA . THR D 3 29 ? 44.486 26.348 -1.784 1.00 20.57 29 THR B CA 1
ATOM 2949 C C . THR D 3 29 ? 43.411 25.573 -2.548 1.00 21.13 29 THR B C 1
ATOM 2950 O O . THR D 3 29 ? 43.636 25.152 -3.688 1.00 21.05 29 THR B O 1
ATOM 2954 N N . GLU D 3 30 ? 42.249 25.384 -1.921 1.00 21.72 30 GLU B N 1
ATOM 2955 C CA . GLU D 3 30 ? 41.160 24.595 -2.524 1.00 22.60 30 GLU B CA 1
ATOM 2956 C C . GLU D 3 30 ? 40.626 25.152 -3.834 1.00 22.03 30 GLU B C 1
ATOM 2957 O O . GLU D 3 30 ? 40.281 24.375 -4.723 1.00 22.12 30 GLU B O 1
ATOM 2963 N N . LEU D 3 31 ? 40.572 26.474 -3.967 1.00 22.12 31 LEU B N 1
ATOM 2964 C CA . LEU D 3 31 ? 40.121 27.122 -5.198 1.00 22.06 31 LEU B CA 1
ATOM 2965 C C . LEU D 3 31 ? 41.225 27.428 -6.193 1.00 21.96 31 LEU B C 1
ATOM 2966 O O . LEU D 3 31 ? 40.944 28.021 -7.206 1.00 21.93 31 LEU B O 1
ATOM 2971 N N . ASN D 3 32 ? 42.463 27.061 -5.888 1.00 22.39 32 ASN B N 1
ATOM 2972 C CA . ASN D 3 32 ? 43.598 27.338 -6.749 1.00 22.86 32 ASN B CA 1
ATOM 2973 C C . ASN D 3 32 ? 43.666 28.847 -7.050 1.00 22.33 32 ASN B C 1
ATOM 2974 O O . ASN D 3 32 ? 43.869 29.298 -8.174 1.00 21.56 32 ASN B O 1
ATOM 2979 N N . VAL D 3 33 ? 43.455 29.646 -6.012 1.00 21.90 33 VAL B N 1
ATOM 2980 C CA . VAL D 3 33 ? 43.382 31.079 -6.209 1.00 22.09 33 VAL B CA 1
ATOM 2981 C C . VAL D 3 33 ? 44.697 31.711 -6.652 1.00 21.57 33 VAL B C 1
ATOM 2982 O O . VAL D 3 33 ? 44.676 32.691 -7.366 1.00 21.70 33 VAL B O 1
ATOM 2986 N N . ASP D 3 34 ? 45.825 31.160 -6.236 1.00 21.92 34 ASP B N 1
ATOM 2987 C CA . ASP D 3 34 ? 47.107 31.763 -6.593 1.00 23.34 34 ASP B CA 1
ATOM 2988 C C . ASP D 3 34 ? 47.323 31.711 -8.102 1.00 23.24 34 ASP B C 1
ATOM 2989 O O . ASP D 3 34 ? 47.755 32.676 -8.722 1.00 22.86 34 ASP B O 1
ATOM 2994 N N . GLU D 3 35 ? 46.989 30.577 -8.693 1.00 23.75 35 GLU B N 1
ATOM 2995 C CA . GLU D 3 35 ? 47.073 30.441 -10.142 1.00 24.47 35 GLU B CA 1
ATOM 2996 C C . GLU D 3 35 ? 46.017 31.323 -10.804 1.00 24.57 35 GLU B C 1
ATOM 2997 O O . GLU D 3 35 ? 46.261 31.937 -11.843 1.00 24.25 35 GLU B O 1
ATOM 3003 N N . LEU D 3 36 ? 44.851 31.426 -10.171 1.00 24.59 36 LEU B N 1
ATOM 3004 C CA . LEU D 3 36 ? 43.808 32.343 -10.619 1.00 24.59 36 LEU B CA 1
ATOM 3005 C C . LEU D 3 36 ? 44.303 33.800 -10.60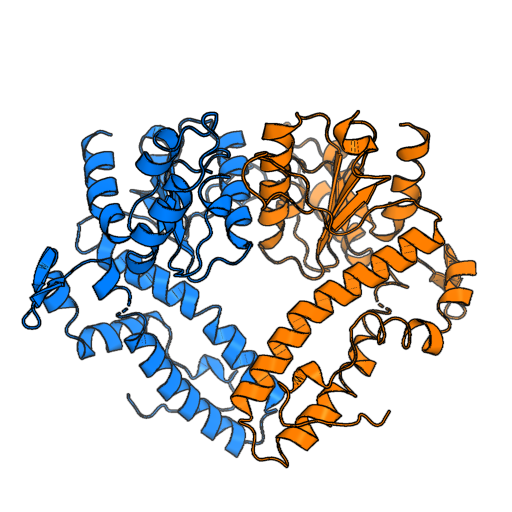0 1.00 24.18 36 LEU B C 1
ATOM 3006 O O . LEU D 3 36 ? 44.111 34.539 -11.558 1.00 24.64 36 LEU B O 1
ATOM 3011 N N . LEU D 3 37 ? 44.934 34.199 -9.501 1.00 23.22 37 LEU B N 1
ATOM 3012 C CA . LEU D 3 37 ? 45.496 35.553 -9.383 1.00 22.59 37 LEU B CA 1
ATOM 3013 C C . LEU D 3 37 ? 46.574 35.846 -10.435 1.00 22.23 37 LEU B C 1
ATOM 3014 O O . LEU D 3 37 ? 46.734 36.990 -10.853 1.00 21.72 37 LEU B O 1
ATOM 3019 N N . ASP D 3 38 ? 47.305 34.820 -10.871 1.00 21.61 38 ASP B N 1
ATOM 3020 C CA . ASP D 3 38 ? 48.266 34.988 -11.964 1.00 22.37 38 ASP B CA 1
ATOM 3021 C C . ASP D 3 38 ? 47.574 35.368 -13.289 1.00 22.26 38 ASP B C 1
ATOM 3022 O O . ASP D 3 38 ? 48.224 35.850 -14.209 1.00 22.99 38 ASP B O 1
ATOM 3027 N N . ARG D 3 39 ? 46.261 35.162 -13.374 1.00 22.51 39 ARG B N 1
ATOM 3028 C CA . ARG D 3 39 ? 45.488 35.520 -14.566 1.00 22.96 39 ARG B CA 1
ATOM 3029 C C . ARG D 3 39 ? 44.443 36.596 -14.306 1.00 21.85 39 ARG B C 1
ATOM 3030 O O . ARG D 3 39 ? 43.415 36.665 -14.969 1.00 20.60 39 ARG B O 1
ATOM 3038 N N . LEU D 3 40 ? 44.725 37.476 -13.359 1.00 21.33 40 LEU B N 1
ATOM 3039 C CA . LEU D 3 40 ? 43.804 38.589 -13.115 1.00 20.74 40 LEU B CA 1
ATOM 3040 C C . LEU D 3 40 ? 43.488 39.351 -14.405 1.00 20.57 40 LEU B C 1
ATOM 3041 O O . LEU D 3 40 ? 44.390 39.651 -15.207 1.00 19.95 40 LEU B O 1
ATOM 3046 N N . PHE D 3 41 ? 42.200 39.644 -14.593 1.00 20.54 41 PHE B N 1
ATOM 3047 C CA . PHE D 3 41 ? 41.675 40.445 -15.705 1.00 21.05 41 PHE B CA 1
ATOM 3048 C C . PHE D 3 41 ? 41.656 39.702 -17.050 1.00 21.18 41 PHE B C 1
ATOM 3049 O O . PHE D 3 41 ? 41.286 40.262 -18.073 1.00 23.55 41 PHE B O 1
ATOM 3057 N N . GLU D 3 42 ? 41.995 38.421 -17.022 1.00 21.04 42 GLU B N 1
ATOM 3058 C CA . GLU D 3 42 ? 41.832 37.549 -18.153 1.00 21.46 42 GLU B CA 1
ATOM 3059 C C . GLU D 3 42 ? 40.561 36.738 -17.951 1.00 20.60 42 GLU B C 1
ATOM 3060 O O . GLU D 3 42 ? 39.981 36.765 -16.875 1.00 20.41 42 GLU B O 1
ATOM 3066 N N . LYS D 3 43 ? 40.107 36.042 -18.984 1.00 19.27 43 LYS B N 1
ATOM 3067 C CA . LYS D 3 43 ? 38.880 35.260 -18.856 1.00 20.42 43 LYS B CA 1
ATOM 3068 C C . LYS D 3 43 ? 39.161 33.924 -18.197 1.00 19.61 43 LYS B C 1
ATOM 3069 O O . LYS D 3 43 ? 40.168 33.302 -18.482 1.00 21.10 43 LYS B O 1
ATOM 3075 N N . ASP D 3 44 ? 38.290 33.496 -17.302 1.00 19.33 44 ASP B N 1
ATOM 3076 C CA . ASP D 3 44 ? 38.430 32.170 -16.727 1.00 18.32 44 ASP B CA 1
ATOM 3077 C C . ASP D 3 44 ? 37.772 31.177 -17.677 1.00 17.83 44 ASP B C 1
ATOM 3078 O O . ASP D 3 44 ? 37.218 31.555 -18.706 1.00 15.98 44 ASP B O 1
ATOM 3083 N N . GLU D 3 45 ? 37.834 29.896 -17.320 1.00 18.33 45 GLU B N 1
ATOM 3084 C CA . GLU D 3 45 ? 37.323 28.853 -18.207 1.00 18.44 45 GLU B CA 1
ATOM 3085 C C . GLU D 3 45 ? 35.812 28.905 -18.447 1.00 19.09 45 GLU B C 1
ATOM 3086 O O . GLU D 3 45 ? 35.307 28.279 -19.374 1.00 17.91 45 GLU B O 1
ATOM 3092 N N . SER D 3 46 ? 35.096 29.596 -17.567 1.00 19.36 46 SER B N 1
ATOM 3093 C CA . SER D 3 46 ? 33.658 29.765 -17.707 1.00 20.43 46 SER B CA 1
ATOM 3094 C C . SER D 3 46 ? 33.314 30.976 -18.601 1.00 20.93 46 SER B C 1
ATOM 3095 O O . SER D 3 46 ? 32.141 31.203 -18.919 1.00 21.18 46 SER B O 1
ATOM 3098 N N . GLY D 3 47 ? 34.339 31.722 -19.009 1.00 20.69 47 GLY B N 1
ATOM 3099 C CA . GLY D 3 47 ? 34.167 32.880 -19.869 1.00 21.20 47 GLY B CA 1
ATOM 3100 C C . GLY D 3 47 ? 33.911 34.164 -19.117 1.00 21.77 47 GLY B C 1
ATOM 3101 O O . GLY D 3 47 ? 33.499 35.162 -19.707 1.00 22.91 47 GLY B O 1
ATOM 3102 N N . GLU D 3 48 ? 34.175 34.165 -17.820 1.00 21.55 48 GLU B N 1
ATOM 3103 C CA . GLU D 3 48 ? 34.024 35.385 -17.033 1.00 21.65 48 GLU B CA 1
ATOM 3104 C C . GLU D 3 48 ? 35.397 35.982 -16.795 1.00 20.00 48 GLU B C 1
ATOM 3105 O O . GLU D 3 48 ? 36.368 35.257 -16.567 1.00 18.65 48 GLU B O 1
ATOM 3111 N N . VAL D 3 49 ? 35.487 37.314 -16.830 1.00 18.02 49 VAL B N 1
ATOM 3112 C CA . VAL D 3 49 ? 36.738 37.951 -16.501 1.00 17.48 49 VAL B CA 1
ATOM 3113 C C . VAL D 3 49 ? 37.049 37.678 -15.034 1.00 16.61 49 VAL B C 1
ATOM 3114 O O . VAL D 3 49 ? 36.174 37.752 -14.188 1.00 16.95 49 VAL B O 1
ATOM 3118 N N . ILE D 3 50 ? 38.295 37.308 -14.777 1.00 15.91 50 ILE B N 1
ATOM 3119 C CA . ILE D 3 50 ? 38.826 37.102 -13.439 1.00 15.23 50 ILE B CA 1
ATOM 3120 C C . ILE D 3 50 ? 39.107 38.470 -12.878 1.00 14.96 50 ILE B C 1
ATOM 3121 O O . ILE D 3 50 ? 40.037 39.161 -13.298 1.00 16.08 50 ILE B O 1
ATOM 3126 N N . THR D 3 51 ? 38.235 38.916 -11.985 1.00 13.79 51 THR B N 1
ATOM 3127 C CA . THR D 3 51 ? 38.404 40.216 -11.385 1.00 13.81 51 THR B CA 1
ATOM 3128 C C . THR D 3 51 ? 38.672 40.051 -9.891 1.00 13.60 51 THR B C 1
ATOM 3129 O O . THR D 3 51 ? 38.284 39.044 -9.282 1.00 12.54 51 THR B O 1
ATOM 3133 N N . PRO D 3 52 ? 39.359 41.034 -9.290 1.00 13.79 52 PRO B N 1
ATOM 3134 C CA . PRO D 3 52 ? 39.502 40.981 -7.846 1.00 13.66 52 PRO B CA 1
ATOM 3135 C C . PRO D 3 52 ? 38.172 40.826 -7.114 1.00 12.90 52 PRO B C 1
ATOM 3136 O O . PRO D 3 52 ? 38.119 40.114 -6.137 1.00 13.48 52 PRO B O 1
ATOM 3140 N N . SER D 3 53 ? 37.101 41.474 -7.579 1.00 12.68 53 SER B N 1
ATOM 3141 C CA . SER D 3 53 ? 35.791 41.374 -6.898 1.00 12.52 53 SER B CA 1
ATOM 3142 C C . SER D 3 53 ? 35.250 39.947 -6.972 1.00 12.64 53 SER B C 1
ATOM 3143 O O . SER D 3 53 ? 34.754 39.415 -6.007 1.00 12.54 53 SER B O 1
ATOM 3146 N N A ARG D 3 54 ? 35.349 39.328 -8.143 0.50 12.44 54 ARG B N 1
ATOM 3147 N N B ARG D 3 54 ? 35.356 39.316 -8.135 0.50 12.56 54 ARG B N 1
ATOM 3148 C CA A ARG D 3 54 ? 34.899 37.944 -8.284 0.50 12.28 54 ARG B CA 1
ATOM 3149 C CA B ARG D 3 54 ? 34.868 37.942 -8.278 0.50 12.52 54 ARG B CA 1
ATOM 3150 C C A ARG D 3 54 ? 35.720 37.010 -7.408 0.50 12.46 54 ARG B C 1
ATOM 3151 C C B ARG D 3 54 ? 35.731 36.942 -7.495 0.50 12.57 54 ARG B C 1
ATOM 3152 O O A ARG D 3 54 ? 35.169 36.188 -6.682 0.50 13.13 54 ARG B O 1
ATOM 3153 O O B ARG D 3 54 ? 35.222 35.961 -6.963 0.50 13.38 54 ARG B O 1
ATOM 3168 N N . ILE D 3 55 ? 37.034 37.183 -7.432 1.00 12.62 55 ILE B N 1
ATOM 3169 C CA . ILE D 3 55 ? 37.929 36.352 -6.639 1.00 13.68 55 ILE B CA 1
ATOM 3170 C C . ILE D 3 55 ? 37.560 36.531 -5.172 1.00 13.64 55 ILE B C 1
ATOM 3171 O O . ILE D 3 55 ? 37.415 35.592 -4.427 1.00 14.24 55 ILE B O 1
ATOM 3176 N N . ALA D 3 56 ? 37.349 37.774 -4.763 1.00 13.48 56 ALA B N 1
ATOM 3177 C CA . ALA D 3 56 ? 36.985 38.038 -3.363 1.00 13.59 56 ALA B CA 1
ATOM 3178 C C . ALA D 3 56 ? 35.674 37.337 -2.998 1.00 13.78 56 ALA B C 1
ATOM 3179 O O . ALA D 3 56 ? 35.550 36.701 -1.960 1.00 14.17 56 ALA B O 1
ATOM 3181 N N . LYS D 3 57 ? 34.687 37.464 -3.867 1.00 14.62 57 LYS B N 1
ATOM 3182 C CA . LYS D 3 57 ? 33.406 36.871 -3.620 1.00 16.49 57 LYS B CA 1
ATOM 3183 C C . LYS D 3 57 ? 33.510 35.361 -3.553 1.00 16.21 57 LYS B C 1
ATOM 3184 O O . LYS D 3 57 ? 32.896 34.741 -2.705 1.00 14.67 57 LYS B O 1
ATOM 3206 N N . LEU D 3 59 ? 36.207 33.596 -2.837 1.00 16.39 59 LEU B N 1
ATOM 3207 C CA . LEU D 3 59 ? 36.936 33.259 -1.623 1.00 16.23 59 LEU B CA 1
ATOM 3208 C C . LEU D 3 59 ? 36.079 33.409 -0.399 1.00 16.10 59 LEU B C 1
ATOM 3209 O O . LEU D 3 59 ? 36.132 32.573 0.496 1.00 16.06 59 LEU B O 1
ATOM 3214 N N A GLU D 3 60 ? 35.285 34.461 -0.347 0.50 15.62 60 GLU B N 1
ATOM 3215 N N B GLU D 3 60 ? 35.306 34.487 -0.340 0.50 15.96 60 GLU B N 1
ATOM 3216 C CA A GLU D 3 60 ? 34.436 34.698 0.809 0.50 16.26 60 GLU B CA 1
ATOM 3217 C CA B GLU D 3 60 ? 34.361 34.698 0.757 0.50 16.83 60 GLU B CA 1
ATOM 3218 C C A GLU D 3 60 ? 33.376 33.593 0.918 0.50 15.90 60 GLU B C 1
ATOM 3219 C C B GLU D 3 60 ? 33.502 33.473 0.897 0.50 16.22 60 GLU B C 1
ATOM 3220 O O A GLU D 3 60 ? 33.027 33.164 2.023 0.50 15.36 60 GLU B O 1
ATOM 3221 O O B GLU D 3 60 ? 33.410 32.863 1.974 0.50 15.31 60 GLU B O 1
ATOM 3232 N N . GLU D 3 61 ? 32.896 33.092 -0.219 1.00 15.64 61 GLU B N 1
ATOM 3233 C CA . GLU D 3 61 ? 31.943 31.993 -0.210 1.00 16.40 61 GLU B CA 1
ATOM 3234 C C . GLU D 3 61 ? 32.602 30.692 0.208 1.00 14.93 61 GLU B C 1
ATOM 3235 O O . GLU D 3 61 ? 32.045 29.940 1.013 1.00 14.89 61 GLU B O 1
ATOM 3241 N N A LYS D 3 62 ? 33.774 30.399 -0.347 0.50 14.67 62 LYS B N 1
ATOM 3242 N N B LYS D 3 62 ? 33.775 30.407 -0.348 0.50 14.75 62 LYS B N 1
ATOM 3243 C CA A LYS D 3 62 ? 34.453 29.148 -0.025 0.50 14.19 62 LYS B CA 1
ATOM 3244 C CA B LYS D 3 62 ? 34.461 29.164 -0.025 0.50 14.32 62 LYS B CA 1
ATOM 3245 C C A LYS D 3 62 ? 34.897 29.135 1.430 0.50 13.84 62 LYS B C 1
ATOM 3246 C C B LYS D 3 62 ? 34.872 29.148 1.434 0.50 13.88 62 LYS B C 1
ATOM 3247 O O A LYS D 3 62 ? 34.736 28.125 2.131 0.50 13.21 62 LYS B O 1
ATOM 3248 O O B LYS D 3 62 ? 34.665 28.149 2.138 0.50 13.10 62 LYS B O 1
ATOM 3259 N N . ALA D 3 63 ? 35.457 30.250 1.890 1.00 13.36 63 ALA B N 1
ATOM 3260 C CA . ALA D 3 63 ? 35.807 30.375 3.293 1.00 13.48 63 ALA B CA 1
ATOM 3261 C C . ALA D 3 63 ? 34.614 30.157 4.204 1.00 13.50 63 ALA B C 1
ATOM 3262 O O . ALA D 3 63 ? 34.754 29.607 5.284 1.00 13.89 63 ALA B O 1
ATOM 3264 N N . PHE D 3 64 ? 33.444 30.622 3.791 1.00 13.64 64 PHE B N 1
ATOM 3265 C CA . PHE D 3 64 ? 32.241 30.470 4.567 1.00 13.97 64 PHE B CA 1
ATOM 3266 C C . PHE D 3 64 ? 31.846 29.007 4.582 1.00 14.00 64 PHE B C 1
ATOM 3267 O O . PHE D 3 64 ? 31.467 28.465 5.605 1.00 12.65 64 PHE B O 1
ATOM 3275 N N . GLU D 3 65 ? 31.937 28.339 3.446 1.00 13.56 65 GLU B N 1
ATOM 3276 C CA . GLU D 3 65 ? 31.627 26.909 3.410 1.00 14.89 65 GLU B CA 1
ATOM 3277 C C . GLU D 3 65 ? 32.513 26.118 4.365 1.00 13.73 65 GLU B C 1
ATOM 3278 O O . GLU D 3 65 ? 32.046 25.235 5.071 1.00 14.80 65 GLU B O 1
ATOM 3284 N N . ILE D 3 66 ? 33.803 26.429 4.362 1.00 12.11 66 ILE B N 1
ATOM 3285 C CA . ILE D 3 66 ? 34.764 25.768 5.232 1.00 11.47 66 ILE B CA 1
ATOM 3286 C C . ILE D 3 66 ? 34.428 26.093 6.679 1.00 11.72 66 ILE B C 1
ATOM 3287 O O . ILE D 3 66 ? 34.354 25.226 7.538 1.00 11.67 66 ILE B O 1
ATOM 3292 N N . TYR D 3 67 ? 34.232 27.375 6.938 1.00 11.57 67 TYR B N 1
ATOM 3293 C CA . TYR D 3 67 ? 33.805 27.799 8.256 1.00 11.84 67 TYR B CA 1
ATOM 3294 C C . TYR D 3 67 ? 32.573 26.995 8.705 1.00 11.64 67 TYR B C 1
ATOM 3295 O O . TYR D 3 67 ? 32.522 26.509 9.854 1.00 11.66 67 TYR B O 1
ATOM 3304 N N A LYS D 3 68 ? 31.573 26.877 7.838 0.50 11.61 68 LYS B N 1
ATOM 3305 N N B LYS D 3 68 ? 31.569 26.884 7.839 0.50 11.73 68 LYS B N 1
ATOM 3306 C CA A LYS D 3 68 ? 30.324 26.221 8.225 0.50 13.01 68 LYS B CA 1
ATOM 3307 C CA B LYS D 3 68 ? 30.320 26.222 8.216 0.50 13.17 68 LYS B CA 1
ATOM 3308 C C A LYS D 3 68 ? 30.538 24.756 8.595 0.50 12.74 68 LYS B C 1
ATOM 3309 C C B LYS D 3 68 ? 30.542 24.767 8.613 0.50 12.92 68 LYS B C 1
ATOM 3310 O O A LYS D 3 68 ? 29.851 24.216 9.477 0.50 13.53 68 LYS B O 1
ATOM 3311 O O B LYS D 3 68 ? 29.861 24.242 9.507 0.50 13.73 68 LYS B O 1
ATOM 3322 N N A GLU D 3 69 ? 31.497 24.120 7.935 0.50 13.28 69 GLU B N 1
ATOM 3323 N N B GLU D 3 69 ? 31.498 24.118 7.960 0.50 13.43 69 GLU B N 1
ATOM 3324 C CA A GLU D 3 69 ? 31.837 22.722 8.249 0.50 13.46 69 GLU B CA 1
ATOM 3325 C CA B GLU D 3 69 ? 31.815 22.716 8.283 0.50 13.58 69 GLU B CA 1
ATOM 3326 C C A GLU D 3 69 ? 32.390 22.659 9.668 0.50 13.35 69 GLU B C 1
ATOM 3327 C C B GLU D 3 69 ? 32.413 22.637 9.676 0.50 13.45 69 GLU B C 1
ATOM 3328 O O A GLU D 3 69 ? 31.968 21.826 10.482 0.50 13.30 69 GLU B O 1
ATOM 3329 O O B GLU D 3 69 ? 32.052 21.767 10.479 0.50 13.42 69 GLU B O 1
ATOM 3340 N N . TYR D 3 70 ? 33.324 23.554 9.970 1.00 12.27 70 TYR B N 1
ATOM 3341 C CA . TYR D 3 70 ? 33.897 23.633 11.303 1.00 12.61 70 TYR B CA 1
ATOM 3342 C C . TYR D 3 70 ? 32.825 23.992 12.314 1.00 11.83 70 TYR B C 1
ATOM 3343 O O . TYR D 3 70 ? 32.782 23.415 13.401 1.00 11.62 70 TYR B O 1
ATOM 3352 N N . GLU D 3 71 ? 31.985 24.964 11.981 1.00 12.23 71 GLU B N 1
ATOM 3353 C CA . GLU D 3 71 ? 30.864 25.321 12.843 1.00 12.06 71 GLU B CA 1
ATOM 3354 C C . GLU D 3 71 ? 29.988 24.108 13.147 1.00 12.41 71 GLU B C 1
ATOM 3355 O O . GLU D 3 71 ? 29.579 23.904 14.274 1.00 11.03 71 GLU B O 1
ATOM 3361 N N . LYS D 3 72 ? 29.660 23.329 12.115 1.00 12.39 72 LYS B N 1
ATOM 3362 C CA . LYS D 3 72 ? 28.877 22.110 12.321 1.00 12.94 72 LYS B CA 1
ATOM 3363 C C . LYS D 3 72 ? 29.565 21.157 13.269 1.00 11.77 72 LYS B C 1
ATOM 3364 O O . LYS D 3 72 ? 28.931 20.593 14.164 1.00 10.77 72 LYS B O 1
ATOM 3370 N N . GLN D 3 73 ? 30.871 20.981 13.108 1.00 12.55 73 GLN B N 1
ATOM 3371 C CA . GLN D 3 73 ? 31.599 20.074 13.987 1.00 11.84 73 GLN B CA 1
ATOM 3372 C C . GLN D 3 73 ? 31.517 20.543 15.416 1.00 12.43 73 GLN B C 1
ATOM 3373 O O . GLN D 3 73 ? 31.244 19.770 16.320 1.00 10.90 73 GLN B O 1
ATOM 3379 N N . VAL D 3 74 ? 31.722 21.833 15.596 1.00 11.16 74 VAL B N 1
ATOM 3380 C CA . VAL D 3 74 ? 31.679 22.400 16.947 1.00 11.51 74 VAL B CA 1
ATOM 3381 C C . VAL D 3 74 ? 30.267 22.303 17.508 1.00 10.69 74 VAL B C 1
ATOM 3382 O O . VAL D 3 74 ? 30.061 21.923 18.663 1.00 11.11 74 VAL B O 1
ATOM 3386 N N . ARG D 3 75 ? 29.267 22.613 16.701 1.00 11.36 75 ARG B N 1
ATOM 3387 C CA . ARG D 3 75 ? 27.879 22.540 17.140 1.00 11.19 75 ARG B CA 1
ATOM 3388 C C . ARG D 3 75 ? 27.587 21.172 17.656 1.00 11.00 75 ARG B C 1
ATOM 3389 O O . ARG D 3 75 ? 27.031 20.983 18.735 1.00 12.24 75 ARG B O 1
ATOM 3397 N N . GLU D 3 76 ? 27.968 20.193 16.857 1.00 11.31 76 GLU B N 1
ATOM 3398 C CA . GLU D 3 76 ? 27.596 18.803 17.201 1.00 11.57 76 GLU B CA 1
ATOM 3399 C C . GLU D 3 76 ? 28.274 18.367 18.488 1.00 11.83 76 GLU B C 1
ATOM 3400 O O . GLU D 3 76 ? 27.659 17.710 19.352 1.00 11.05 76 GLU B O 1
ATOM 3406 N N . ALA D 3 77 ? 29.531 18.756 18.649 1.00 10.87 77 ALA B N 1
ATOM 3407 C CA . ALA D 3 77 ? 30.297 18.408 19.823 1.00 10.94 77 ALA B CA 1
ATOM 3408 C C . ALA D 3 77 ? 29.698 19.056 21.049 1.00 10.81 77 ALA B C 1
ATOM 3409 O O . ALA D 3 77 ? 29.487 18.424 22.070 1.00 11.24 77 ALA B O 1
ATOM 3411 N N . TYR D 3 78 ? 29.438 20.341 20.942 1.00 10.86 78 TYR B N 1
ATOM 3412 C CA . TYR D 3 78 ? 28.919 21.079 22.074 1.00 10.96 78 TYR B CA 1
ATOM 3413 C C . TYR D 3 78 ? 27.507 20.675 22.450 1.00 10.96 78 TYR B C 1
ATOM 3414 O O . TYR D 3 78 ? 27.162 20.640 23.616 1.00 11.17 78 TYR B O 1
ATOM 3423 N N . LEU D 3 79 ? 26.674 20.352 21.478 1.00 10.92 79 LEU B N 1
ATOM 3424 C CA . LEU D 3 79 ? 25.360 19.859 21.803 1.00 11.94 79 LEU B CA 1
ATOM 3425 C C . LEU D 3 79 ? 25.455 18.492 22.471 1.00 12.06 79 LEU B C 1
ATOM 3426 O O . LEU D 3 79 ? 24.699 18.202 23.382 1.00 12.41 79 LEU B O 1
ATOM 3431 N N A SER D 3 80 ? 26.399 17.674 22.027 0.50 11.96 80 SER B N 1
ATOM 3432 N N B SER D 3 80 ? 26.384 17.662 22.022 0.50 12.09 80 SER B N 1
ATOM 3433 C CA A SER D 3 80 ? 26.614 16.356 22.625 0.50 11.99 80 SER B CA 1
ATOM 3434 C CA B SER D 3 80 ? 26.577 16.364 22.657 0.50 12.23 80 SER B CA 1
ATOM 3435 C C A SER D 3 80 ? 27.087 16.494 24.078 0.50 12.06 80 SER B C 1
ATOM 3436 C C B SER D 3 80 ? 26.944 16.582 24.122 0.50 12.08 80 SER B C 1
ATOM 3437 O O A SER D 3 80 ? 26.872 15.593 24.913 0.50 11.81 80 SER B O 1
ATOM 3438 O O B SER D 3 80 ? 26.485 15.851 25.017 0.50 11.60 80 SER B O 1
ATOM 3443 N N . ALA D 3 81 ? 27.739 17.609 24.363 1.00 10.89 81 ALA B N 1
ATOM 3444 C CA . ALA D 3 81 ? 28.164 17.984 25.718 1.00 11.85 81 ALA B CA 1
ATOM 3445 C C . ALA D 3 81 ? 27.110 18.670 26.558 1.00 12.05 81 ALA B C 1
ATOM 3446 O O . ALA D 3 81 ? 27.357 18.970 27.726 1.00 11.60 81 ALA B O 1
ATOM 3448 N N . GLY D 3 82 ? 25.962 18.962 25.969 1.00 12.33 82 GLY B N 1
ATOM 3449 C CA . GLY D 3 82 ? 24.837 19.585 26.677 1.00 13.78 82 GLY B CA 1
ATOM 3450 C C . GLY D 3 82 ? 24.827 21.100 26.688 1.00 12.56 82 GLY B C 1
ATOM 3451 O O . GLY D 3 82 ? 24.057 21.704 27.426 1.00 12.89 82 GLY B O 1
ATOM 3452 N N . TYR D 3 83 ? 25.663 21.727 25.863 1.00 12.57 83 TYR B N 1
ATOM 3453 C CA . TYR D 3 83 ? 25.806 23.167 25.848 1.00 12.85 83 TYR B CA 1
ATOM 3454 C C . TYR D 3 83 ? 24.517 23.790 25.356 1.00 12.28 83 TYR B C 1
ATOM 3455 O O . TYR D 3 83 ? 23.851 23.247 24.463 1.00 12.69 83 TYR B O 1
ATOM 3464 N N . SER D 3 84 ? 24.137 24.907 25.975 1.00 13.08 84 SER B N 1
ATOM 3465 C CA . SER D 3 84 ? 22.939 25.638 25.559 1.00 12.95 84 SER B CA 1
ATOM 3466 C C . SER D 3 84 ? 22.899 25.882 24.050 1.00 13.00 84 SER B C 1
ATOM 3467 O O . SER D 3 84 ? 23.796 26.543 23.507 1.00 11.84 84 SER B O 1
ATOM 3470 N N . ARG D 3 85 ? 21.838 25.428 23.393 1.00 12.98 85 ARG B N 1
ATOM 3471 C CA . ARG D 3 85 ? 21.727 25.616 21.962 1.00 13.33 85 ARG B CA 1
ATOM 3472 C C . ARG D 3 85 ? 21.578 27.099 21.632 1.00 13.35 85 ARG B C 1
ATOM 3473 O O . ARG D 3 85 ? 22.135 27.587 20.665 1.00 12.72 85 ARG B O 1
ATOM 3481 N N . GLU D 3 86 ? 20.799 27.810 22.443 1.00 13.56 86 GLU B N 1
ATOM 3482 C CA . GLU D 3 86 ? 20.593 29.215 22.152 1.00 15.00 86 GLU B CA 1
ATOM 3483 C C . GLU D 3 86 ? 21.902 29.994 22.245 1.00 14.02 86 GLU B C 1
ATOM 3484 O O . GLU D 3 86 ? 22.214 30.792 21.349 1.00 14.02 86 GLU B O 1
ATOM 3490 N N . LYS D 3 87 ? 22.699 29.744 23.274 1.00 13.33 87 LYS B N 1
ATOM 3491 C CA . LYS D 3 87 ? 23.967 30.454 23.448 1.00 14.11 87 LYS B CA 1
ATOM 3492 C C . LYS D 3 87 ? 24.931 30.072 22.355 1.00 13.57 87 LYS B C 1
ATOM 3493 O O . LYS D 3 87 ? 25.675 30.906 21.864 1.00 12.52 87 LYS B O 1
ATOM 3499 N N . LEU D 3 88 ? 24.939 28.792 22.017 1.00 11.99 88 LEU B N 1
ATOM 3500 C CA . LEU D 3 88 ? 25.804 28.287 20.979 1.00 12.57 88 LEU B CA 1
ATOM 3501 C C . LEU D 3 88 ? 25.487 29.004 19.674 1.00 11.48 88 LEU B C 1
ATOM 3502 O O . LEU D 3 88 ? 26.402 29.480 19.002 1.00 11.38 88 LEU B O 1
ATOM 3507 N N . GLU D 3 89 ? 24.206 29.109 19.326 1.00 10.72 89 GLU B N 1
ATOM 3508 C CA . GLU D 3 89 ? 23.842 29.736 18.049 1.00 11.58 89 GLU B CA 1
ATOM 3509 C C . GLU D 3 89 ? 24.160 31.227 18.087 1.00 10.85 89 GLU B C 1
ATOM 3510 O O . GLU D 3 89 ? 24.531 31.810 17.082 1.00 10.65 89 GLU B O 1
ATOM 3516 N N . GLN D 3 90 ? 24.012 31.825 19.265 1.00 10.75 90 GLN B N 1
ATOM 3517 C CA . GLN D 3 90 ? 24.335 33.250 19.415 1.00 11.04 90 GLN B CA 1
ATOM 3518 C C . GLN D 3 90 ? 25.806 33.437 19.172 1.00 9.73 90 GLN B C 1
ATOM 3519 O O . GLN D 3 90 ? 26.242 34.321 18.411 1.00 9.83 90 GLN B O 1
ATOM 3525 N N . SER D 3 91 ? 26.591 32.590 19.815 1.00 11.26 91 SER B N 1
ATOM 3526 C CA . SER D 3 91 ? 28.043 32.612 19.666 1.00 10.24 91 SER B CA 1
ATOM 3527 C C . SER D 3 91 ? 28.437 32.470 18.205 1.00 9.27 91 SER B C 1
ATOM 3528 O O . SER D 3 91 ? 29.300 33.164 17.711 1.00 8.96 91 SER B O 1
ATOM 3531 N N . PHE D 3 92 ? 27.808 31.542 17.524 1.00 9.72 92 PHE B N 1
ATOM 3532 C CA . PHE D 3 92 ? 28.085 31.330 16.149 1.00 10.36 92 PHE B CA 1
ATOM 3533 C C . PHE D 3 92 ? 27.723 32.536 15.283 1.00 9.39 92 PHE B C 1
ATOM 3534 O O . PHE D 3 92 ? 28.477 32.914 14.402 1.00 10.20 92 PHE B O 1
ATOM 3542 N N . GLN D 3 93 ? 26.577 33.149 15.531 1.00 9.66 93 GLN B N 1
ATOM 3543 C CA . GLN D 3 93 ? 26.208 34.331 14.762 1.00 9.61 93 GLN B CA 1
ATOM 3544 C C . GLN D 3 93 ? 27.236 35.430 14.981 1.00 8.86 93 GLN B C 1
ATOM 3545 O O . GLN D 3 93 ? 27.662 36.101 14.047 1.00 9.02 93 GLN B O 1
ATOM 3551 N N . GLN D 3 94 ? 27.637 35.606 16.227 1.00 8.52 94 GLN B N 1
ATOM 3552 C CA . GLN D 3 94 ? 28.616 36.639 16.546 1.00 8.73 94 GLN B CA 1
ATOM 3553 C C . GLN D 3 94 ? 29.959 36.311 15.918 1.00 9.67 94 GLN B C 1
ATOM 3554 O O . GLN D 3 94 ? 30.680 37.188 15.430 1.00 9.67 94 GLN B O 1
ATOM 3560 N N . ALA D 3 95 ? 30.293 35.031 15.882 1.00 8.34 95 ALA B N 1
ATOM 3561 C CA . ALA D 3 95 ? 31.482 34.626 15.173 1.00 9.26 95 ALA B CA 1
ATOM 3562 C C . ALA D 3 95 ? 31.354 34.927 13.704 1.00 9.35 95 ALA B C 1
ATOM 3563 O O . ALA D 3 95 ? 32.32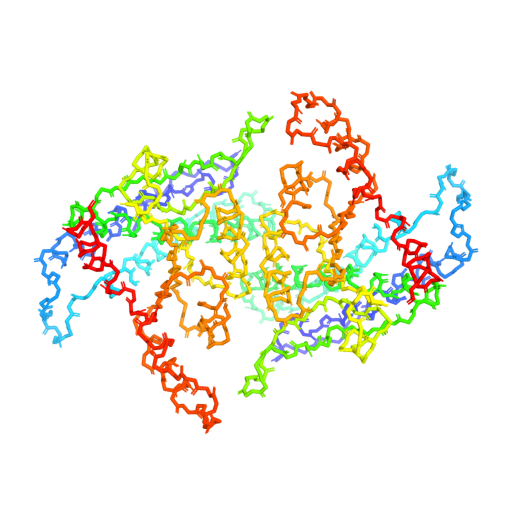8 35.335 13.064 1.00 10.13 95 ALA B O 1
ATOM 3565 N N . ARG D 3 96 ? 30.192 34.635 13.124 1.00 9.37 96 ARG B N 1
ATOM 3566 C CA . ARG D 3 96 ? 29.991 34.881 11.699 1.00 10.45 96 ARG B CA 1
ATOM 3567 C C . ARG D 3 96 ? 30.109 36.354 11.339 1.00 10.61 96 ARG B C 1
ATOM 3568 O O . ARG D 3 96 ? 30.619 36.691 10.266 1.00 10.52 96 ARG B O 1
ATOM 3576 N N . PHE D 3 97 ? 29.613 37.225 12.197 1.00 10.24 97 PHE B N 1
ATOM 3577 C CA . PHE D 3 97 ? 29.778 38.653 11.948 1.00 10.29 97 PHE B CA 1
ATOM 3578 C C . PHE D 3 97 ? 31.262 39.004 11.943 1.00 10.02 97 PHE B C 1
ATOM 3579 O O . PHE D 3 97 ? 31.770 39.559 10.985 1.00 10.57 97 PHE B O 1
ATOM 3587 N N . SER D 3 98 ? 31.951 38.682 13.028 1.00 10.65 98 SER B N 1
ATOM 3588 C CA . SER D 3 98 ? 33.364 39.018 13.178 1.00 10.57 98 SER B CA 1
ATOM 3589 C C . SER D 3 98 ? 34.200 38.430 12.029 1.00 10.69 98 SER B C 1
ATOM 3590 O O . SER D 3 98 ? 35.036 39.099 11.409 1.00 10.83 98 SER B O 1
ATOM 3593 N N . ARG D 3 99 ? 33.983 37.143 11.759 1.00 9.87 99 ARG B N 1
ATOM 3594 C CA . ARG D 3 99 ? 34.782 36.428 10.797 1.00 10.57 99 ARG B CA 1
ATOM 3595 C C . ARG D 3 99 ? 34.410 36.813 9.391 1.00 10.06 99 ARG B C 1
ATOM 3596 O O . ARG D 3 99 ? 35.240 36.776 8.503 1.00 10.82 99 ARG B O 1
ATOM 3604 N N . GLY D 3 100 ? 33.144 37.135 9.169 1.00 10.00 100 GLY B N 1
ATOM 3605 C CA . GLY D 3 100 ? 32.720 37.585 7.842 1.00 10.85 100 GLY B CA 1
ATOM 3606 C C . GLY D 3 100 ? 33.468 38.845 7.469 1.00 10.67 100 GLY B C 1
ATOM 3607 O O . GLY D 3 100 ? 33.989 38.948 6.345 1.00 10.74 100 GLY B O 1
ATOM 3608 N N . GLY D 3 101 ? 33.588 39.742 8.444 1.00 11.31 101 GLY B N 1
ATOM 3609 C CA . GLY D 3 101 ? 34.346 40.966 8.253 1.00 11.41 101 GLY B CA 1
ATOM 3610 C C . GLY D 3 101 ? 35.825 40.646 8.077 1.00 11.90 101 GLY B C 1
ATOM 3611 O O . GLY D 3 101 ? 36.484 41.138 7.155 1.00 10.82 101 GLY B O 1
ATOM 3612 N N . LYS D 3 102 ? 36.360 39.821 8.971 1.00 11.51 102 LYS B N 1
ATOM 3613 C CA . LYS D 3 102 ? 37.780 39.508 8.923 1.00 13.33 102 LYS B CA 1
ATOM 3614 C C . LYS D 3 102 ? 38.155 38.814 7.618 1.00 11.84 102 LYS B C 1
ATOM 3615 O O . LYS D 3 102 ? 39.189 39.102 7.035 1.00 12.90 102 LYS B O 1
ATOM 3621 N N . ALA D 3 103 ? 37.299 37.917 7.146 1.00 11.72 103 ALA B N 1
ATOM 3622 C CA . ALA D 3 103 ? 37.528 37.190 5.906 1.00 12.10 103 ALA B CA 1
ATOM 3623 C C . ALA D 3 103 ? 37.697 38.155 4.782 1.00 11.56 103 ALA B C 1
ATOM 3624 O O . ALA D 3 103 ? 38.660 38.061 4.019 1.00 11.89 103 ALA B O 1
ATOM 3626 N N . PHE D 3 104 ? 36.807 39.136 4.726 1.00 10.76 104 PHE B N 1
ATOM 3627 C CA . PHE D 3 104 ? 36.869 40.105 3.643 1.00 11.00 104 PHE B CA 1
ATOM 3628 C C . PHE D 3 104 ? 38.155 40.930 3.715 1.00 9.82 104 PHE B C 1
ATOM 3629 O O . PHE D 3 104 ? 38.844 41.152 2.703 1.00 10.12 104 PHE B O 1
ATOM 3637 N N . GLU D 3 105 ? 38.493 41.349 4.921 1.00 10.25 105 GLU B N 1
ATOM 3638 C CA . GLU D 3 105 ? 39.724 42.083 5.175 1.00 11.59 105 GLU B CA 1
ATOM 3639 C C . GLU D 3 105 ? 40.966 41.303 4.791 1.00 11.05 105 GLU B C 1
ATOM 3640 O O . GLU D 3 105 ? 41.873 41.808 4.134 1.00 10.88 105 GLU B O 1
ATOM 3646 N N . ILE D 3 106 ? 40.984 40.044 5.158 1.00 10.99 106 ILE B N 1
ATOM 3647 C CA . ILE D 3 106 ? 42.108 39.188 4.810 1.00 10.86 106 ILE B CA 1
ATOM 3648 C C . ILE D 3 106 ? 42.195 38.958 3.307 1.00 10.65 106 ILE B C 1
ATOM 3649 O O . ILE D 3 106 ? 43.279 38.998 2.753 1.00 10.66 106 ILE B O 1
ATOM 3654 N N . ILE D 3 107 ? 41.060 38.747 2.646 1.00 10.91 107 ILE B N 1
ATOM 3655 C CA . ILE D 3 107 ? 41.035 38.591 1.214 1.00 11.62 107 ILE B CA 1
ATOM 3656 C C . ILE D 3 107 ? 41.592 39.861 0.601 1.00 12.11 107 ILE B C 1
ATOM 3657 O O . ILE D 3 107 ? 42.351 39.803 -0.334 1.00 12.04 107 ILE B O 1
ATOM 3662 N N . PHE D 3 108 ? 41.185 41.012 1.120 1.00 11.99 108 PHE B N 1
ATOM 3663 C CA . PHE D 3 108 ? 41.715 42.289 0.654 1.00 12.55 108 PHE B CA 1
ATOM 3664 C C . PHE D 3 108 ? 43.242 42.303 0.741 1.00 13.34 108 PHE B C 1
ATOM 3665 O O . PHE D 3 108 ? 43.939 42.687 -0.207 1.00 12.32 108 PHE B O 1
ATOM 3673 N N . THR D 3 109 ? 43.790 41.845 1.860 1.00 12.69 109 THR B N 1
ATOM 3674 C CA . THR D 3 109 ? 45.229 41.855 1.998 1.00 13.63 109 THR B CA 1
ATOM 3675 C C . THR D 3 109 ? 45.891 40.895 1.025 1.00 14.14 109 THR B C 1
ATOM 3676 O O . THR D 3 109 ? 46.953 41.201 0.511 1.00 13.48 109 THR B O 1
ATOM 3680 N N . LYS D 3 110 ? 45.258 39.759 0.766 1.00 13.94 110 LYS B N 1
ATOM 3681 C CA . LYS D 3 110 ? 45.796 38.808 -0.210 1.00 15.14 110 LYS B CA 1
ATOM 3682 C C . LYS D 3 110 ? 45.881 39.463 -1.587 1.00 14.60 110 LYS B C 1
ATOM 3683 O O . LYS D 3 110 ? 46.852 39.274 -2.312 1.00 14.62 110 LYS B O 1
ATOM 3689 N N . LEU D 3 111 ? 44.884 40.286 -1.919 1.00 14.29 111 LEU B N 1
ATOM 3690 C CA . LEU D 3 111 ? 44.899 41.034 -3.162 1.00 14.13 111 LEU B CA 1
ATOM 3691 C C . LEU D 3 111 ? 45.958 42.136 -3.132 1.00 14.77 111 LEU B C 1
ATOM 3692 O O . LEU D 3 111 ? 46.667 42.310 -4.124 1.00 14.76 111 LEU B O 1
ATOM 3697 N N . LEU D 3 112 ? 46.088 42.856 -2.014 1.00 13.72 112 LEU B N 1
ATOM 3698 C CA . LEU D 3 112 ? 47.156 43.861 -1.914 1.00 14.66 112 LEU B CA 1
ATOM 3699 C C . LEU D 3 112 ? 48.517 43.203 -2.173 1.00 15.41 112 LEU B C 1
ATOM 3700 O O . LEU D 3 112 ? 49.358 43.711 -2.920 1.00 16.22 112 LEU B O 1
ATOM 3705 N N . ASN D 3 113 ? 48.710 42.060 -1.531 1.00 15.70 113 ASN B N 1
ATOM 3706 C CA . ASN D 3 113 ? 49.951 41.323 -1.623 1.00 15.86 113 ASN B CA 1
ATOM 3707 C C . ASN D 3 113 ? 50.232 40.936 -3.065 1.00 16.68 113 ASN B C 1
ATOM 3708 O O . ASN D 3 113 ? 51.343 41.113 -3.532 1.00 16.68 113 ASN B O 1
ATOM 3713 N N . LYS D 3 114 ? 49.212 40.429 -3.753 1.00 16.37 114 LYS B N 1
ATOM 3714 C CA . LYS D 3 114 ? 49.350 40.019 -5.161 1.00 17.28 114 LYS B CA 1
ATOM 3715 C C . LYS D 3 114 ? 49.771 41.179 -6.034 1.00 17.32 114 LYS B C 1
ATOM 3716 O O . LYS D 3 114 ? 50.606 41.018 -6.937 1.00 17.12 114 LYS B O 1
ATOM 3722 N N . PHE D 3 115 ? 49.189 42.344 -5.796 1.00 17.42 115 PHE B N 1
ATOM 3723 C CA . PHE D 3 115 ? 49.499 43.531 -6.575 1.00 17.95 115 PHE B CA 1
ATOM 3724 C C . PHE D 3 115 ? 50.797 44.201 -6.141 1.00 17.68 115 PHE B C 1
ATOM 3725 O O . PHE D 3 115 ? 51.172 45.232 -6.712 1.00 19.70 115 PHE B O 1
ATOM 3733 N N . GLY D 3 116 ? 51.449 43.629 -5.133 1.00 16.77 116 GLY B N 1
ATOM 3734 C CA . GLY D 3 116 ? 52.750 44.103 -4.624 1.00 17.27 116 GLY B CA 1
ATOM 3735 C C . GLY D 3 116 ? 52.641 45.429 -3.924 1.00 16.36 116 GLY B C 1
ATOM 3736 O O . GLY D 3 116 ? 53.597 46.214 -3.879 1.00 17.22 116 GLY B O 1
ATOM 3737 N N . ILE D 3 117 ? 51.464 45.695 -3.371 1.00 15.11 117 ILE B N 1
ATOM 3738 C CA . ILE D 3 117 ? 51.208 46.974 -2.732 1.00 15.83 117 ILE B CA 1
ATOM 3739 C C . ILE D 3 117 ? 51.681 46.909 -1.293 1.00 16.80 117 ILE B C 1
ATOM 3740 O O . ILE D 3 117 ? 51.285 46.018 -0.554 1.00 17.31 117 ILE B O 1
ATOM 3745 N N . ARG D 3 118 ? 52.520 47.868 -0.906 1.00 17.70 118 ARG B N 1
ATOM 3746 C CA . ARG D 3 118 ? 52.979 47.976 0.460 1.00 19.02 118 ARG B CA 1
ATOM 3747 C C . ARG D 3 118 ? 51.850 48.580 1.273 1.00 18.84 118 ARG B C 1
ATOM 3748 O O . ARG D 3 118 ? 51.204 49.551 0.858 1.00 18.15 118 ARG B O 1
ATOM 3756 N N . TYR D 3 119 ? 51.617 48.012 2.442 1.00 18.38 119 TYR B N 1
ATOM 3757 C CA . TYR D 3 119 ? 50.593 48.552 3.303 1.00 18.41 119 TYR B CA 1
ATOM 3758 C C . TYR D 3 119 ? 50.920 48.195 4.720 1.00 18.81 119 TYR B C 1
ATOM 3759 O O . TYR D 3 119 ? 51.749 47.315 5.004 1.00 18.79 119 TYR B O 1
ATOM 3768 N N . GLU D 3 120 ? 50.252 48.893 5.614 1.00 18.93 120 GLU B N 1
ATOM 3769 C CA . GLU D 3 120 ? 50.191 48.500 6.998 1.00 20.46 120 GLU B CA 1
ATOM 3770 C C . GLU D 3 120 ? 48.715 48.313 7.339 1.00 21.23 120 GLU B C 1
ATOM 3771 O O . GLU D 3 120 ? 47.837 49.026 6.818 1.00 21.06 120 GLU B O 1
ATOM 3777 N N . HIS D 3 121 ? 48.450 47.331 8.182 1.00 22.96 121 HIS B N 1
ATOM 3778 C CA . HIS D 3 121 ? 47.099 46.920 8.497 1.00 24.88 121 HIS B CA 1
ATOM 3779 C C . HIS D 3 121 ? 46.832 47.099 9.980 1.00 25.41 121 HIS B C 1
ATOM 3780 O O . HIS D 3 121 ? 47.690 46.816 10.818 1.00 24.49 121 HIS B O 1
ATOM 3787 N N . ASP D 3 122 ? 45.626 47.582 10.267 1.00 26.78 122 ASP B N 1
ATOM 3788 C CA . ASP D 3 122 ? 45.111 47.741 11.622 1.00 28.26 122 ASP B CA 1
ATOM 3789 C C . ASP D 3 122 ? 46.130 48.355 12.572 1.00 27.79 122 ASP B C 1
ATOM 3790 O O . ASP D 3 122 ? 46.253 47.938 13.717 1.00 29.59 122 ASP B O 1
ATOM 3795 N N . ARG D 3 123 ? 46.851 49.366 12.084 1.00 26.65 123 ARG B N 1
ATOM 3796 C CA . ARG D 3 123 ? 47.740 50.146 12.925 1.00 26.12 123 ARG B CA 1
ATOM 3797 C C . ARG D 3 123 ? 46.932 51.360 13.397 1.00 24.86 123 ARG B C 1
ATOM 3798 O O . ARG D 3 123 ? 46.105 51.911 12.665 1.00 23.96 123 ARG B O 1
ATOM 3806 N N . VAL D 3 124 ? 47.161 51.731 14.640 1.00 23.79 124 VAL B N 1
ATOM 3807 C CA . VAL D 3 124 ? 46.441 52.852 15.239 1.00 23.77 124 VAL B CA 1
ATOM 3808 C C . VAL D 3 124 ? 47.158 54.165 14.936 1.00 22.07 124 VAL B C 1
ATOM 3809 O O . VAL D 3 124 ? 48.373 54.297 15.136 1.00 21.22 124 VAL B O 1
ATOM 3813 N N . ILE D 3 125 ? 46.393 55.123 14.426 1.00 20.13 125 ILE B N 1
ATOM 3814 C CA . ILE D 3 125 ? 46.860 56.479 14.221 1.00 19.31 125 ILE B CA 1
ATOM 3815 C C . ILE D 3 125 ? 46.426 57.246 15.458 1.00 18.65 125 ILE B C 1
ATOM 3816 O O . ILE D 3 125 ? 45.231 57.388 15.708 1.00 17.45 125 ILE B O 1
ATOM 3821 N N . LYS D 3 126 ? 47.390 57.701 16.240 1.00 18.58 126 LYS B N 1
ATOM 3822 C CA . LYS D 3 126 ? 47.071 58.401 17.499 1.00 19.23 126 LYS B CA 1
ATOM 3823 C C . LYS D 3 126 ? 46.514 59.758 17.166 1.00 17.44 126 LYS B C 1
ATOM 3824 O O . LYS D 3 126 ? 47.011 60.454 16.289 1.00 17.99 126 LYS B O 1
ATOM 3830 N N . ILE D 3 127 ? 45.455 60.118 17.867 1.00 16.35 127 ILE B N 1
ATOM 3831 C CA . ILE D 3 127 ? 44.824 61.422 17.711 1.00 14.90 127 ILE B CA 1
ATOM 3832 C C . ILE D 3 127 ? 45.270 62.328 18.861 1.00 14.65 127 ILE B C 1
ATOM 3833 O O . ILE D 3 127 ? 45.484 63.507 18.660 1.00 14.63 127 ILE B O 1
ATOM 3838 N N . TYR D 3 128 ? 45.379 61.748 20.058 1.00 14.25 128 TYR B N 1
ATOM 3839 C CA . TYR D 3 128 ? 45.862 62.422 21.241 1.00 15.28 128 TYR B CA 1
ATOM 3840 C C . TYR D 3 128 ? 47.042 61.606 21.723 1.00 15.85 128 TYR B C 1
ATOM 3841 O O . TYR D 3 128 ? 46.933 60.408 21.930 1.00 16.42 128 TYR B O 1
ATOM 3850 N N . ASP D 3 129 ? 48.176 62.252 21.911 1.00 18.18 129 ASP B N 1
ATOM 3851 C CA . ASP D 3 129 ? 49.362 61.484 22.278 1.00 19.76 129 ASP B CA 1
ATOM 3852 C C . ASP D 3 129 ? 49.210 60.838 23.664 1.00 19.82 129 ASP B C 1
ATOM 3853 O O . ASP D 3 129 ? 49.822 59.809 23.934 1.00 19.84 129 ASP B O 1
ATOM 3858 N N . TYR D 3 130 ? 48.348 61.406 24.497 1.00 20.24 130 TYR B N 1
ATOM 3859 C CA . TYR D 3 130 ? 48.105 60.891 25.854 1.00 20.66 130 TYR B CA 1
ATOM 3860 C C . TYR D 3 130 ? 46.939 59.913 25.959 1.00 21.07 130 TYR B C 1
ATOM 3861 O O . TYR D 3 130 ? 46.574 59.528 27.051 1.00 21.27 130 TYR B O 1
ATOM 3870 N N . ILE D 3 131 ? 46.344 59.520 24.830 1.00 20.82 131 ILE B N 1
ATOM 3871 C CA . ILE D 3 131 ? 45.298 58.496 24.823 1.00 20.96 131 ILE B CA 1
ATOM 3872 C C . ILE D 3 131 ? 45.761 57.367 23.916 1.00 21.18 131 ILE B C 1
ATOM 3873 O O . ILE D 3 131 ? 46.148 57.595 22.775 1.00 20.80 131 ILE B O 1
ATOM 3878 N N . THR D 3 132 ? 45.757 56.146 24.437 1.00 22.15 132 THR B N 1
ATOM 3879 C CA . THR D 3 132 ? 46.343 55.029 23.709 1.00 23.66 132 THR B CA 1
ATOM 3880 C C . THR D 3 132 ? 45.471 54.722 22.495 1.00 22.40 132 THR B C 1
ATOM 3881 O O . THR D 3 132 ? 45.955 54.361 21.426 1.00 24.14 132 THR B O 1
ATOM 3885 N N A GLU D 3 133 ? 44.172 54.922 22.660 0.50 22.24 133 GLU B N 1
ATOM 3886 N N B GLU D 3 133 ? 44.161 54.875 22.670 0.50 22.05 133 GLU B N 1
ATOM 3887 C CA A GLU D 3 133 ? 43.208 54.634 21.621 0.50 21.68 133 GLU B CA 1
ATOM 3888 C CA B GLU D 3 133 ? 43.236 54.628 21.585 0.50 21.33 133 GLU B CA 1
ATOM 3889 C C A GLU D 3 133 ? 43.201 55.737 20.553 0.50 21.25 133 GLU B C 1
ATOM 3890 C C B GLU D 3 133 ? 43.311 55.733 20.538 0.50 21.03 133 GLU B C 1
ATOM 3891 O O A GLU D 3 133 ? 43.232 56.920 20.879 0.50 21.40 133 GLU B O 1
ATOM 3892 O O B GLU D 3 133 ? 43.509 56.898 20.857 0.50 21.25 133 GLU B O 1
ATOM 3903 N N . GLY D 3 134 ? 43.152 55.336 19.285 1.00 20.57 134 GLY B N 1
ATOM 3904 C CA . GLY D 3 134 ? 43.067 56.273 18.178 1.00 19.88 134 GLY B CA 1
ATOM 3905 C C . GLY D 3 134 ? 42.177 55.759 17.062 1.00 19.34 134 GLY B C 1
ATOM 3906 O O . GLY D 3 134 ? 41.200 55.029 17.275 1.00 19.53 134 GLY B O 1
ATOM 3907 N N . GLU D 3 135 ? 42.521 56.149 15.854 1.00 18.37 135 GLU B N 1
ATOM 3908 C CA . GLU D 3 135 ? 41.790 55.743 14.671 1.00 17.84 135 GLU B CA 1
ATOM 3909 C C . GLU D 3 135 ? 42.568 54.619 14.003 1.00 19.12 135 GLU B C 1
ATOM 3910 O O . GLU D 3 135 ? 43.786 54.646 13.978 1.00 19.83 135 GLU B O 1
ATOM 3916 N N . LYS D 3 136 ? 41.853 53.618 13.529 1.00 19.49 136 LYS B N 1
ATOM 3917 C CA . LYS D 3 136 ? 42.507 52.435 12.980 1.00 20.45 136 LYS B CA 1
ATOM 3918 C C . LYS D 3 136 ? 41.893 52.119 11.621 1.00 19.89 136 LYS B C 1
ATOM 3919 O O . LYS D 3 136 ? 41.046 51.246 11.506 1.00 18.96 136 LYS B O 1
ATOM 3925 N N . PRO D 3 137 ? 42.301 52.862 10.572 1.00 20.08 137 PRO B N 1
ATOM 3926 C CA . PRO D 3 137 ? 41.887 52.474 9.238 1.00 20.45 137 PRO B CA 1
ATOM 3927 C C . PRO D 3 137 ? 42.252 51.011 9.016 1.00 18.77 137 PRO B C 1
ATOM 3928 O O . PRO D 3 137 ? 43.250 50.570 9.567 1.00 18.72 137 PRO B O 1
ATOM 3932 N N . ALA D 3 138 ? 41.481 50.297 8.203 1.00 18.27 138 ALA B N 1
ATOM 3933 C CA . ALA D 3 138 ? 41.794 48.923 7.865 1.00 17.99 138 ALA B CA 1
ATOM 3934 C C . ALA D 3 138 ? 43.202 48.867 7.273 1.00 16.84 138 ALA B C 1
ATOM 3935 O O . ALA D 3 138 ? 44.008 48.013 7.631 1.00 16.35 138 ALA B O 1
ATOM 3937 N N . PHE D 3 139 ? 43.486 49.795 6.360 1.00 14.88 139 PHE B N 1
ATOM 3938 C CA . PHE D 3 139 ? 44.758 49.837 5.691 1.00 14.24 139 PHE B CA 1
ATOM 3939 C C . PHE D 3 139 ? 45.281 51.236 5.560 1.00 13.62 139 PHE B C 1
ATOM 3940 O O . PHE D 3 139 ? 44.520 52.161 5.315 1.00 13.39 139 PHE B O 1
ATOM 3948 N N . ILE D 3 140 ? 46.585 51.350 5.739 1.00 12.97 140 ILE B N 1
ATOM 3949 C CA . ILE D 3 140 ? 47.323 52.581 5.494 1.00 13.65 140 ILE B CA 1
ATOM 3950 C C . ILE D 3 140 ? 48.362 52.220 4.454 1.00 13.94 140 ILE B C 1
ATOM 3951 O O . ILE D 3 140 ? 49.163 51.320 4.652 1.00 13.33 140 ILE B O 1
ATOM 3956 N N . ILE D 3 141 ? 48.315 52.929 3.339 1.00 13.59 141 ILE B N 1
ATOM 3957 C CA . ILE D 3 141 ? 49.166 52.646 2.212 1.00 14.68 141 ILE B CA 1
ATOM 3958 C C . ILE D 3 141 ? 50.007 53.856 1.892 1.00 14.37 141 ILE B C 1
ATOM 3959 O O . ILE D 3 141 ? 49.473 54.924 1.698 1.00 14.75 141 ILE B O 1
ATOM 3964 N N . PRO D 3 142 ? 51.346 53.701 1.834 1.00 15.89 142 PRO B N 1
ATOM 3965 C CA . PRO D 3 142 ? 52.146 52.487 2.030 1.00 16.99 142 PRO B CA 1
ATOM 3966 C C . PRO D 3 142 ? 52.443 52.184 3.508 1.00 17.49 142 PRO B C 1
ATOM 3967 O O . PRO D 3 142 ? 52.709 51.033 3.869 1.00 17.91 142 PRO B O 1
ATOM 3971 N N . SER D 3 143 ? 52.361 53.198 4.364 1.00 18.43 143 SER B N 1
ATOM 3972 C CA . SER D 3 143 ? 52.746 53.041 5.748 1.00 18.59 143 SER B CA 1
ATOM 3973 C C . SER D 3 143 ? 52.237 54.196 6.563 1.00 19.21 143 SER B C 1
ATOM 3974 O O . SER D 3 143 ? 51.931 55.262 6.022 1.00 17.82 143 SER B O 1
ATOM 3977 N N A VAL D 3 144 ? 52.171 53.996 7.874 0.50 19.70 144 VAL B N 1
ATOM 3978 N N B VAL D 3 144 ? 52.165 53.992 7.876 0.50 19.54 144 VAL B N 1
ATOM 3979 C CA A VAL D 3 144 ? 51.822 55.079 8.774 0.50 20.87 144 VAL B CA 1
ATOM 3980 C CA B VAL D 3 144 ? 51.852 55.074 8.801 0.50 20.52 144 VAL B CA 1
ATOM 3981 C C A VAL D 3 144 ? 52.893 56.183 8.725 0.50 20.70 144 VAL B C 1
ATOM 3982 C C B VAL D 3 144 ? 52.895 56.187 8.689 0.50 20.52 144 VAL B C 1
ATOM 3983 O O A VAL D 3 144 ? 52.565 57.359 8.829 0.50 20.62 144 VAL B O 1
ATOM 3984 O O B VAL D 3 144 ? 52.556 57.365 8.721 0.50 20.36 144 VAL B O 1
ATOM 3991 N N . ARG D 3 145 ? 54.160 55.822 8.522 1.00 21.09 145 ARG B N 1
ATOM 3992 C CA . ARG D 3 145 ? 55.238 56.839 8.455 1.00 20.96 145 ARG B CA 1
ATOM 3993 C C . ARG D 3 145 ? 55.002 57.791 7.307 1.00 19.58 145 ARG B C 1
ATOM 3994 O O . ARG D 3 145 ? 55.103 59.004 7.466 1.00 19.98 145 ARG B O 1
ATOM 4002 N N . THR D 3 146 ? 54.644 57.242 6.153 1.00 18.32 146 THR B N 1
ATOM 4003 C CA . THR D 3 146 ? 54.395 58.063 5.010 1.00 18.35 146 THR B CA 1
ATOM 4004 C C . THR D 3 146 ? 53.183 58.937 5.270 1.00 16.87 146 THR B C 1
ATOM 4005 O O . THR D 3 146 ? 53.195 60.112 4.947 1.00 16.45 146 THR B O 1
ATOM 4009 N N . PHE D 3 147 ? 52.149 58.362 5.871 1.00 16.17 147 PHE B N 1
ATOM 4010 C CA . PHE D 3 147 ? 50.956 59.140 6.191 1.00 15.94 147 PHE B CA 1
ATOM 4011 C C . PHE D 3 147 ? 51.292 60.351 7.076 1.00 16.55 147 PHE B C 1
ATOM 4012 O O . PHE D 3 147 ? 50.877 61.465 6.826 1.00 16.87 147 PHE B O 1
ATOM 4020 N N . LEU D 3 148 ? 51.982 60.087 8.164 1.00 16.12 148 LEU B N 1
A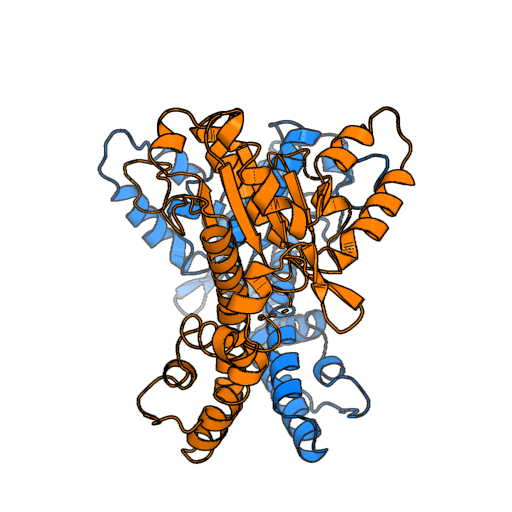TOM 4021 C CA . LEU D 3 148 ? 52.301 61.137 9.120 1.00 17.55 148 LEU B CA 1
ATOM 4022 C C . LEU D 3 148 ? 53.188 62.210 8.537 1.00 18.25 148 LEU B C 1
ATOM 4023 O O . LEU D 3 148 ? 53.126 63.363 8.962 1.00 18.62 148 LEU B O 1
ATOM 4028 N N . ASN D 3 149 ? 54.021 61.850 7.574 1.00 18.78 149 ASN B N 1
ATOM 4029 C CA . ASN D 3 149 ? 54.962 62.827 7.012 1.00 20.23 149 ASN B CA 1
ATOM 4030 C C . ASN D 3 149 ? 54.376 63.626 5.901 1.00 21.64 149 ASN B C 1
ATOM 4031 O O . ASN D 3 149 ? 54.728 64.789 5.686 1.00 21.79 149 ASN B O 1
ATOM 4036 N N . ASP D 3 150 ? 53.450 63.006 5.193 1.00 21.74 150 ASP B N 1
ATOM 4037 C CA . ASP D 3 150 ? 52.740 63.708 4.164 1.00 22.51 150 ASP B CA 1
ATOM 4038 C C . ASP D 3 150 ? 51.449 62.944 3.932 1.00 22.01 150 ASP B C 1
ATOM 4039 O O . ASP D 3 150 ? 51.433 62.019 3.129 1.00 22.62 150 ASP B O 1
ATOM 4044 N N . PRO D 3 151 ? 50.385 63.312 4.656 1.00 22.46 151 PRO B N 1
ATOM 4045 C CA . PRO D 3 151 ? 49.106 62.604 4.469 1.00 21.61 151 PRO B CA 1
ATOM 4046 C C . PRO D 3 151 ? 48.626 62.563 3.019 1.00 21.33 151 PRO B C 1
ATOM 4047 O O . PRO D 3 151 ? 48.034 61.571 2.585 1.00 20.03 151 PRO B O 1
ATOM 4051 N N . SER D 3 152 ? 48.927 63.604 2.252 1.00 20.41 152 SER B N 1
ATOM 4052 C CA . SER D 3 152 ? 48.569 63.641 0.818 1.00 20.27 152 SER B CA 1
ATOM 4053 C C . SER D 3 152 ? 49.183 62.515 -0.023 1.00 19.40 152 SER B C 1
ATOM 4054 O O . SER D 3 152 ? 48.722 62.252 -1.130 1.00 19.52 152 SER B O 1
ATOM 4057 N N A SER D 3 153 ? 50.223 61.875 0.518 0.50 18.64 153 SER B N 1
ATOM 4058 N N B SER D 3 153 ? 50.225 61.868 0.489 0.50 18.68 153 SER B N 1
ATOM 4059 C CA A SER D 3 153 ? 50.990 60.853 -0.177 0.50 17.84 153 SER B CA 1
ATOM 4060 C CA B SER D 3 153 ? 50.928 60.844 -0.262 0.50 17.87 153 SER B CA 1
ATOM 4061 C C A SER D 3 153 ? 50.596 59.434 0.224 0.50 16.88 153 SER B C 1
ATOM 4062 C C B SER D 3 153 ? 50.631 59.434 0.258 0.50 16.94 153 SER B C 1
ATOM 4063 O O A SER D 3 153 ? 51.164 58.470 -0.292 0.50 16.74 153 SER B O 1
ATOM 4064 O O B SER D 3 153 ? 51.283 58.473 -0.150 0.50 16.82 153 SER B O 1
ATOM 4069 N N . ALA D 3 154 ? 49.640 59.310 1.135 1.00 15.88 154 ALA B N 1
ATOM 4070 C CA . ALA D 3 154 ? 49.228 57.999 1.665 1.00 14.26 154 ALA B CA 1
ATOM 4071 C C . ALA D 3 154 ? 47.731 57.832 1.454 1.00 13.61 154 ALA B C 1
ATOM 4072 O O . ALA D 3 154 ? 47.004 58.790 1.309 1.00 12.65 154 ALA B O 1
ATOM 4074 N N . ILE D 3 155 ? 47.300 56.580 1.433 1.00 12.34 155 ILE B N 1
ATOM 4075 C CA . ILE D 3 155 ? 45.910 56.242 1.355 1.00 12.11 155 ILE B CA 1
ATOM 4076 C C . ILE D 3 155 ? 45.504 55.509 2.610 1.00 12.79 155 ILE B C 1
ATOM 4077 O O . ILE D 3 155 ? 46.166 54.544 2.994 1.00 13.41 155 ILE B O 1
ATOM 4082 N N . LEU D 3 156 ? 44.412 55.978 3.204 1.00 12.45 156 LEU B N 1
ATOM 4083 C CA . LEU D 3 156 ? 43.704 55.304 4.295 1.00 12.54 156 LEU B CA 1
ATOM 4084 C C . LEU D 3 156 ? 42.498 54.633 3.674 1.00 12.58 156 LEU B C 1
ATOM 4085 O O . LEU D 3 156 ? 41.734 55.275 2.973 1.00 12.03 156 LEU B O 1
ATOM 4090 N N . ILE D 3 157 ? 42.340 53.351 3.943 1.00 12.43 157 ILE B N 1
ATOM 4091 C CA . ILE D 3 157 ? 41.234 52.577 3.380 1.00 12.58 157 ILE B CA 1
ATOM 4092 C C . ILE D 3 157 ? 40.499 51.907 4.500 1.00 12.75 157 ILE B C 1
ATOM 4093 O O . ILE D 3 157 ? 41.102 51.235 5.333 1.00 13.49 157 ILE B O 1
ATOM 4098 N N . THR D 3 158 ? 39.194 52.108 4.535 1.00 11.49 158 THR B N 1
ATOM 4099 C CA . THR D 3 158 ? 38.337 51.387 5.450 1.00 13.52 158 THR B CA 1
ATOM 4100 C C . THR D 3 158 ? 37.534 50.427 4.590 1.00 12.87 158 THR B C 1
ATOM 4101 O O . THR D 3 158 ? 37.106 50.785 3.488 1.00 12.60 158 THR B O 1
ATOM 4105 N N . VAL D 3 159 ? 37.380 49.207 5.078 1.00 12.27 159 VAL B N 1
ATOM 4106 C CA . VAL D 3 159 ? 36.684 48.164 4.329 1.00 12.69 159 VAL B CA 1
ATOM 4107 C C . VAL D 3 159 ? 35.582 47.519 5.166 1.00 12.71 159 VAL B C 1
ATOM 4108 O O . VAL D 3 159 ? 35.768 47.261 6.353 1.00 13.13 159 VAL B O 1
ATOM 4112 N N . LYS D 3 160 ? 34.422 47.340 4.563 1.00 10.87 160 LYS B N 1
ATOM 4113 C CA . LYS D 3 160 ? 33.279 46.698 5.193 1.00 10.19 160 LYS B CA 1
ATOM 4114 C C . LYS D 3 160 ? 32.675 45.743 4.182 1.00 10.36 160 LYS B C 1
ATOM 4115 O O . LYS D 3 160 ? 32.738 45.959 2.978 1.00 10.27 160 LYS B O 1
ATOM 4121 N N . ARG D 3 161 ? 32.060 44.698 4.693 1.00 10.08 161 ARG B N 1
ATOM 4122 C CA . ARG D 3 161 ? 31.382 43.720 3.901 1.00 10.47 161 ARG B CA 1
ATOM 4123 C C . ARG D 3 161 ? 29.980 44.278 3.649 1.00 9.51 161 ARG B C 1
ATOM 4124 O O . ARG D 3 161 ? 29.843 45.229 2.872 1.00 10.43 161 ARG B O 1
ATOM 4132 N N . LYS D 3 162 ? 28.961 43.765 4.333 1.00 10.26 162 LYS B N 1
ATOM 4133 C CA . LYS D 3 162 ? 27.685 44.461 4.313 1.00 10.03 162 LYS B CA 1
ATOM 4134 C C . LYS D 3 162 ? 27.824 45.734 5.098 1.00 10.44 162 LYS B C 1
ATOM 4135 O O . LYS D 3 162 ? 28.536 45.775 6.101 1.00 9.32 162 LYS B O 1
ATOM 4141 N N . VAL D 3 163 ? 27.150 46.773 4.627 1.00 8.86 163 VAL B N 1
ATOM 4142 C CA . VAL D 3 163 ? 27.398 48.122 5.119 1.00 9.41 163 VAL B CA 1
ATOM 4143 C C . VAL D 3 163 ? 26.313 48.639 6.055 1.00 9.31 163 VAL B C 1
ATOM 4144 O O . VAL D 3 163 ? 26.623 49.251 7.042 1.00 9.26 163 VAL B O 1
ATOM 4148 N N . ARG D 3 164 ? 25.049 48.358 5.738 1.00 8.84 164 ARG B N 1
ATOM 4149 C CA . ARG D 3 164 ? 23.902 48.884 6.470 1.00 8.75 164 ARG B CA 1
ATOM 4150 C C . ARG D 3 164 ? 24.099 50.387 6.681 1.00 9.37 164 ARG B C 1
ATOM 4151 O O . ARG D 3 164 ? 24.464 51.114 5.742 1.00 9.77 164 ARG B O 1
ATOM 4159 N N . GLU D 3 165 ? 23.901 50.855 7.901 1.00 8.85 165 GLU B N 1
ATOM 4160 C CA . GLU D 3 165 ? 24.092 52.281 8.208 1.00 9.07 165 GLU B CA 1
ATOM 4161 C C . GLU D 3 165 ? 25.524 52.583 8.637 1.00 9.61 165 GLU B C 1
ATOM 4162 O O . GLU D 3 165 ? 25.892 53.729 8.937 1.00 8.65 165 GLU B O 1
ATOM 4168 N N . ARG D 3 166 ? 26.341 51.531 8.734 1.00 8.92 166 ARG B N 1
ATOM 4169 C CA . ARG D 3 166 ? 27.669 51.648 9.274 1.00 9.51 166 ARG B CA 1
ATOM 4170 C C . ARG D 3 166 ? 28.671 52.447 8.462 1.00 9.06 166 ARG B C 1
ATOM 4171 O O . ARG D 3 166 ? 29.756 52.788 8.931 1.00 9.27 166 ARG B O 1
ATOM 4179 N N . TRP D 3 167 ? 28.288 52.794 7.230 1.00 8.23 167 TRP B N 1
ATOM 4180 C CA . TRP D 3 167 ? 29.091 53.711 6.427 1.00 8.74 167 TRP B CA 1
ATOM 4181 C C . TRP D 3 167 ? 29.322 55.041 7.153 1.00 8.32 167 TRP B C 1
ATOM 4182 O O . TRP D 3 167 ? 30.354 55.681 6.974 1.00 9.44 167 TRP B O 1
ATOM 4193 N N . ARG D 3 168 ? 28.372 55.449 7.993 1.00 8.65 168 ARG B N 1
ATOM 4194 C CA . ARG D 3 168 ? 28.607 56.680 8.762 1.00 9.22 168 ARG B CA 1
ATOM 4195 C C . ARG D 3 168 ? 29.819 56.583 9.677 1.00 9.33 168 ARG B C 1
ATOM 4196 O O . ARG D 3 168 ? 30.425 57.594 10.009 1.00 8.76 168 ARG B O 1
ATOM 4204 N N . GLU D 3 169 ? 30.215 55.363 10.056 1.00 9.19 169 GLU B N 1
ATOM 4205 C CA . GLU D 3 169 ? 31.444 55.172 10.841 1.00 9.31 169 GLU B CA 1
ATOM 4206 C C . GLU D 3 169 ? 32.647 55.651 10.082 1.00 9.42 169 GLU B C 1
ATOM 4207 O O . GLU D 3 169 ? 33.561 56.223 10.651 1.00 10.14 169 GLU B O 1
ATOM 4213 N N . ALA D 3 170 ? 32.628 55.452 8.770 1.00 8.99 170 ALA B N 1
ATOM 4214 C CA . ALA D 3 170 ? 33.723 55.873 7.932 1.00 9.46 170 ALA B CA 1
ATOM 4215 C C . ALA D 3 170 ? 33.754 57.396 7.833 1.00 9.60 170 ALA B C 1
ATOM 4216 O O . ALA D 3 170 ? 34.815 57.986 7.875 1.00 10.00 170 ALA B O 1
ATOM 4218 N N . VAL D 3 171 ? 32.583 58.018 7.707 1.00 9.68 171 VAL B N 1
ATOM 4219 C CA . VAL D 3 171 ? 32.486 59.476 7.789 1.00 9.87 171 VAL B CA 1
ATOM 4220 C C . VAL D 3 171 ? 33.071 60.002 9.106 1.00 10.20 171 VAL B C 1
ATOM 4221 O O . VAL D 3 171 ? 33.839 60.973 9.119 1.00 10.82 171 VAL B O 1
ATOM 4225 N N . GLY D 3 172 ? 32.716 59.350 10.213 1.00 10.63 172 GLY B N 1
ATOM 4226 C CA . GLY D 3 172 ? 33.205 59.751 11.514 1.00 11.46 172 GLY B CA 1
ATOM 4227 C C . GLY D 3 172 ? 34.702 59.597 11.597 1.00 11.36 172 GLY B C 1
ATOM 4228 O O . GLY D 3 172 ? 35.387 60.494 12.062 1.00 10.70 172 GLY B O 1
ATOM 4229 N N . GLU D 3 173 ? 35.238 58.455 11.155 1.00 10.46 173 GLU B N 1
ATOM 4230 C CA . GLU D 3 173 ? 36.678 58.244 11.185 1.00 10.63 173 GLU B CA 1
ATOM 4231 C C . GLU D 3 173 ? 37.379 59.292 10.338 1.00 10.57 173 GLU B C 1
ATOM 4232 O O . GLU D 3 173 ? 38.338 59.918 10.745 1.00 10.18 173 GLU B O 1
ATOM 4238 N N . ALA D 3 174 ? 36.842 59.545 9.162 1.00 10.82 174 ALA B N 1
ATOM 4239 C CA . ALA D 3 174 ? 37.455 60.516 8.272 1.00 11.94 174 ALA B CA 1
ATOM 4240 C C . ALA D 3 174 ? 37.464 61.903 8.908 1.00 10.83 174 ALA B C 1
ATOM 4241 O O . ALA D 3 174 ? 38.427 62.666 8.764 1.00 12.88 174 ALA B O 1
ATOM 4243 N N . GLN D 3 175 ? 36.375 62.248 9.590 1.00 11.09 175 GLN B N 1
ATOM 4244 C CA . GLN D 3 175 ? 36.275 63.547 10.225 1.00 11.32 175 GLN B CA 1
ATOM 4245 C C . GLN D 3 175 ? 37.320 63.665 11.318 1.00 11.00 175 GLN B C 1
ATOM 4246 O O . GLN D 3 175 ? 38.013 64.664 11.426 1.00 9.94 175 GLN B O 1
ATOM 4252 N N . ILE D 3 176 ? 37.406 62.646 12.163 1.00 10.24 176 ILE B N 1
ATOM 4253 C CA . ILE D 3 176 ? 38.398 62.693 13.229 1.00 10.89 176 ILE B CA 1
ATOM 4254 C C . ILE D 3 176 ? 39.821 62.884 12.673 1.00 10.81 176 ILE B C 1
ATOM 4255 O O . ILE D 3 176 ? 40.622 63.721 13.158 1.00 12.37 176 ILE B O 1
ATOM 4260 N N . LEU D 3 177 ? 40.129 62.119 11.631 1.00 11.16 177 LEU B N 1
ATOM 4261 C CA . LEU D 3 177 ? 41.439 62.188 10.993 1.00 11.72 177 LEU B CA 1
ATOM 4262 C C . LEU D 3 177 ? 41.639 63.523 10.287 1.00 12.35 177 LEU B C 1
ATOM 4263 O O . LEU D 3 177 ? 42.719 64.096 10.371 1.00 13.31 177 LEU B O 1
ATOM 4268 N N . ARG D 3 178 ? 40.627 64.019 9.592 1.00 13.01 178 ARG B N 1
ATOM 4269 C CA . ARG D 3 178 ? 40.763 65.307 8.876 1.00 13.92 178 ARG B CA 1
ATOM 4270 C C . ARG D 3 178 ? 40.919 66.429 9.890 1.00 14.52 178 ARG B C 1
ATOM 4271 O O . ARG D 3 178 ? 41.688 67.366 9.679 1.00 12.99 178 ARG B O 1
ATOM 4279 N N . ASN D 3 179 ? 40.215 66.304 11.005 1.00 14.28 179 ASN B N 1
ATOM 4280 C CA . ASN D 3 179 ? 40.283 67.323 12.021 1.00 15.61 179 ASN B CA 1
ATOM 4281 C C . ASN D 3 179 ? 41.710 67.445 12.513 1.00 15.14 179 ASN B C 1
ATOM 4282 O O . ASN D 3 179 ? 42.198 68.556 12.785 1.00 16.39 179 ASN B O 1
ATOM 4287 N N . LYS D 3 180 ? 42.370 66.307 12.653 1.00 15.20 180 LYS B N 1
ATOM 4288 C CA . LYS D 3 180 ? 43.728 66.251 13.169 1.00 16.21 180 LYS B CA 1
ATOM 4289 C C . LYS D 3 180 ? 44.770 66.561 12.122 1.00 16.15 180 LYS B C 1
ATOM 4290 O O . LYS D 3 180 ? 45.699 67.357 12.369 1.00 16.25 180 LYS B O 1
ATOM 4296 N N . PHE D 3 181 ? 44.650 65.899 10.980 1.00 15.28 181 PHE B N 1
ATOM 4297 C CA . PHE D 3 181 ? 45.710 65.887 9.990 1.00 15.80 181 PHE B CA 1
ATOM 4298 C C . PHE D 3 181 ? 45.478 66.783 8.790 1.00 16.04 181 PHE B C 1
ATOM 4299 O O . PHE D 3 181 ? 46.391 66.947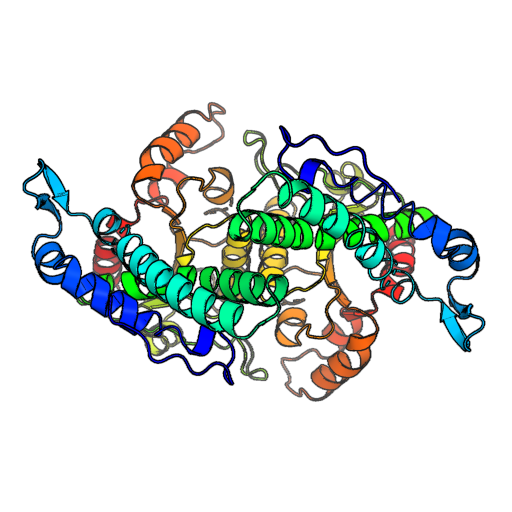 7.960 1.00 17.45 181 PHE B O 1
ATOM 4307 N N . GLY D 3 182 ? 44.290 67.349 8.701 1.00 15.52 182 GLY B N 1
ATOM 4308 C CA . GLY D 3 182 ? 43.949 68.261 7.662 1.00 16.66 182 GLY B CA 1
ATOM 4309 C C . GLY D 3 182 ? 43.219 67.574 6.546 1.00 16.95 182 GLY B C 1
ATOM 4310 O O . GLY D 3 182 ? 43.069 66.326 6.513 1.00 16.52 182 GLY B O 1
ATOM 4311 N N . ASP D 3 183 ? 42.731 68.395 5.637 1.00 17.42 183 ASP B N 1
ATOM 4312 C CA . ASP D 3 183 ? 41.832 67.960 4.610 1.00 19.36 183 ASP B CA 1
ATOM 4313 C C . ASP D 3 183 ? 42.579 67.343 3.411 1.00 19.00 183 ASP B C 1
ATOM 4314 O O . ASP D 3 183 ? 41.956 66.993 2.411 1.00 22.28 183 ASP B O 1
ATOM 4319 N N . GLU D 3 184 ? 43.885 67.165 3.530 1.00 18.81 184 GLU B N 1
ATOM 4320 C CA . GLU D 3 184 ? 44.701 66.631 2.450 1.00 19.02 184 GLU B CA 1
ATOM 4321 C C . GLU D 3 184 ? 44.827 65.109 2.514 1.00 17.52 184 GLU B C 1
ATOM 4322 O O . GLU D 3 184 ? 45.413 64.480 1.622 1.00 16.27 184 GLU B O 1
ATOM 4328 N N . ILE D 3 185 ? 44.277 64.516 3.565 1.00 15.42 185 ILE B N 1
ATOM 4329 C CA . ILE D 3 185 ? 44.320 63.072 3.667 1.00 14.92 185 ILE B CA 1
ATOM 4330 C C . ILE D 3 185 ? 43.501 62.483 2.520 1.00 14.23 185 ILE B C 1
ATOM 4331 O O . ILE D 3 185 ? 42.613 63.123 1.936 1.00 13.66 185 ILE B O 1
ATOM 4336 N N . ASN D 3 186 ? 43.785 61.219 2.244 1.00 11.95 186 ASN B N 1
ATOM 4337 C CA . ASN D 3 186 ? 43.080 60.452 1.249 1.00 12.32 186 ASN B CA 1
ATOM 4338 C C . ASN D 3 186 ? 42.454 59.278 1.957 1.00 11.79 186 ASN B C 1
ATOM 4339 O O . ASN D 3 186 ? 43.149 58.449 2.487 1.00 13.62 186 ASN B O 1
ATOM 4344 N N . PHE D 3 187 ? 41.142 59.253 1.971 1.00 11.86 187 PHE B N 1
ATOM 4345 C CA . PHE D 3 187 ? 40.387 58.271 2.728 1.00 12.47 187 PHE B CA 1
ATOM 4346 C C . PHE D 3 187 ? 39.429 57.600 1.753 1.00 11.72 187 PHE B C 1
ATOM 4347 O O . PHE D 3 187 ? 38.552 58.252 1.188 1.00 11.19 187 PHE B O 1
ATOM 4355 N N . TRP D 3 188 ? 39.607 56.299 1.548 1.00 11.69 188 TRP B N 1
ATOM 4356 C CA . TRP D 3 188 ? 38.808 55.570 0.573 1.00 11.01 188 TRP B CA 1
ATOM 4357 C C . TRP D 3 188 ? 37.971 54.565 1.317 1.00 11.74 188 TRP B C 1
ATOM 4358 O O . TRP D 3 188 ? 38.455 53.951 2.274 1.00 11.50 188 TRP B O 1
ATOM 4369 N N . PHE D 3 189 ? 36.732 54.431 0.896 1.00 10.25 189 PHE B N 1
ATOM 4370 C CA . PHE D 3 189 ? 35.812 53.485 1.526 1.00 11.07 189 PHE B CA 1
ATOM 4371 C C . PHE D 3 189 ? 35.564 52.342 0.590 1.00 10.70 189 PHE B C 1
ATOM 4372 O O . PHE D 3 189 ? 35.264 52.564 -0.555 1.00 9.92 189 PHE B O 1
ATOM 4380 N N . VAL D 3 190 ? 35.650 51.126 1.109 1.00 10.00 190 VAL B N 1
ATOM 4381 C CA . VAL D 3 190 ? 35.313 49.940 0.362 1.00 10.72 190 VAL B CA 1
ATOM 4382 C C . VAL D 3 190 ? 34.164 49.242 1.044 1.00 11.24 190 VAL B C 1
ATOM 4383 O O . VAL D 3 190 ? 34.249 48.953 2.233 1.00 11.36 190 VAL B O 1
ATOM 4387 N N . GLY D 3 191 ? 33.085 49.013 0.320 1.00 11.19 191 GLY B N 1
ATOM 4388 C CA . GLY D 3 191 ? 31.988 48.172 0.812 1.00 11.90 191 GLY B CA 1
ATOM 4389 C C . GLY D 3 191 ? 31.856 46.985 -0.110 1.00 12.50 191 GLY B C 1
ATOM 4390 O O . GLY D 3 191 ? 32.313 47.011 -1.262 1.00 14.78 191 GLY B O 1
ATOM 4391 N N . PHE D 3 192 ? 31.256 45.928 0.374 1.00 11.75 192 PHE B N 1
ATOM 4392 C CA . PHE D 3 192 ? 31.111 44.721 -0.422 1.00 11.98 192 PHE B CA 1
ATOM 4393 C C . PHE D 3 192 ? 29.671 44.259 -0.279 1.00 12.56 192 PHE B C 1
ATOM 4394 O O . PHE D 3 192 ? 29.342 43.201 0.261 1.00 14.98 192 PHE B O 1
ATOM 4402 N N . ASP D 3 193 ? 28.798 45.109 -0.775 1.00 11.92 193 ASP B N 1
ATOM 4403 C CA . ASP D 3 193 ? 27.418 45.056 -0.451 1.00 11.91 193 ASP B CA 1
ATOM 4404 C C . ASP D 3 193 ? 26.599 45.433 -1.665 1.00 12.13 193 ASP B C 1
ATOM 4405 O O . ASP D 3 193 ? 26.689 46.550 -2.159 1.00 11.90 193 ASP B O 1
ATOM 4410 N N . GLU D 3 194 ? 25.782 44.494 -2.112 1.00 13.43 194 GLU B N 1
ATOM 4411 C CA . GLU D 3 194 ? 24.984 44.685 -3.300 1.00 14.44 194 GLU B CA 1
ATOM 4412 C C . GLU D 3 194 ? 23.883 45.707 -3.042 1.00 14.96 194 GLU B C 1
ATOM 4413 O O . GLU D 3 194 ? 23.334 46.270 -3.990 1.00 17.25 194 GLU B O 1
ATOM 4419 N N . GLU D 3 195 ? 23.580 45.995 -1.776 1.00 14.75 195 GLU B N 1
ATOM 4420 C CA . GLU D 3 195 ? 22.492 46.910 -1.442 1.00 15.93 195 GLU B CA 1
ATOM 4421 C C . GLU D 3 195 ? 22.993 48.280 -1.000 1.00 15.16 195 GLU B C 1
ATOM 4422 O O . GLU D 3 195 ? 22.255 49.081 -0.421 1.00 16.22 195 GLU B O 1
ATOM 4428 N N . PHE D 3 196 ? 24.249 48.528 -1.327 1.00 13.89 196 PHE B N 1
ATOM 4429 C CA . PHE D 3 196 ? 24.896 49.788 -1.015 1.00 13.13 196 PHE B CA 1
ATOM 4430 C C . PHE D 3 196 ? 24.083 50.909 -1.660 1.00 12.89 196 PHE B C 1
ATOM 4431 O O . PHE D 3 196 ? 23.714 50.836 -2.840 1.00 13.06 196 PHE B O 1
ATOM 4439 N N . THR D 3 197 ? 23.811 51.960 -0.893 1.00 12.94 197 THR B N 1
ATOM 4440 C CA . THR D 3 197 ? 22.869 52.964 -1.340 1.00 12.25 197 THR B CA 1
ATOM 4441 C C . THR D 3 197 ? 23.499 54.198 -1.930 1.00 11.97 197 THR B C 1
ATOM 4442 O O . THR D 3 197 ? 24.606 54.576 -1.571 1.00 11.56 197 THR B O 1
ATOM 4446 N N . ILE D 3 198 ? 22.742 54.843 -2.806 1.00 12.89 198 ILE B N 1
ATOM 4447 C CA . ILE D 3 198 ? 23.214 56.085 -3.432 1.00 13.47 198 ILE B CA 1
ATOM 4448 C C . ILE D 3 198 ? 23.446 57.170 -2.392 1.00 12.22 198 ILE B C 1
ATOM 4449 O O . ILE D 3 198 ? 24.426 57.903 -2.445 1.00 11.41 198 ILE B O 1
ATOM 4454 N N . TYR D 3 199 ? 22.531 57.292 -1.452 1.00 11.80 199 TYR B N 1
ATOM 4455 C CA . TYR D 3 199 ? 22.698 58.348 -0.466 1.00 11.37 199 TYR B CA 1
ATOM 4456 C C . TYR D 3 199 ? 23.995 58.175 0.291 1.00 11.43 199 TYR B C 1
ATOM 4457 O O . TYR D 3 199 ? 24.709 59.138 0.532 1.00 11.31 199 TYR B O 1
ATOM 4466 N N . SER D 3 200 ? 24.303 56.937 0.681 1.00 10.77 200 SER B N 1
ATOM 4467 C CA . SER D 3 200 ? 25.531 56.705 1.436 1.00 10.77 200 SER B CA 1
ATOM 4468 C C . SER D 3 200 ? 26.760 57.113 0.614 1.00 10.65 200 SER B C 1
ATOM 4469 O O . SER D 3 200 ? 27.719 57.697 1.118 1.00 10.86 200 SER B O 1
ATOM 4472 N N . ALA D 3 201 ? 26.734 56.816 -0.670 1.00 10.24 201 ALA B N 1
ATOM 4473 C CA . ALA D 3 201 ? 27.854 57.149 -1.530 1.00 9.82 201 ALA B CA 1
ATOM 4474 C C . ALA D 3 201 ? 28.027 58.678 -1.610 1.00 10.48 201 ALA B C 1
ATOM 4475 O O . ALA D 3 201 ? 29.096 59.232 -1.366 1.00 11.18 201 ALA B O 1
ATOM 4477 N N . ILE D 3 202 ? 26.943 59.359 -1.888 1.00 11.06 202 ILE B N 1
ATOM 4478 C CA . ILE D 3 202 ? 26.996 60.802 -2.094 1.00 11.00 202 ILE B CA 1
ATOM 4479 C C . ILE D 3 202 ? 27.329 61.486 -0.784 1.00 10.44 202 ILE B C 1
ATOM 4480 O O . ILE D 3 202 ? 28.199 62.342 -0.734 1.00 10.84 202 ILE B O 1
ATOM 4485 N N . ALA D 3 203 ? 26.658 61.088 0.286 1.00 11.05 203 ALA B N 1
ATOM 4486 C CA . ALA D 3 203 ? 26.966 61.630 1.607 1.00 10.48 203 ALA B CA 1
ATOM 4487 C C . ALA D 3 203 ? 28.414 61.449 2.007 1.00 10.51 203 ALA B C 1
ATOM 4488 O O . ALA D 3 203 ? 29.035 62.363 2.512 1.00 10.06 203 ALA B O 1
ATOM 4506 N N . LEU D 3 205 ? 30.997 61.006 -0.036 1.00 10.32 205 LEU B N 1
ATOM 4507 C CA . LEU D 3 205 ? 31.847 61.765 -0.955 1.00 10.48 205 LEU B CA 1
ATOM 4508 C C . LEU D 3 205 ? 31.813 63.264 -0.701 1.00 12.24 205 LEU B C 1
ATOM 4509 O O . LEU D 3 205 ? 32.774 63.991 -1.028 1.00 12.97 205 LEU B O 1
ATOM 4514 N N . ASP D 3 206 ? 30.711 63.710 -0.122 1.00 11.45 206 ASP B N 1
ATOM 4515 C CA . ASP D 3 206 ? 30.559 65.109 0.297 1.00 12.62 206 ASP B CA 1
ATOM 4516 C C . ASP D 3 206 ? 31.059 65.406 1.711 1.00 13.01 206 ASP B C 1
ATOM 4517 O O . ASP D 3 206 ? 31.096 66.589 2.140 1.00 13.63 206 ASP B O 1
ATOM 4522 N N . ASN D 3 207 ? 31.458 64.369 2.442 1.00 12.72 207 ASN B N 1
ATOM 4523 C CA . ASN D 3 207 ? 31.814 64.502 3.842 1.00 12.06 207 ASN B CA 1
ATOM 4524 C C . ASN D 3 207 ? 33.060 63.755 4.241 1.00 13.06 207 ASN B C 1
ATOM 4525 O O . ASN D 3 207 ? 33.117 63.167 5.281 1.00 14.21 207 ASN B O 1
ATOM 4530 N N . GLY D 3 208 ? 34.093 63.844 3.424 1.00 12.96 208 GLY B N 1
ATOM 4531 C CA . GLY D 3 208 ? 35.419 63.465 3.896 1.00 13.51 208 GLY B CA 1
ATOM 4532 C C . GLY D 3 208 ? 35.951 62.157 3.353 1.00 12.48 208 GLY B C 1
ATOM 4533 O O . GLY D 3 208 ? 37.067 61.803 3.652 1.00 12.94 208 GLY B O 1
ATOM 4534 N N . ILE D 3 209 ? 35.179 61.478 2.510 1.00 11.54 209 ILE B N 1
ATOM 4535 C CA . ILE D 3 209 ? 35.618 60.270 1.886 1.00 11.46 209 ILE B CA 1
ATOM 4536 C C . ILE D 3 209 ? 35.906 60.642 0.445 1.00 11.36 209 ILE B C 1
ATOM 4537 O O . ILE D 3 209 ? 35.076 61.257 -0.215 1.00 11.52 209 ILE B O 1
ATOM 4542 N N . ASP D 3 210 ? 37.097 60.298 -0.001 1.00 10.45 210 ASP B N 1
ATOM 4543 C CA . ASP D 3 210 ? 37.578 60.684 -1.339 1.00 10.97 210 ASP B CA 1
ATOM 4544 C C . ASP D 3 210 ? 37.099 59.820 -2.474 1.00 10.87 210 ASP B C 1
ATOM 4545 O O . ASP D 3 210 ? 36.882 60.306 -3.610 1.00 11.89 210 ASP B O 1
ATOM 4550 N N . ARG D 3 211 ? 36.952 58.530 -2.172 1.00 11.38 211 ARG B N 1
ATOM 4551 C CA . ARG D 3 211 ? 36.494 57.542 -3.101 1.00 10.59 211 ARG B CA 1
ATOM 4552 C C . ARG D 3 211 ? 35.663 56.493 -2.407 1.00 10.16 211 ARG B C 1
ATOM 4553 O O . ARG D 3 211 ? 35.917 56.131 -1.274 1.00 9.86 211 ARG B O 1
ATOM 4561 N N . VAL D 3 212 ? 34.686 55.991 -3.136 1.00 10.43 212 VAL B N 1
ATOM 4562 C CA . VAL D 3 212 ? 33.840 54.921 -2.652 1.00 10.55 212 VAL B CA 1
ATOM 4563 C C . VAL D 3 212 ? 33.923 53.781 -3.626 1.00 11.06 212 VAL B C 1
ATOM 4564 O O . VAL D 3 212 ? 33.649 53.947 -4.809 1.00 11.36 212 VAL B O 1
ATOM 4568 N N . TYR D 3 213 ? 34.293 52.618 -3.112 1.00 11.06 213 TYR B N 1
ATOM 4569 C CA . TYR D 3 213 ? 34.391 51.403 -3.896 1.00 10.63 213 TYR B CA 1
ATOM 4570 C C . TYR D 3 213 ? 33.246 50.512 -3.562 1.00 10.78 213 TYR B C 1
ATOM 4571 O O . TYR D 3 213 ? 32.919 50.354 -2.379 1.00 10.68 213 TYR B O 1
ATOM 4580 N N . VAL D 3 214 ? 32.641 49.918 -4.589 1.00 10.37 214 VAL B N 1
ATOM 4581 C CA . VAL D 3 214 ? 31.457 49.115 -4.388 1.00 11.90 214 VAL B CA 1
ATOM 4582 C C . VAL D 3 214 ? 31.705 47.742 -5.017 1.00 11.12 214 VAL B C 1
ATOM 4583 O O . VAL D 3 214 ? 32.444 47.606 -5.997 1.00 11.12 214 VAL B O 1
ATOM 4587 N N . ILE D 3 215 ? 31.060 46.728 -4.470 1.00 11.32 215 ILE B N 1
ATOM 4588 C CA . ILE D 3 215 ? 31.123 45.419 -5.069 1.00 12.10 215 ILE B CA 1
ATOM 4589 C C . ILE D 3 215 ? 30.711 45.565 -6.535 1.00 11.63 215 ILE B C 1
ATOM 4590 O O . ILE D 3 215 ? 29.785 46.301 -6.853 1.00 11.06 215 ILE B O 1
ATOM 4595 N N . ASP D 3 216 ? 31.431 44.876 -7.403 1.00 12.28 216 ASP B N 1
ATOM 4596 C CA . ASP D 3 216 ? 31.342 45.184 -8.807 1.00 12.38 216 ASP B CA 1
ATOM 4597 C C . ASP D 3 216 ? 29.921 45.105 -9.293 1.00 12.47 216 ASP B C 1
ATOM 4598 O O . ASP D 3 216 ? 29.499 45.900 -10.136 1.00 12.35 216 ASP B O 1
ATOM 4603 N N . GLY D 3 217 ? 29.182 44.114 -8.801 1.00 11.95 217 GLY B N 1
ATOM 4604 C CA . GLY D 3 217 ? 27.806 43.896 -9.251 1.00 13.13 217 GLY B CA 1
ATOM 4605 C C . GLY D 3 217 ? 26.820 45.009 -8.940 1.00 13.71 217 GLY B C 1
ATOM 4606 O O . GLY D 3 217 ? 25.711 45.033 -9.467 1.00 15.62 217 GLY B O 1
ATOM 4607 N N . ARG D 3 218 ? 27.208 45.927 -8.066 1.00 12.37 218 ARG B N 1
ATOM 4608 C CA . ARG D 3 218 ? 26.357 47.044 -7.718 1.00 13.27 218 ARG B CA 1
ATOM 4609 C C . ARG D 3 218 ? 26.703 48.292 -8.499 1.00 13.02 218 ARG B C 1
ATOM 4610 O O . ARG D 3 218 ? 25.937 49.264 -8.489 1.00 13.08 218 ARG B O 1
ATOM 4618 N N . TYR D 3 219 ? 27.880 48.302 -9.124 1.00 12.90 219 TYR B N 1
ATOM 4619 C CA . TYR D 3 219 ? 28.405 49.523 -9.715 1.00 13.98 219 TYR B CA 1
ATOM 4620 C C . TYR D 3 219 ? 27.468 50.098 -10.786 1.00 14.21 219 TYR B C 1
ATOM 4621 O O . TYR D 3 219 ? 27.118 51.276 -10.762 1.00 14.55 219 TYR B O 1
ATOM 4630 N N . ASP D 3 220 ? 27.080 49.272 -11.743 1.00 15.27 220 ASP B N 1
ATOM 4631 C CA . ASP D 3 220 ? 26.306 49.780 -12.878 1.00 15.73 220 ASP B CA 1
ATOM 4632 C C . ASP D 3 220 ? 24.987 50.398 -12.423 1.00 15.79 220 ASP B C 1
ATOM 4633 O O . ASP D 3 220 ? 24.639 51.504 -12.827 1.00 16.27 220 ASP B O 1
ATOM 4638 N N . SER D 3 221 ? 24.255 49.664 -11.594 1.00 15.29 221 SER B N 1
ATOM 4639 C CA . SER D 3 221 ? 22.959 50.127 -11.115 1.00 15.86 221 SER B CA 1
ATOM 4640 C C . SER D 3 221 ? 23.104 51.393 -10.273 1.00 15.86 221 SER B C 1
ATOM 4641 O O . SER D 3 221 ? 22.278 52.307 -10.369 1.00 16.81 221 SER B O 1
ATOM 4644 N N . LEU D 3 222 ? 24.169 51.475 -9.477 1.00 15.61 222 LEU B N 1
ATOM 4645 C CA . LEU D 3 222 ? 24.403 52.648 -8.646 1.00 15.79 222 LEU B CA 1
ATOM 4646 C C . LEU D 3 222 ? 24.651 53.880 -9.504 1.00 15.65 222 LEU B C 1
ATOM 4647 O O . LEU D 3 222 ? 24.081 54.942 -9.289 1.00 16.56 222 LEU B O 1
ATOM 4652 N N . ILE D 3 223 ? 25.519 53.728 -10.490 1.00 15.57 223 ILE B N 1
ATOM 4653 C CA . ILE D 3 223 ? 25.811 54.799 -11.435 1.00 16.38 223 ILE B CA 1
ATOM 4654 C C . ILE D 3 223 ? 24.564 55.200 -12.219 1.00 17.31 223 ILE B C 1
ATOM 4655 O O . ILE D 3 223 ? 24.305 56.382 -12.417 1.00 16.37 223 ILE B O 1
ATOM 4660 N N . GLU D 3 224 ? 23.750 54.230 -12.612 1.00 17.91 224 GLU B N 1
ATOM 4661 C CA . GLU D 3 224 ? 22.485 54.581 -13.261 1.00 18.75 224 GLU B CA 1
ATOM 4662 C C . GLU D 3 224 ? 21.563 55.393 -12.352 1.00 18.18 224 GLU B C 1
ATOM 4663 O O . GLU D 3 224 ? 20.916 56.324 -12.805 1.00 18.40 224 GLU B O 1
ATOM 4669 N N . GLU D 3 225 ? 21.556 55.100 -11.060 1.00 17.96 225 GLU B N 1
ATOM 4670 C CA . GLU D 3 225 ? 20.749 55.902 -10.146 1.00 18.62 225 GLU B CA 1
ATOM 4671 C C . GLU D 3 225 ? 21.246 57.320 -10.049 1.00 19.32 225 GLU B C 1
ATOM 4672 O O . GLU D 3 225 ? 20.443 58.256 -9.924 1.00 19.35 225 GLU B O 1
ATOM 4678 N N . ILE D 3 226 ? 22.571 57.466 -10.056 1.00 19.36 226 ILE B N 1
ATOM 4679 C CA . ILE D 3 226 ? 23.206 58.764 -9.963 1.00 20.45 226 ILE B CA 1
ATOM 4680 C C . ILE D 3 226 ? 22.849 59.563 -11.208 1.00 21.40 226 ILE B C 1
ATOM 4681 O O . ILE D 3 226 ? 22.484 60.730 -11.115 1.00 21.46 226 ILE B O 1
ATOM 4686 N N . LYS D 3 227 ? 22.930 58.911 -12.358 1.00 21.69 227 LYS B N 1
ATOM 4687 C CA . LYS D 3 227 ? 22.643 59.572 -13.639 1.00 23.48 227 LYS B CA 1
ATOM 4688 C C . LYS D 3 227 ? 21.196 60.068 -13.759 1.00 24.66 227 LYS B C 1
ATOM 4689 O O . LYS D 3 227 ? 20.919 60.997 -14.524 1.00 25.50 227 LYS B O 1
ATOM 4695 N N . ARG D 3 228 ? 20.282 59.462 -13.006 1.00 25.87 228 ARG B N 1
ATOM 4696 C CA . ARG D 3 228 ? 18.879 59.884 -12.993 1.00 27.23 228 ARG B CA 1
ATOM 4697 C C . ARG D 3 228 ? 18.654 61.191 -12.256 1.00 27.18 228 ARG B C 1
ATOM 4698 O O . ARG D 3 228 ? 17.622 61.836 -12.464 1.00 28.14 228 ARG B O 1
ATOM 4706 N N . ILE D 3 229 ? 19.594 61.581 -11.401 1.00 27.00 229 ILE B N 1
ATOM 4707 C CA . ILE D 3 229 ? 19.510 62.860 -10.699 1.00 26.69 229 ILE B CA 1
ATOM 4708 C C . ILE D 3 229 ? 19.901 64.031 -11.612 1.00 27.08 229 ILE B C 1
ATOM 4709 O O . ILE D 3 229 ? 20.877 63.945 -12.357 1.00 27.32 229 ILE B O 1
ATOM 4714 N N . SER D 3 230 ? 19.152 65.125 -11.510 1.00 26.64 230 SER B N 1
ATOM 4715 C CA . SER D 3 230 ? 19.438 66.369 -12.237 1.00 26.52 230 SER B CA 1
ATOM 4716 C C . SER D 3 230 ? 19.197 67.576 -11.322 1.00 25.52 230 SER B C 1
ATOM 4717 O O . SER D 3 230 ? 18.094 67.816 -10.853 1.00 25.17 230 SER B O 1
ATOM 4720 N N . ASP D 3 231 ? 20.265 68.300 -11.033 1.00 24.18 231 ASP B N 1
ATOM 4721 C CA . ASP D 3 231 ? 20.185 69.442 -10.140 1.00 23.38 231 ASP B CA 1
ATOM 4722 C C . ASP D 3 231 ? 21.471 70.245 -10.299 1.00 22.71 231 ASP B C 1
ATOM 4723 O O . ASP D 3 231 ? 22.571 69.689 -10.261 1.00 21.18 231 ASP B O 1
ATOM 4728 N N . PRO D 3 232 ? 21.341 71.564 -10.475 1.00 22.42 232 PRO B N 1
ATOM 4729 C CA . PRO D 3 232 ? 22.540 72.405 -10.557 1.00 22.69 232 PRO B CA 1
ATOM 4730 C C . PRO D 3 232 ? 23.547 72.232 -9.422 1.00 23.00 232 PRO B C 1
ATOM 4731 O O . PRO D 3 232 ? 24.722 72.470 -9.642 1.00 23.18 232 PRO B O 1
ATOM 4735 N N . ASN D 3 233 ? 23.097 71.828 -8.234 1.00 23.40 233 ASN B N 1
ATOM 4736 C CA . ASN D 3 233 ? 23.992 71.583 -7.102 1.00 23.73 233 ASN B CA 1
ATOM 4737 C C . ASN D 3 233 ? 24.496 70.161 -7.044 1.00 23.02 233 ASN B C 1
ATOM 4738 O O . ASN D 3 233 ? 25.274 69.807 -6.130 1.00 24.57 233 ASN B O 1
ATOM 4743 N N . PHE D 3 234 ? 24.026 69.325 -7.971 1.00 22.00 234 PHE B N 1
ATOM 4744 C CA . PHE D 3 234 ? 24.472 67.937 -8.030 1.00 21.53 234 PHE B CA 1
ATOM 4745 C C . PHE D 3 234 ? 25.549 67.807 -9.100 1.00 20.60 234 PHE B C 1
ATOM 4746 O O . PHE D 3 234 ? 25.291 67.837 -10.292 1.00 20.01 234 PHE B O 1
ATOM 4754 N N . ASN D 3 235 ? 26.778 67.689 -8.628 1.00 20.30 235 ASN B N 1
ATOM 4755 C CA . ASN D 3 235 ? 27.915 67.553 -9.505 1.00 19.45 235 ASN B CA 1
ATOM 4756 C C . ASN D 3 235 ? 28.014 66.075 -9.863 1.00 18.53 235 ASN B C 1
ATOM 4757 O O . ASN D 3 235 ? 28.818 65.361 -9.306 1.00 17.63 235 ASN B O 1
ATOM 4762 N N . GLU D 3 236 ? 27.191 65.637 -10.803 1.00 18.44 236 GLU B N 1
ATOM 4763 C CA . GLU D 3 236 ? 27.116 64.228 -11.174 1.00 18.76 236 GLU B CA 1
ATOM 4764 C C . GLU D 3 236 ? 28.496 63.626 -11.459 1.00 16.87 236 GLU B C 1
ATOM 4765 O O . GLU D 3 236 ? 28.813 62.527 -11.021 1.00 15.41 236 GLU B O 1
ATOM 4771 N N . ASP D 3 237 ? 29.308 64.329 -12.243 1.00 15.80 237 ASP B N 1
ATOM 4772 C CA . ASP D 3 237 ? 30.594 63.776 -12.665 1.00 16.39 237 ASP B CA 1
ATOM 4773 C C . ASP D 3 237 ? 31.525 63.530 -11.496 1.00 15.32 237 ASP B C 1
ATOM 4774 O O . ASP D 3 237 ? 32.364 62.644 -11.545 1.00 15.04 237 ASP B O 1
ATOM 4779 N N . LYS D 3 238 ? 31.379 64.324 -10.451 1.00 14.53 238 LYS B N 1
ATOM 4780 C CA . LYS D 3 238 ? 32.208 64.163 -9.264 1.00 16.01 238 LYS B CA 1
ATOM 4781 C C . LYS D 3 238 ? 31.942 62.778 -8.680 1.00 15.57 238 LYS B C 1
ATOM 4782 O O . LYS D 3 238 ? 32.866 62.000 -8.405 1.00 15.60 238 LYS B O 1
ATOM 4788 N N . TYR D 3 239 ? 30.667 62.443 -8.547 1.00 15.27 239 TYR B N 1
ATOM 4789 C CA . TYR D 3 239 ? 30.295 61.191 -7.897 1.00 16.82 239 TYR B CA 1
ATOM 4790 C C . TYR D 3 239 ? 30.611 60.041 -8.793 1.00 17.18 239 TYR B C 1
ATOM 4791 O O . TYR D 3 239 ? 31.181 59.050 -8.367 1.00 17.23 239 TYR B O 1
ATOM 4800 N N . ILE D 3 240 ? 30.279 60.178 -10.066 1.00 17.04 240 ILE B N 1
ATOM 4801 C CA . ILE D 3 240 ? 30.600 59.127 -10.999 1.00 17.95 240 ILE B CA 1
ATOM 4802 C C . ILE D 3 240 ? 32.112 58.830 -10.969 1.00 17.18 240 ILE B C 1
ATOM 4803 O O . ILE D 3 240 ? 32.500 57.677 -10.915 1.00 17.20 240 ILE B O 1
ATOM 4808 N N . GLN D 3 241 ? 32.964 59.855 -10.967 1.00 15.08 241 GLN B N 1
ATOM 4809 C CA . GLN D 3 241 ? 34.406 59.619 -10.952 1.00 15.00 241 GLN B CA 1
ATOM 4810 C C . GLN D 3 241 ? 34.910 58.981 -9.653 1.00 14.08 241 GLN B C 1
ATOM 4811 O O . GLN D 3 241 ? 35.891 58.225 -9.650 1.00 14.82 241 GLN B O 1
ATOM 4817 N N . LYS D 3 242 ? 34.263 59.332 -8.551 1.00 12.38 242 LYS B N 1
ATOM 4818 C CA . LYS D 3 242 ? 34.778 58.964 -7.240 1.00 12.49 242 LYS B CA 1
ATOM 4819 C C . LYS D 3 242 ? 34.192 57.643 -6.763 1.00 11.94 242 LYS B C 1
ATOM 4820 O O . LYS D 3 242 ? 34.673 57.087 -5.788 1.00 13.16 242 LYS B O 1
ATOM 4826 N N . ILE D 3 243 ? 33.161 57.164 -7.442 1.00 12.22 243 ILE B N 1
ATOM 4827 C CA . ILE D 3 243 ? 32.592 55.831 -7.168 1.00 12.04 243 ILE B CA 1
ATOM 4828 C C . ILE D 3 243 ? 33.201 54.851 -8.150 1.00 13.39 243 ILE B C 1
ATOM 4829 O O . ILE D 3 243 ? 33.133 55.059 -9.360 1.00 14.22 243 ILE B O 1
ATOM 4834 N N . ARG D 3 244 ? 33.763 53.771 -7.618 1.00 12.86 244 ARG B N 1
ATOM 4835 C CA . ARG D 3 244 ? 34.595 52.878 -8.379 1.00 13.28 244 ARG B CA 1
ATOM 4836 C C . ARG D 3 244 ? 34.195 51.443 -8.070 1.00 12.26 244 ARG B C 1
ATOM 4837 O O . ARG D 3 244 ? 33.722 51.156 -6.992 1.00 11.21 244 ARG B O 1
ATOM 4845 N N . ARG D 3 245 ? 34.434 50.548 -9.031 1.00 11.46 245 ARG B N 1
ATOM 4846 C CA . ARG D 3 245 ? 34.297 49.116 -8.761 1.00 12.27 245 ARG B CA 1
ATOM 4847 C C . ARG D 3 245 ? 35.392 48.658 -7.838 1.00 11.64 245 ARG B C 1
ATOM 4848 O O . ARG D 3 245 ? 36.554 49.097 -7.954 1.00 11.68 245 ARG B O 1
ATOM 4856 N N . PHE D 3 246 ? 35.022 47.754 -6.932 1.00 11.27 246 PHE B N 1
ATOM 4857 C CA . PHE D 3 246 ? 35.962 47.128 -6.036 1.00 10.74 246 PHE B CA 1
ATOM 4858 C C . PHE D 3 246 ? 37.203 46.661 -6.809 1.00 11.13 246 PHE B C 1
ATOM 4859 O O . PHE D 3 246 ? 38.340 46.860 -6.419 1.00 11.29 246 PHE B O 1
ATOM 4867 N N . SER D 3 247 ? 36.954 46.059 -7.944 1.00 10.82 247 SER B N 1
ATOM 4868 C CA . SER D 3 247 ? 38.057 45.495 -8.728 1.00 10.80 247 SER B CA 1
ATOM 4869 C C . SER D 3 247 ? 39.120 46.502 -9.086 1.00 12.42 247 SER B C 1
ATOM 4870 O O . SER D 3 247 ? 40.270 46.152 -9.258 1.00 12.57 247 SER B O 1
ATOM 4873 N N . ASP D 3 248 ? 38.717 47.763 -9.239 1.00 12.80 248 ASP B N 1
ATOM 4874 C CA . ASP D 3 248 ? 39.624 48.803 -9.650 1.00 13.55 248 ASP B CA 1
ATOM 4875 C C . ASP D 3 248 ? 40.523 49.346 -8.546 1.00 12.58 248 ASP B C 1
ATOM 4876 O O . ASP D 3 248 ? 41.482 50.062 -8.829 1.00 12.35 248 ASP B O 1
ATOM 4881 N N . ILE D 3 249 ? 40.240 49.016 -7.298 1.00 11.99 249 ILE B N 1
ATOM 4882 C CA . ILE D 3 249 ? 40.999 49.642 -6.231 1.00 12.16 249 ILE B CA 1
ATOM 4883 C C . ILE D 3 249 ? 42.513 49.369 -6.291 1.00 11.20 249 ILE B C 1
ATOM 4884 O O . ILE D 3 249 ? 43.301 50.221 -5.958 1.00 11.40 249 ILE B O 1
ATOM 4889 N N . PHE D 3 250 ? 42.910 48.185 -6.710 1.00 11.55 250 PHE B N 1
ATOM 4890 C CA . PHE D 3 250 ? 44.296 47.769 -6.589 1.00 11.94 250 PHE B CA 1
ATOM 4891 C C . PHE D 3 250 ? 45.155 48.527 -7.573 1.00 12.57 250 PHE B C 1
ATOM 4892 O O . PHE D 3 250 ? 46.120 49.182 -7.201 1.00 12.93 250 PHE B O 1
ATOM 4900 N N . ASP D 3 251 ? 44.708 48.579 -8.801 1.00 12.74 251 ASP B N 1
ATOM 4901 C CA . ASP D 3 251 ? 45.389 49.414 -9.764 1.00 14.41 251 ASP B CA 1
ATOM 4902 C C . ASP D 3 251 ? 45.260 50.908 -9.418 1.00 13.89 251 ASP B C 1
ATOM 4903 O O . ASP D 3 251 ? 46.188 51.679 -9.652 1.00 14.52 251 ASP B O 1
ATOM 4908 N N . ASP D 3 252 ? 44.128 51.299 -8.828 1.00 13.73 252 ASP B N 1
ATOM 4909 C CA . ASP D 3 252 ? 43.960 52.678 -8.389 1.00 13.85 252 ASP B CA 1
ATOM 4910 C C . ASP D 3 252 ? 44.988 53.044 -7.346 1.00 13.92 252 ASP B C 1
ATOM 4911 O O . ASP D 3 252 ? 45.534 54.147 -7.381 1.00 13.90 252 ASP B O 1
ATOM 4916 N N . ILE D 3 253 ? 45.269 52.120 -6.428 1.00 12.79 253 ILE B N 1
ATOM 4917 C CA . ILE D 3 253 ? 46.277 52.349 -5.405 1.00 13.99 253 ILE B CA 1
ATOM 4918 C C . ILE D 3 253 ? 47.654 52.511 -6.068 1.00 14.46 253 ILE B C 1
ATOM 4919 O O . ILE D 3 253 ? 48.406 53.433 -5.774 1.00 15.82 253 ILE B O 1
ATOM 4924 N N . ILE D 3 254 ? 47.965 51.605 -6.974 1.00 14.71 254 ILE B N 1
ATOM 4925 C CA . ILE D 3 254 ? 49.245 51.655 -7.671 1.00 16.23 254 ILE B CA 1
ATOM 4926 C C . ILE D 3 254 ? 49.373 52.999 -8.391 1.00 16.42 254 ILE B C 1
ATOM 4927 O O . ILE D 3 254 ? 50.421 53.673 -8.270 1.00 17.48 254 ILE B O 1
ATOM 4932 N N A GLN D 3 255 ? 48.331 53.378 -9.135 0.50 16.97 255 GLN B N 1
ATOM 4933 N N B GLN D 3 255 ? 48.330 53.396 -9.117 0.50 17.05 255 GLN B N 1
ATOM 4934 C CA A GLN D 3 255 ? 48.283 54.672 -9.847 0.50 18.06 255 GLN B CA 1
ATOM 4935 C CA B GLN D 3 255 ? 48.358 54.654 -9.868 0.50 18.20 255 GLN B CA 1
ATOM 4936 C C A GLN D 3 255 ? 48.552 55.812 -8.878 0.50 18.29 255 GLN B C 1
ATOM 4937 C C B GLN D 3 255 ? 48.503 55.849 -8.914 0.50 18.36 255 GLN B C 1
ATOM 4938 O O A GLN D 3 255 ? 49.368 56.698 -9.137 0.50 17.89 255 GLN B O 1
ATOM 4939 O O B GLN D 3 255 ? 49.198 56.817 -9.223 0.50 17.93 255 GLN B O 1
ATOM 4950 N N . PHE D 3 256 ? 47.854 55.777 -7.754 1.00 18.40 256 PHE B N 1
ATOM 4951 C CA . PHE D 3 256 ? 48.009 56.816 -6.739 1.00 19.60 256 PHE B CA 1
ATOM 4952 C C . PHE D 3 256 ? 49.446 56.917 -6.260 1.00 20.39 256 PHE B C 1
ATOM 4953 O O . PHE D 3 256 ? 50.013 58.002 -6.220 1.00 21.41 256 PHE B O 1
ATOM 4961 N N . LEU D 3 257 ? 50.032 55.782 -5.907 1.00 21.36 257 LEU B N 1
ATOM 4962 C CA . LEU D 3 257 ? 51.387 55.750 -5.374 1.00 22.55 257 LEU B CA 1
ATOM 4963 C C . LEU D 3 257 ? 52.383 56.242 -6.407 1.00 24.29 257 LEU B C 1
ATOM 4964 O O . LEU D 3 257 ? 53.308 56.966 -6.077 1.00 24.33 257 LEU B O 1
ATOM 4969 N N . ASN D 3 258 ? 52.151 55.880 -7.662 1.00 26.27 258 ASN B N 1
ATOM 4970 C CA . ASN D 3 258 ? 52.993 56.359 -8.764 1.00 28.32 258 ASN B CA 1
ATOM 4971 C C . ASN D 3 258 ? 52.913 57.883 -8.939 1.00 30.34 258 ASN B C 1
ATOM 4972 O O . ASN D 3 258 ? 53.897 58.520 -9.320 1.00 30.30 258 ASN B O 1
ATOM 4977 N N . LYS D 3 259 ? 51.743 58.454 -8.663 1.00 32.97 259 LYS B N 1
ATOM 4978 C CA . LYS D 3 259 ? 51.536 59.909 -8.697 1.00 35.28 259 LYS B CA 1
ATOM 4979 C C . LYS D 3 259 ? 52.036 60.630 -7.443 1.00 36.76 259 LYS B C 1
ATOM 4980 O O . LYS D 3 259 ? 52.310 61.825 -7.493 1.00 37.15 259 LYS B O 1
ATOM 4986 N N . HIS D 3 260 ? 52.122 59.923 -6.322 1.00 38.55 260 HIS B N 1
ATOM 4987 C CA . HIS D 3 260 ? 52.375 60.555 -5.020 1.00 39.93 260 HIS B CA 1
ATOM 4988 C C . HIS D 3 260 ? 53.522 59.873 -4.267 1.00 40.48 260 HIS B C 1
ATOM 4989 O O . HIS D 3 260 ? 53.317 59.328 -3.176 1.00 41.39 260 HIS B O 1
#

Solvent-accessible surface area: 23856 Å² total

Radius of gyration: 24.91 Å; Cα contacts (8 Å, |Δi|>4): 821; chains: 2; bounding box: 57×63×70 Å

Secondary structure (DSSP, 8-state):
-------TTS-GGGGSPPHHHHHHHHHHHHTHHHHHHTTTSB-TTS-B--HHHHH--HHHHHHHHHHHHHHHHHHHHHTT--HHHHHHHHHHHHHHHHHHHHHHHHHHHHHHHT---B-S--EE--TT-S-EE--SEEES-HHHHHH-GGGSEEEEEESS-TTTHHHHHHHHHHHHHHH-TT--EEEEE--TT--HHHHH---SS-SEEEE-HHHHHHHHHHHHT---TT--HHHHHTTEEEGGGHHHHHHHHHHH-/--PPP-TTS-GGGGSPPHHHHHHHHHHHTTHHHHHTTTTSB-TTS-B--HHHHH--HHHHHHHHHHHHHHHHHHHHHTT--HHHHHHHHHHHHHHHHHHHHHHHHHHHHHHTT---EES--B-SSTT-S--B--SEEES-HHHHHH-GGG-EEEEE-SS-TTTHHHHHHHHHHHHHHH-TT--EEEE---TT--HHHHH---SS-SEEEE-HHHHHHHHHHHHT---TT--HHHHHHHEEEGGGHHHHHHHHHHH-

Nearest PDB structures (foldseek):
  3bm3-assembly1_B  TM=1.004E+00  e=2.434E-47  Pyrococcus sp. GI-H
  2vld-assembly1_B  TM=4.636E-01  e=3.475E-01  Pyrococcus abyssi
  5gkj-assembly1_A  TM=4.055E-01  e=2.341E-01  Thermococcus kodakarensis KOD1
  5auq-assembly1_A  TM=3.752E-01  e=5.513E+00  Thermococcus kodakarensis KOD1
  3bm3-assembly1_B  TM=9.933E-01  e=7.073E-46  Pyrococcus sp. GI-H